Protein AF-W4PFX6-F1 (afdb_monomer)

Foldseek 3Di:
DAAKDKDWDADPPPRHTPDIDIDHDPDCLLVVLLLCCLQAVLQAVQCLVPSPPPVQSVLVVCLRVVLNVLVNLVHAAQQCQQQLAALVCLQDPVNCLVANRGQASSHQASASSSYNDHHGSDDHHVLSVVVSCLSPPDFDDPDPVRSVVSSVVVLVPDDVSNVVSDRDPVLQGDRHAHYSQRLVSLLSSLVSSQVSLQCLCCSQCVPVPDDVLPSSLVSLLVSLVSNLVSLLSLLSVQLGPDFQVSNLVSLVSCLDPPQPPPDDPHRPVCVVSVSDDSCVRNLVSLLVSLLVLLALSSQLSQCVQVVPPRGRHPVNSLCSCCCRLVVVLDLEDDHDPSSLVSNVSSLVSLLVNLVVLVVVVPDPSSVVSSVVSLVVLVVLLVSLCVSLPRRPDVVSVVSSVVSNVVSVVSD

Radius of gyration: 24.91 Å; Cα contacts (8 Å, |Δi|>4): 578; chains: 1; bounding box: 60×62×70 Å

Structure (mmCIF, N/CA/C/O backbone):
data_AF-W4PFX6-F1
#
_entry.id   AF-W4PFX6-F1
#
loop_
_atom_site.group_PDB
_atom_site.id
_atom_site.type_symbol
_atom_site.label_atom_id
_atom_site.label_alt_id
_atom_site.label_comp_id
_atom_site.label_asym_id
_atom_site.label_entity_id
_atom_site.label_seq_id
_atom_site.pdbx_PDB_ins_code
_atom_site.Cartn_x
_atom_site.Cartn_y
_atom_site.Cartn_z
_atom_site.occupancy
_atom_site.B_iso_or_equiv
_atom_site.auth_seq_id
_atom_site.auth_comp_id
_atom_site.auth_asym_id
_atom_site.auth_atom_id
_atom_site.pdbx_PDB_model_num
ATOM 1 N N . MET A 1 1 ? 27.000 -10.711 -1.758 1.00 45.72 1 MET A N 1
ATOM 2 C CA . MET A 1 1 ? 25.842 -9.794 -1.826 1.00 45.72 1 MET A CA 1
ATOM 3 C C . MET A 1 1 ? 24.656 -10.593 -2.337 1.00 45.72 1 MET A C 1
ATOM 5 O O . MET A 1 1 ? 24.822 -11.214 -3.381 1.00 45.72 1 MET A O 1
ATOM 9 N N . PRO A 1 2 ? 23.527 -10.640 -1.614 1.00 65.88 2 PRO A N 1
ATOM 10 C CA . PRO A 1 2 ? 22.292 -11.189 -2.166 1.00 65.88 2 PRO A CA 1
ATOM 11 C C . PRO A 1 2 ? 21.759 -10.268 -3.280 1.00 65.88 2 PRO A C 1
ATOM 13 O O . PRO A 1 2 ? 22.003 -9.059 -3.246 1.00 65.88 2 PRO A O 1
ATOM 16 N N . GLY A 1 3 ? 21.065 -10.846 -4.262 1.00 82.56 3 GLY A N 1
ATOM 17 C CA . GLY A 1 3 ? 20.421 -10.125 -5.367 1.00 82.56 3 GLY A CA 1
ATOM 18 C C . GLY A 1 3 ? 21.218 -10.089 -6.672 1.00 82.56 3 GLY A C 1
ATOM 19 O O . GLY A 1 3 ? 22.282 -10.703 -6.797 1.00 82.56 3 GLY A O 1
ATOM 20 N N . ILE A 1 4 ? 20.682 -9.356 -7.648 1.00 89.44 4 ILE A N 1
ATOM 21 C CA . ILE A 1 4 ? 21.298 -9.113 -8.956 1.00 89.44 4 ILE A CA 1
ATOM 22 C C . ILE A 1 4 ? 21.920 -7.717 -8.949 1.00 89.44 4 ILE A C 1
ATOM 24 O O . ILE A 1 4 ? 21.308 -6.773 -8.455 1.00 89.44 4 ILE A O 1
ATOM 28 N N . LYS A 1 5 ? 23.159 -7.591 -9.438 1.00 89.81 5 LYS A N 1
ATOM 29 C CA . LYS A 1 5 ? 23.862 -6.303 -9.523 1.00 89.81 5 LYS A CA 1
ATOM 30 C C . LYS A 1 5 ? 24.641 -6.160 -10.816 1.00 89.81 5 LYS A C 1
ATOM 32 O O . LYS A 1 5 ? 25.541 -6.959 -11.096 1.00 89.81 5 LYS A O 1
ATOM 37 N N . GLY A 1 6 ? 24.348 -5.097 -11.543 1.00 91.31 6 GLY A N 1
ATOM 38 C CA . GLY A 1 6 ? 25.072 -4.633 -12.706 1.00 91.31 6 GLY A CA 1
ATOM 39 C C . GLY A 1 6 ? 26.152 -3.620 -12.337 1.00 91.31 6 GLY A C 1
ATOM 40 O O . GLY A 1 6 ? 26.020 -2.830 -11.404 1.00 91.31 6 GLY A O 1
ATOM 41 N N . THR A 1 7 ? 27.248 -3.638 -13.085 1.00 92.69 7 THR A N 1
ATOM 42 C CA . THR A 1 7 ? 28.226 -2.548 -13.112 1.00 92.69 7 THR A CA 1
ATOM 43 C C . THR A 1 7 ? 28.489 -2.154 -14.554 1.00 92.69 7 THR A C 1
ATOM 45 O O . THR A 1 7 ? 28.820 -3.012 -15.379 1.00 92.69 7 THR A O 1
ATOM 48 N N . LEU A 1 8 ? 28.373 -0.857 -14.820 1.00 93.44 8 LEU A N 1
ATOM 49 C CA . LEU A 1 8 ? 28.577 -0.230 -16.118 1.00 93.44 8 LEU A CA 1
ATOM 50 C C . LEU A 1 8 ? 29.836 0.641 -16.067 1.00 93.44 8 LEU A C 1
ATOM 52 O O . LEU A 1 8 ? 30.023 1.406 -15.124 1.00 93.44 8 LEU A O 1
ATOM 56 N N . THR A 1 9 ? 30.700 0.535 -17.073 1.00 93.62 9 THR A N 1
ATOM 57 C CA . THR A 1 9 ? 31.806 1.477 -17.297 1.00 93.62 9 THR A CA 1
ATOM 58 C C . THR A 1 9 ? 31.612 2.142 -18.645 1.00 93.62 9 THR A C 1
ATOM 60 O O . THR A 1 9 ? 31.575 1.462 -19.671 1.00 93.62 9 THR A O 1
ATOM 63 N N . ASN A 1 10 ? 31.499 3.466 -18.642 1.00 93.31 10 ASN A N 1
ATOM 64 C CA . ASN A 1 10 ? 31.287 4.269 -19.835 1.00 93.31 10 ASN A CA 1
ATOM 65 C C . ASN A 1 10 ? 32.397 5.309 -20.025 1.00 93.31 10 ASN A C 1
ATOM 67 O O . ASN A 1 10 ? 32.989 5.811 -19.069 1.00 93.31 10 ASN A O 1
ATOM 71 N N . HIS A 1 11 ? 32.673 5.653 -21.279 1.00 93.81 11 HIS A N 1
ATOM 72 C CA . HIS A 1 11 ? 33.606 6.714 -21.617 1.00 93.81 11 HIS A CA 1
ATOM 73 C C . HIS A 1 11 ? 32.998 8.077 -21.221 1.00 93.81 11 HIS A C 1
ATOM 75 O O . HIS A 1 11 ? 31.943 8.447 -21.742 1.00 93.81 11 HIS A O 1
ATOM 81 N N . PRO A 1 12 ? 33.666 8.898 -20.386 1.00 90.94 12 PRO A N 1
ATOM 82 C CA . PRO A 1 12 ? 33.057 10.090 -19.781 1.00 90.94 12 PRO A CA 1
ATOM 83 C C . PRO A 1 12 ? 32.674 11.176 -20.798 1.00 90.94 12 PRO A C 1
ATOM 85 O O . PRO A 1 12 ? 31.752 11.948 -20.566 1.00 90.94 12 PRO A O 1
ATOM 88 N N . ARG A 1 13 ? 33.381 11.242 -21.936 1.00 86.06 13 ARG A N 1
ATOM 89 C CA . ARG A 1 13 ? 33.110 12.219 -23.007 1.00 86.06 13 ARG A CA 1
ATOM 90 C C . ARG A 1 13 ? 32.019 11.801 -23.996 1.00 86.06 13 ARG A C 1
ATOM 92 O O . ARG A 1 13 ? 31.267 12.653 -24.447 1.00 86.06 13 ARG A O 1
ATOM 99 N N . THR A 1 14 ? 32.002 10.536 -24.417 1.00 84.62 14 THR A N 1
ATOM 100 C CA . THR A 1 14 ? 31.144 10.057 -25.513 1.00 84.62 14 THR A CA 1
ATOM 101 C C . THR A 1 14 ? 29.898 9.345 -25.001 1.00 84.62 14 THR A C 1
ATOM 103 O O . THR A 1 14 ? 28.949 9.194 -25.758 1.00 84.62 14 THR A O 1
ATOM 106 N N . GLY A 1 15 ? 29.896 8.904 -23.739 1.00 85.88 15 GLY A N 1
ATOM 107 C CA . GLY A 1 15 ? 28.849 8.048 -23.184 1.00 85.88 15 GLY A CA 1
ATOM 108 C C . GLY A 1 15 ? 28.930 6.594 -23.656 1.00 85.88 15 GLY A C 1
ATOM 109 O O . GLY A 1 15 ? 28.097 5.794 -23.246 1.00 85.88 15 GLY A O 1
ATOM 110 N N . GLU A 1 16 ? 29.925 6.239 -24.477 1.00 89.12 16 GLU A N 1
ATOM 111 C CA . GLU A 1 16 ? 30.100 4.884 -25.000 1.00 89.12 16 GLU A CA 1
ATOM 112 C C . GLU A 1 16 ? 30.281 3.878 -23.865 1.00 89.12 16 GLU A C 1
ATOM 114 O O . GLU A 1 16 ? 31.095 4.082 -22.964 1.00 89.12 16 GLU A O 1
ATOM 119 N N . ILE A 1 17 ? 29.534 2.783 -23.929 1.00 93.50 17 ILE A N 1
ATOM 120 C CA . ILE A 1 17 ? 29.623 1.688 -22.973 1.00 93.50 17 ILE A CA 1
ATOM 121 C C . ILE A 1 17 ? 30.853 0.843 -23.310 1.00 93.50 17 ILE A C 1
ATOM 123 O O . ILE A 1 17 ? 30.889 0.170 -24.335 1.00 93.50 17 ILE A O 1
ATOM 127 N N . LEU A 1 18 ? 31.857 0.868 -22.433 1.00 95.12 18 LEU A N 1
ATOM 128 C CA . LEU A 1 18 ? 33.121 0.150 -22.620 1.00 95.12 18 LEU A CA 1
ATOM 129 C C . LEU A 1 18 ? 33.066 -1.272 -22.055 1.00 95.12 18 LEU A C 1
ATOM 131 O O . LEU A 1 18 ? 33.722 -2.177 -22.563 1.00 95.12 18 LEU A O 1
ATOM 135 N N . SER A 1 19 ? 32.318 -1.469 -20.967 1.00 94.88 19 SER A N 1
ATOM 136 C CA . SER A 1 19 ? 32.172 -2.769 -20.315 1.00 94.88 19 SER A CA 1
ATOM 137 C C . SER A 1 19 ? 30.912 -2.815 -19.456 1.00 94.88 19 SER A C 1
ATOM 139 O O . SER A 1 19 ? 30.633 -1.884 -18.698 1.00 94.88 19 SER A O 1
ATOM 141 N N . CYS A 1 20 ? 30.227 -3.958 -19.496 1.00 95.12 20 CYS A N 1
ATOM 142 C CA . CYS A 1 20 ? 29.119 -4.304 -18.611 1.00 95.12 20 CYS A CA 1
ATOM 143 C C . CYS A 1 20 ? 29.429 -5.608 -17.878 1.00 95.12 20 CYS A C 1
ATOM 145 O O . CYS A 1 20 ? 29.972 -6.548 -18.458 1.00 95.12 20 CYS A O 1
ATOM 147 N N . ARG A 1 21 ? 29.048 -5.694 -16.603 1.00 94.94 21 ARG A N 1
ATOM 148 C CA . ARG A 1 21 ? 29.093 -6.940 -15.830 1.00 94.94 21 ARG A CA 1
ATOM 149 C C . ARG A 1 21 ? 27.793 -7.100 -15.066 1.00 94.94 21 ARG A C 1
ATOM 151 O O . ARG A 1 21 ? 27.399 -6.185 -14.355 1.00 94.94 21 ARG A O 1
ATOM 158 N N . LEU A 1 22 ? 27.186 -8.276 -15.177 1.00 94.62 22 LEU A N 1
ATOM 159 C CA . LEU A 1 22 ? 26.023 -8.688 -14.402 1.00 94.62 22 LEU A CA 1
ATOM 160 C C . LEU A 1 22 ? 26.455 -9.753 -13.393 1.00 94.62 22 LEU A C 1
ATOM 162 O O . LEU A 1 22 ? 27.007 -10.782 -13.778 1.00 94.62 22 LEU A O 1
ATOM 166 N N . ASN A 1 23 ? 26.210 -9.513 -12.108 1.00 92.75 23 ASN A N 1
ATOM 167 C CA . ASN A 1 23 ? 26.475 -10.474 -11.043 1.00 92.75 23 ASN A CA 1
ATOM 168 C C . ASN A 1 23 ? 25.144 -10.977 -10.489 1.00 92.75 23 ASN A C 1
ATOM 170 O O . ASN A 1 23 ? 24.326 -10.176 -10.038 1.00 92.75 23 ASN A O 1
ATOM 174 N N . VAL A 1 24 ? 24.949 -12.295 -10.484 1.00 91.81 24 VAL A N 1
ATOM 175 C CA . VAL A 1 24 ? 23.754 -12.939 -9.925 1.00 91.81 24 VAL A CA 1
ATOM 176 C C . VAL A 1 24 ? 24.149 -13.637 -8.626 1.00 91.81 24 VAL A C 1
ATOM 178 O O . VAL A 1 24 ? 24.872 -14.633 -8.640 1.00 91.81 24 VAL A O 1
ATOM 181 N N . GLY A 1 25 ? 23.730 -13.079 -7.491 1.00 88.38 25 GLY A N 1
ATOM 182 C CA . GLY A 1 25 ? 23.947 -13.667 -6.170 1.00 88.38 25 GLY A CA 1
ATOM 183 C C . GLY A 1 25 ? 22.993 -14.829 -5.885 1.00 88.38 25 GLY A C 1
ATOM 184 O O . GLY A 1 25 ? 21.913 -14.919 -6.459 1.00 88.38 25 GLY A O 1
ATOM 185 N N . HIS A 1 26 ? 23.365 -15.714 -4.959 1.00 85.19 26 HIS A N 1
ATOM 186 C CA . HIS A 1 26 ? 22.482 -16.782 -4.477 1.00 85.19 26 HIS A CA 1
ATOM 187 C C . HIS A 1 26 ? 21.610 -16.304 -3.298 1.00 85.19 26 HIS A C 1
ATOM 189 O O . HIS A 1 26 ? 21.895 -15.282 -2.673 1.00 85.19 26 HIS A O 1
ATOM 195 N N . GLY A 1 27 ? 20.547 -17.053 -2.986 1.00 84.44 27 GLY A N 1
ATOM 196 C CA . GLY A 1 27 ? 19.773 -16.924 -1.740 1.00 84.44 27 GLY A CA 1
ATOM 197 C C . GLY A 1 27 ? 18.676 -15.852 -1.702 1.00 84.44 27 GLY A C 1
ATOM 198 O O . GLY A 1 27 ? 17.820 -15.916 -0.830 1.00 84.44 27 GLY A O 1
ATOM 199 N N . PHE A 1 28 ? 18.636 -14.905 -2.645 1.00 88.12 28 PHE A N 1
ATOM 200 C CA . PHE A 1 28 ? 17.621 -13.835 -2.641 1.00 88.12 28 PHE A CA 1
ATOM 201 C C . PHE A 1 28 ? 16.244 -14.283 -3.161 1.00 88.12 28 PHE A C 1
ATOM 203 O O . PHE A 1 28 ? 15.226 -13.688 -2.819 1.00 88.12 28 PHE A O 1
ATOM 210 N N . LEU A 1 29 ? 16.197 -15.343 -3.977 1.00 89.12 29 LEU A N 1
ATOM 211 C CA . LEU A 1 29 ? 14.957 -15.805 -4.607 1.00 89.12 29 LEU A CA 1
ATOM 212 C C . LEU A 1 29 ? 13.932 -16.314 -3.592 1.00 89.12 29 LEU A C 1
ATOM 214 O O . LEU A 1 29 ? 12.742 -16.168 -3.829 1.00 89.12 29 LEU A O 1
ATOM 218 N N . GLN A 1 30 ? 14.363 -16.843 -2.444 1.00 88.12 30 GLN A N 1
ATOM 219 C CA . GLN A 1 30 ? 13.438 -17.278 -1.395 1.00 88.12 30 GLN A CA 1
ATOM 220 C C . GLN A 1 30 ? 12.589 -16.113 -0.866 1.00 88.12 30 GLN A C 1
ATOM 222 O O . GLN A 1 30 ? 11.388 -16.267 -0.668 1.00 88.12 30 GLN A O 1
ATOM 227 N N . GLU A 1 31 ? 13.196 -14.940 -0.676 1.00 89.88 31 GLU A N 1
ATOM 228 C CA . GLU A 1 31 ? 12.470 -13.741 -0.257 1.00 89.88 31 GLU A CA 1
ATOM 229 C C . GLU A 1 31 ? 11.477 -13.293 -1.333 1.00 89.88 31 GLU A 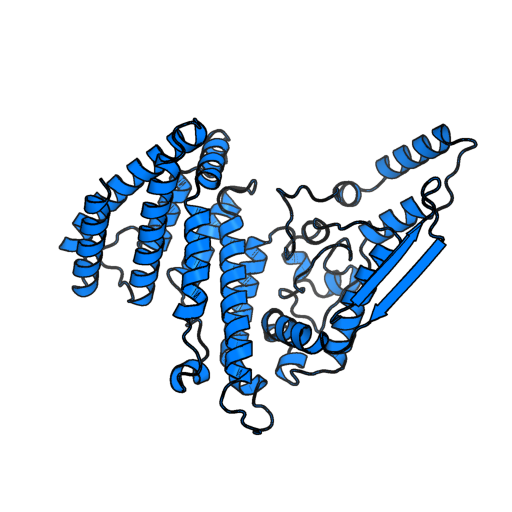C 1
ATOM 231 O O . GLU A 1 31 ? 10.318 -13.048 -1.015 1.00 89.88 31 GLU A O 1
ATOM 236 N N . ARG A 1 32 ? 11.890 -13.311 -2.608 1.00 91.00 32 ARG A N 1
ATOM 237 C CA . ARG A 1 32 ? 11.011 -12.985 -3.743 1.00 91.00 32 ARG A CA 1
ATOM 238 C C . ARG A 1 32 ? 9.841 -13.950 -3.899 1.00 91.00 32 ARG A C 1
ATOM 240 O O . ARG A 1 32 ? 8.740 -13.510 -4.207 1.00 91.00 32 ARG A O 1
ATOM 247 N N . MET A 1 33 ? 10.063 -15.242 -3.664 1.00 92.69 33 MET A N 1
ATOM 248 C CA . MET A 1 33 ? 9.004 -16.252 -3.685 1.00 92.69 33 MET A CA 1
ATOM 249 C C . MET A 1 33 ? 7.972 -16.007 -2.580 1.00 92.69 33 MET A C 1
ATOM 251 O O . MET A 1 33 ? 6.780 -16.160 -2.832 1.00 92.69 33 MET A O 1
ATOM 255 N N . ASP A 1 34 ? 8.402 -15.589 -1.385 1.00 93.69 34 ASP A N 1
ATOM 256 C CA . ASP A 1 34 ? 7.476 -15.204 -0.313 1.00 93.69 34 ASP A CA 1
ATOM 257 C C . ASP A 1 34 ? 6.664 -13.965 -0.689 1.00 93.69 34 ASP A C 1
ATOM 259 O O . ASP A 1 34 ? 5.445 -13.966 -0.532 1.00 93.69 34 ASP A O 1
ATOM 263 N N . ASP A 1 35 ? 7.322 -12.927 -1.208 1.00 93.69 35 ASP A N 1
ATOM 264 C CA . ASP A 1 35 ? 6.653 -11.687 -1.611 1.00 93.69 35 ASP A CA 1
ATOM 265 C C . ASP A 1 35 ? 5.639 -11.957 -2.737 1.00 93.69 35 ASP A C 1
ATOM 267 O O . ASP A 1 35 ? 4.527 -11.423 -2.722 1.00 93.69 35 ASP A O 1
ATOM 271 N N . TYR A 1 36 ? 5.991 -12.830 -3.688 1.00 94.31 36 TYR A N 1
ATOM 272 C CA . TYR A 1 36 ? 5.105 -13.247 -4.774 1.00 94.31 36 TYR A CA 1
ATOM 273 C C . TYR A 1 36 ? 3.939 -14.101 -4.272 1.00 94.31 36 TYR A C 1
ATOM 275 O O . TYR A 1 36 ? 2.811 -13.889 -4.704 1.00 94.31 36 TYR A O 1
ATOM 283 N N . LEU A 1 37 ? 4.172 -15.029 -3.339 1.00 94.69 37 LEU A N 1
ATOM 284 C CA . LEU A 1 37 ? 3.103 -15.804 -2.703 1.00 94.69 37 LEU A CA 1
ATOM 285 C C . LEU A 1 37 ? 2.102 -14.888 -1.992 1.00 94.69 37 LEU A C 1
ATOM 287 O O . LEU A 1 37 ? 0.899 -15.077 -2.136 1.00 94.69 37 LEU A O 1
ATOM 291 N N . LEU A 1 38 ? 2.584 -13.902 -1.238 1.00 95.69 38 LEU A N 1
ATOM 292 C CA . LEU A 1 38 ? 1.712 -12.987 -0.505 1.00 95.69 38 LEU A CA 1
ATOM 293 C C . LEU A 1 38 ? 0.946 -12.043 -1.434 1.00 95.69 38 LEU A C 1
ATOM 295 O O . LEU A 1 38 ? -0.228 -11.789 -1.193 1.00 95.69 38 LEU A O 1
ATOM 299 N N . SER A 1 39 ? 1.582 -11.564 -2.504 1.00 93.81 39 SER A N 1
ATOM 300 C CA . SER A 1 39 ? 0.949 -10.620 -3.432 1.00 93.81 39 SER A CA 1
ATOM 301 C C . SER A 1 39 ? 0.028 -11.320 -4.438 1.00 93.81 39 SER A C 1
ATOM 303 O O . SER A 1 39 ? -1.077 -10.868 -4.689 1.00 93.81 39 SER A O 1
ATOM 305 N N . CYS A 1 40 ? 0.479 -12.425 -5.035 1.00 93.75 40 CYS A N 1
ATOM 306 C CA . CYS A 1 40 ? -0.185 -13.089 -6.163 1.00 93.75 40 CYS A CA 1
ATOM 307 C C . CYS A 1 40 ? -0.744 -14.472 -5.807 1.00 93.75 40 CYS A C 1
ATOM 309 O O . CYS A 1 40 ? -1.195 -15.184 -6.695 1.00 93.75 40 CYS A O 1
ATOM 311 N N . GLY A 1 41 ? -0.712 -14.903 -4.543 1.00 93.06 41 GLY A N 1
ATOM 312 C CA . GLY A 1 41 ? -1.172 -16.243 -4.166 1.00 93.06 41 GLY A CA 1
ATOM 313 C C . GLY A 1 41 ? -2.647 -16.492 -4.486 1.00 93.06 41 GLY A C 1
ATOM 314 O O . GLY A 1 41 ? -2.992 -17.599 -4.890 1.00 93.06 41 GLY A O 1
ATOM 315 N N . ALA A 1 42 ? -3.500 -15.469 -4.374 1.00 92.69 42 ALA A N 1
ATOM 316 C CA . ALA A 1 42 ? -4.915 -15.562 -4.739 1.00 92.69 42 ALA A CA 1
ATOM 317 C C . ALA A 1 42 ? -5.113 -15.832 -6.242 1.00 92.69 42 ALA A C 1
ATOM 319 O O . ALA A 1 42 ? -5.948 -16.652 -6.630 1.00 92.69 42 ALA A O 1
ATOM 320 N N . THR A 1 43 ? -4.295 -15.205 -7.092 1.00 91.19 43 THR A N 1
ATOM 321 C CA . THR A 1 43 ? -4.437 -15.270 -8.550 1.00 91.19 43 THR A CA 1
ATOM 322 C C . THR A 1 43 ? -3.604 -16.381 -9.201 1.00 91.19 43 THR A C 1
ATOM 324 O O . THR A 1 43 ? -4.048 -17.010 -10.163 1.00 91.19 43 THR A O 1
ATOM 327 N N . ASP A 1 44 ? -2.432 -16.718 -8.653 1.00 91.69 44 ASP A N 1
ATOM 328 C CA . ASP A 1 44 ? -1.559 -17.785 -9.145 1.00 91.69 44 ASP A CA 1
ATOM 329 C C . ASP A 1 44 ? -1.523 -18.996 -8.200 1.00 91.69 44 ASP A C 1
ATOM 331 O O . ASP A 1 44 ? -0.680 -19.147 -7.312 1.00 91.69 44 ASP A O 1
ATOM 335 N N . ARG A 1 45 ? -2.390 -19.973 -8.484 1.00 89.44 45 ARG A N 1
ATOM 336 C CA . ARG A 1 45 ? -2.452 -21.235 -7.729 1.00 89.44 45 ARG A CA 1
ATOM 337 C C . ARG A 1 45 ? -1.155 -22.052 -7.751 1.00 89.44 45 ARG A C 1
ATOM 339 O O . ARG A 1 45 ? -1.029 -22.971 -6.942 1.00 89.44 45 ARG A O 1
ATOM 346 N N . ARG A 1 46 ? -0.196 -21.779 -8.649 1.00 91.44 46 ARG A N 1
ATOM 347 C CA . ARG A 1 46 ? 1.079 -22.520 -8.695 1.00 91.44 46 ARG A CA 1
ATOM 348 C C . ARG A 1 46 ? 1.876 -22.326 -7.409 1.00 91.44 46 ARG A C 1
ATOM 350 O O . ARG A 1 46 ? 2.467 -23.299 -6.952 1.00 91.44 46 ARG A O 1
ATOM 357 N N . VAL A 1 47 ? 1.850 -21.132 -6.810 1.00 91.06 47 VAL A N 1
ATOM 358 C CA . VAL A 1 47 ? 2.564 -20.858 -5.549 1.00 91.06 47 VAL A CA 1
ATOM 359 C C . VAL A 1 47 ? 1.810 -21.308 -4.304 1.00 91.06 47 VAL A C 1
ATOM 361 O O . VAL A 1 47 ? 2.440 -21.645 -3.306 1.00 91.06 47 VAL A O 1
ATOM 364 N N . LEU A 1 48 ? 0.479 -21.410 -4.372 1.00 90.44 48 LEU A N 1
ATOM 365 C CA . LEU A 1 48 ? -0.304 -22.081 -3.328 1.00 90.44 48 LEU A CA 1
ATOM 366 C C . LEU A 1 48 ? -0.059 -23.593 -3.332 1.00 90.44 48 LEU A C 1
ATOM 368 O O . LEU A 1 48 ? 0.034 -24.226 -2.281 1.00 90.44 48 LEU A O 1
ATOM 372 N N . ALA A 1 49 ? 0.047 -24.181 -4.527 1.00 89.38 49 ALA A N 1
ATOM 373 C CA . ALA A 1 49 ? 0.357 -25.591 -4.681 1.00 89.38 49 ALA A CA 1
ATOM 374 C C . ALA A 1 49 ? 1.807 -25.881 -4.284 1.00 89.38 49 ALA A C 1
ATOM 376 O O . ALA A 1 49 ? 2.053 -26.847 -3.572 1.00 89.38 49 ALA A O 1
ATOM 377 N N . ASP A 1 50 ? 2.768 -25.081 -4.727 1.00 89.88 50 ASP A N 1
ATOM 378 C CA . ASP A 1 50 ? 4.178 -25.234 -4.390 1.00 89.88 50 ASP A CA 1
ATOM 379 C C . ASP A 1 50 ? 4.817 -23.860 -4.175 1.00 89.88 50 ASP A C 1
ATOM 381 O O . ASP A 1 50 ? 5.156 -23.158 -5.133 1.00 89.88 50 ASP A O 1
ATOM 385 N N . ARG A 1 51 ? 5.022 -23.504 -2.899 1.00 88.12 51 ARG A N 1
ATOM 386 C CA . ARG A 1 51 ? 5.668 -22.249 -2.480 1.00 88.12 51 ARG A CA 1
ATOM 387 C C . ARG A 1 51 ? 7.038 -22.046 -3.131 1.00 88.12 51 ARG A C 1
ATOM 389 O O . ARG A 1 51 ? 7.469 -20.908 -3.262 1.00 88.12 51 ARG A O 1
ATOM 396 N N . PHE A 1 52 ? 7.711 -23.117 -3.556 1.00 89.31 52 PHE A N 1
ATOM 397 C CA . PHE A 1 52 ? 9.030 -23.072 -4.190 1.00 89.31 52 PHE A CA 1
ATOM 398 C C . PHE A 1 52 ? 9.002 -23.551 -5.648 1.00 89.31 52 PHE A C 1
ATOM 400 O O . PHE A 1 52 ? 9.994 -24.082 -6.155 1.00 89.31 52 PHE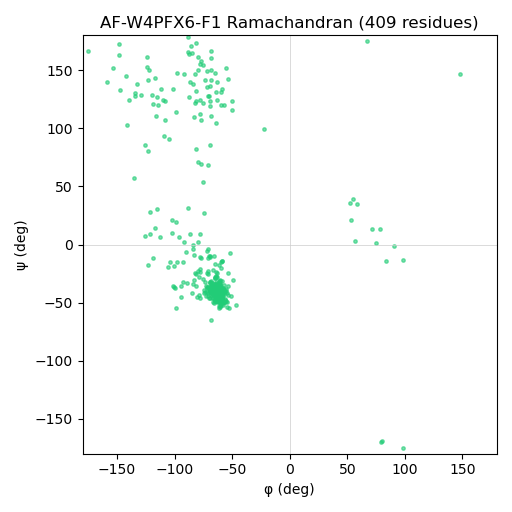 A O 1
ATOM 407 N N . SER A 1 53 ? 7.873 -23.333 -6.334 1.00 92.00 53 SER A N 1
ATOM 408 C CA . SER A 1 53 ? 7.702 -23.659 -7.750 1.00 92.00 53 SER A CA 1
ATOM 409 C C . SER A 1 53 ? 8.845 -23.104 -8.602 1.00 92.00 53 SER A C 1
ATOM 411 O O . SER A 1 53 ? 8.996 -21.892 -8.772 1.00 92.00 53 SER A O 1
ATOM 413 N N . LYS A 1 54 ? 9.618 -24.006 -9.220 1.00 92.00 54 LYS A N 1
ATOM 414 C CA . LYS A 1 54 ? 10.758 -23.649 -10.085 1.00 92.00 54 LYS A CA 1
ATOM 415 C C . LYS A 1 54 ? 10.365 -22.864 -11.331 1.00 92.00 54 LYS A C 1
ATOM 417 O O . LYS A 1 54 ? 11.185 -22.128 -11.874 1.00 92.00 54 LYS A O 1
ATOM 422 N N . VAL A 1 55 ? 9.119 -23.006 -11.784 1.00 92.12 55 VAL A N 1
ATOM 423 C CA . VAL A 1 55 ? 8.596 -22.228 -12.914 1.00 92.12 55 VAL A CA 1
ATOM 424 C C . VAL A 1 55 ? 8.435 -20.764 -12.511 1.00 92.12 55 VAL A C 1
ATOM 426 O O . VAL A 1 55 ? 8.897 -19.886 -13.231 1.00 92.12 55 VAL A O 1
ATOM 429 N N . VAL A 1 56 ? 7.854 -20.511 -11.336 1.00 92.00 56 VAL A N 1
ATOM 430 C CA . VAL A 1 56 ? 7.665 -19.154 -10.803 1.00 92.00 56 VAL A CA 1
ATOM 431 C C . VAL A 1 56 ? 9.014 -18.537 -10.439 1.00 92.00 56 VAL A C 1
ATOM 433 O O . VAL A 1 56 ? 9.292 -17.409 -10.826 1.00 92.00 56 VAL A O 1
ATOM 436 N N . GLU A 1 57 ? 9.902 -19.296 -9.793 1.00 92.00 57 GLU A N 1
ATOM 437 C CA . GLU A 1 57 ? 11.258 -18.838 -9.462 1.00 92.00 57 GLU A CA 1
ATOM 438 C C . GLU A 1 57 ? 12.027 -18.379 -10.714 1.00 92.00 57 GLU A C 1
ATOM 440 O O . GLU A 1 57 ? 12.690 -17.340 -10.697 1.00 92.00 57 GLU A O 1
ATOM 445 N N . LYS A 1 58 ? 11.893 -19.113 -11.829 1.00 91.69 58 LYS A N 1
ATOM 446 C CA . LYS A 1 58 ? 12.461 -18.722 -13.125 1.00 91.69 58 LYS A CA 1
ATOM 447 C C . LYS A 1 58 ? 11.849 -17.421 -13.647 1.00 91.69 58 LYS A C 1
ATOM 449 O O . LYS A 1 58 ? 12.600 -16.572 -14.119 1.00 91.69 58 LYS A O 1
ATOM 454 N N . GLU A 1 59 ? 10.526 -17.272 -13.596 1.00 91.12 59 GLU A N 1
ATOM 455 C CA . GLU A 1 59 ? 9.833 -16.051 -14.037 1.00 91.12 59 GLU A CA 1
ATOM 456 C C . GLU A 1 59 ? 10.313 -14.834 -13.224 1.00 91.12 59 GLU A C 1
ATOM 458 O O . GLU A 1 59 ? 10.727 -13.833 -13.807 1.00 91.12 59 GLU A O 1
ATOM 463 N N . LEU A 1 60 ? 10.380 -14.946 -11.893 1.00 90.31 60 LEU A N 1
ATOM 464 C CA . LEU A 1 60 ? 10.884 -13.887 -11.009 1.00 90.31 60 LEU A CA 1
ATOM 465 C C . LEU A 1 60 ? 12.342 -13.522 -11.307 1.00 90.31 60 LEU A C 1
ATOM 467 O O . LEU A 1 60 ? 12.681 -12.342 -11.409 1.00 90.31 60 LEU A O 1
ATOM 471 N N . LEU A 1 61 ? 13.201 -14.525 -11.509 1.00 91.19 61 LEU A N 1
ATOM 472 C CA . LEU A 1 61 ? 14.595 -14.300 -11.884 1.00 91.19 61 LEU A CA 1
ATOM 473 C C . LEU A 1 61 ? 14.707 -13.571 -13.231 1.00 91.19 61 LEU A C 1
ATOM 475 O O . LEU A 1 61 ? 15.538 -12.677 -13.378 1.00 91.19 61 LEU A O 1
ATOM 479 N N . GLN A 1 62 ? 13.866 -13.923 -14.208 1.00 90.75 62 GLN A N 1
ATOM 480 C CA . GLN A 1 62 ? 13.815 -13.228 -15.495 1.00 90.75 62 GLN A CA 1
ATOM 481 C C . GLN A 1 62 ? 13.422 -11.754 -15.327 1.00 90.75 62 GLN A C 1
ATOM 483 O O . GLN A 1 62 ? 14.044 -10.911 -15.968 1.00 90.75 62 GLN A O 1
ATOM 488 N N . SER A 1 63 ? 12.468 -11.438 -14.441 1.00 88.38 63 SER A N 1
ATOM 489 C CA . SER A 1 63 ? 12.081 -10.055 -14.102 1.00 88.38 63 SER A CA 1
ATOM 490 C C . SER A 1 63 ? 13.273 -9.197 -13.692 1.00 88.38 63 SER A C 1
ATOM 492 O O . SER A 1 63 ? 13.554 -8.149 -14.275 1.00 88.38 63 SER A O 1
ATOM 494 N N . GLU A 1 64 ? 14.007 -9.693 -12.697 1.00 88.81 64 GLU A N 1
ATOM 495 C CA . GLU A 1 64 ? 15.116 -8.989 -12.062 1.00 88.81 64 GLU A CA 1
ATOM 496 C C . GLU A 1 64 ? 16.281 -8.821 -13.048 1.00 88.81 64 GLU A C 1
ATOM 498 O O . GLU A 1 64 ? 16.882 -7.750 -13.138 1.00 88.81 64 GLU A O 1
ATOM 503 N N . ILE A 1 65 ? 16.566 -9.855 -13.853 1.00 92.12 65 ILE A N 1
ATOM 504 C CA . ILE A 1 65 ? 17.605 -9.790 -14.889 1.00 92.12 65 ILE A CA 1
ATOM 505 C C . ILE A 1 65 ? 17.233 -8.780 -15.975 1.00 92.12 65 ILE A C 1
ATOM 507 O O . ILE A 1 65 ? 18.096 -8.009 -16.383 1.00 92.12 65 ILE A O 1
ATOM 511 N N . ILE A 1 66 ? 15.986 -8.771 -16.457 1.00 92.06 66 ILE A N 1
ATOM 512 C CA . ILE A 1 66 ? 15.555 -7.866 -17.535 1.00 92.06 66 ILE A CA 1
ATOM 513 C C . ILE A 1 66 ? 15.737 -6.405 -17.116 1.00 92.06 66 ILE A C 1
ATOM 515 O O . ILE A 1 66 ? 16.318 -5.624 -17.873 1.00 92.06 66 ILE A O 1
ATOM 519 N N . ARG A 1 67 ? 15.306 -6.051 -15.901 1.00 91.06 67 ARG A N 1
ATOM 520 C CA . ARG A 1 67 ? 15.491 -4.704 -15.348 1.00 91.06 67 ARG A CA 1
ATOM 521 C C . ARG A 1 67 ? 16.972 -4.333 -15.257 1.00 91.06 67 ARG A C 1
ATOM 523 O O . ARG A 1 67 ? 17.366 -3.252 -15.692 1.00 91.06 67 ARG A O 1
ATOM 530 N N . GLU A 1 68 ? 17.804 -5.233 -14.733 1.00 93.06 68 GLU A N 1
ATOM 531 C CA . GLU A 1 68 ? 19.234 -4.957 -14.572 1.00 93.06 68 GLU A CA 1
ATOM 532 C C . GLU A 1 68 ? 19.964 -4.838 -15.915 1.00 93.06 68 GLU A C 1
ATOM 534 O O . GLU A 1 68 ? 20.832 -3.983 -16.089 1.00 93.06 68 GLU A O 1
ATOM 539 N N . VAL A 1 69 ? 19.579 -5.647 -16.904 1.00 94.44 69 VAL A N 1
ATOM 540 C CA . VAL A 1 69 ? 20.069 -5.510 -18.280 1.00 94.44 69 VAL A CA 1
ATOM 541 C C . VAL A 1 69 ? 19.674 -4.151 -18.859 1.00 94.44 69 VAL A C 1
ATOM 543 O O . VAL A 1 69 ? 20.500 -3.528 -19.519 1.00 94.44 69 VAL A O 1
ATOM 546 N N . GLY A 1 70 ? 18.474 -3.644 -18.565 1.00 93.62 70 GLY A N 1
ATOM 547 C CA . GLY A 1 70 ? 18.075 -2.284 -18.928 1.00 93.62 70 GLY A CA 1
ATOM 548 C C . GLY A 1 70 ? 19.029 -1.215 -18.378 1.00 93.62 70 GLY A C 1
ATOM 549 O O . GLY A 1 70 ? 19.509 -0.377 -19.144 1.00 93.62 70 GLY A O 1
ATOM 550 N N . PHE A 1 71 ? 19.409 -1.291 -17.095 1.00 92.75 71 PHE A N 1
ATOM 551 C CA . PHE A 1 71 ? 20.425 -0.392 -16.518 1.00 92.75 71 PHE A CA 1
ATOM 552 C C . PHE A 1 71 ? 21.793 -0.539 -17.194 1.00 92.75 71 PHE A C 1
ATOM 554 O O . PHE A 1 71 ? 22.463 0.457 -17.469 1.00 92.75 71 PHE A O 1
ATOM 561 N N . LEU A 1 72 ? 22.210 -1.770 -17.503 1.00 94.56 72 LEU A N 1
ATOM 562 C CA . LEU A 1 72 ? 23.462 -2.037 -18.220 1.00 94.56 72 LEU A CA 1
ATOM 563 C C . LEU A 1 72 ? 23.444 -1.533 -19.669 1.00 94.56 72 LEU A C 1
ATOM 565 O O . LEU A 1 72 ? 24.508 -1.301 -20.235 1.00 94.56 72 LEU A O 1
ATOM 569 N N . LEU A 1 73 ? 22.264 -1.337 -20.256 1.00 93.69 73 LEU A N 1
ATOM 570 C CA . LEU A 1 73 ? 22.069 -0.663 -21.540 1.00 93.69 73 LEU A CA 1
ATOM 571 C C . LEU A 1 73 ? 21.937 0.865 -21.386 1.00 93.69 73 LEU A C 1
ATOM 573 O O . LEU A 1 73 ? 21.626 1.556 -22.355 1.00 93.69 73 LEU A O 1
ATOM 577 N N . GLY A 1 74 ? 22.182 1.417 -20.198 1.00 89.94 74 GLY A N 1
ATOM 578 C CA . GLY A 1 74 ? 22.141 2.857 -19.946 1.00 89.94 74 GLY A CA 1
ATOM 579 C C . GLY A 1 74 ? 20.733 3.438 -19.799 1.00 89.94 74 GLY A C 1
ATOM 580 O O . GLY A 1 74 ? 20.584 4.660 -19.827 1.00 89.94 74 GLY A O 1
ATOM 581 N N . LEU A 1 75 ? 19.701 2.600 -19.640 1.00 90.81 75 LEU A N 1
ATOM 582 C CA . LEU A 1 75 ? 18.350 3.072 -19.337 1.00 90.81 75 LEU A CA 1
ATOM 583 C C . LEU A 1 75 ? 18.264 3.553 -17.880 1.00 90.81 75 LEU A C 1
ATOM 585 O O . LEU A 1 75 ? 18.854 2.958 -16.979 1.00 90.81 75 LEU A O 1
ATOM 589 N N . GLY A 1 76 ? 17.524 4.638 -17.645 1.00 87.25 76 GLY A N 1
ATOM 590 C CA . GLY A 1 76 ? 17.232 5.148 -16.301 1.00 87.25 76 GLY A CA 1
ATOM 591 C C . GLY A 1 76 ? 15.977 4.515 -15.695 1.00 87.25 76 GLY A C 1
ATOM 592 O O . GLY A 1 76 ? 15.183 3.913 -16.411 1.00 87.25 76 GLY A O 1
ATOM 593 N N . GLU A 1 77 ? 15.775 4.679 -14.380 1.00 87.19 77 GLU A N 1
ATOM 594 C CA . GLU A 1 77 ? 14.509 4.294 -13.732 1.00 87.19 77 GLU A CA 1
ATOM 595 C C . GLU A 1 77 ? 13.327 5.053 -14.360 1.00 87.19 77 GLU A C 1
ATOM 597 O O . GLU A 1 77 ? 13.382 6.276 -14.511 1.00 87.19 77 GLU A O 1
ATOM 602 N N . ASN A 1 78 ? 12.242 4.336 -14.665 1.00 85.69 78 ASN A N 1
ATOM 603 C CA . ASN A 1 78 ? 10.983 4.924 -15.117 1.00 85.69 78 ASN A CA 1
ATOM 604 C C . ASN A 1 78 ? 9.829 4.445 -14.229 1.00 85.69 78 ASN A C 1
ATOM 606 O O . ASN A 1 78 ? 9.144 3.481 -14.554 1.00 85.69 78 ASN A O 1
ATOM 610 N N . LEU A 1 79 ? 9.612 5.137 -13.105 1.00 83.38 79 LEU A N 1
ATOM 611 C CA . LEU A 1 79 ? 8.562 4.782 -12.138 1.00 83.38 79 LEU A CA 1
ATOM 612 C C . LEU A 1 79 ? 7.133 5.025 -12.650 1.00 83.38 79 LEU A C 1
ATOM 614 O O . LEU A 1 79 ? 6.172 4.646 -12.000 1.00 83.38 79 LEU A O 1
ATOM 618 N N . SER A 1 80 ? 6.977 5.699 -13.789 1.00 82.50 80 SER A N 1
ATOM 619 C CA . SER A 1 80 ? 5.666 6.000 -14.368 1.00 82.50 80 SER A CA 1
ATOM 620 C C . SER A 1 80 ? 5.202 4.930 -15.363 1.00 82.50 80 SER A C 1
ATOM 622 O O . SER A 1 80 ? 4.116 5.049 -15.932 1.00 82.50 80 SER A O 1
ATOM 624 N N . GLY A 1 81 ? 5.984 3.864 -15.564 1.00 84.50 81 GLY A N 1
ATOM 625 C CA . GLY A 1 81 ? 5.635 2.767 -16.469 1.00 84.50 81 GLY A CA 1
ATOM 626 C C . GLY A 1 81 ? 4.309 2.079 -16.119 1.00 84.50 81 GLY A C 1
ATOM 627 O O . GLY A 1 81 ? 3.515 1.785 -17.011 1.00 84.50 81 GLY A O 1
ATOM 628 N N . SER A 1 82 ? 4.030 1.889 -14.833 1.00 84.81 82 SER A N 1
ATOM 629 C CA . SER A 1 82 ? 2.787 1.335 -14.284 1.00 84.81 82 SER A CA 1
ATOM 630 C C . SER A 1 82 ? 1.586 2.251 -14.504 1.00 84.81 82 SER A C 1
ATOM 632 O O . SER A 1 82 ? 0.495 1.772 -14.808 1.00 84.81 82 SER A O 1
ATOM 634 N N . SER A 1 83 ? 1.784 3.571 -14.442 1.00 84.19 83 SER A N 1
ATOM 635 C CA . SER A 1 83 ? 0.715 4.560 -14.642 1.00 84.19 83 SER A CA 1
ATOM 636 C C . SER A 1 83 ? 0.201 4.651 -16.083 1.00 84.19 83 SER A C 1
ATOM 638 O O . SER A 1 83 ? -0.817 5.289 -16.339 1.00 84.19 83 SER A O 1
ATOM 640 N N . ALA A 1 84 ? 0.886 3.991 -17.021 1.00 82.06 84 ALA A N 1
ATOM 641 C CA . ALA A 1 84 ? 0.499 3.895 -18.422 1.00 82.06 84 ALA A CA 1
ATOM 642 C C . ALA A 1 84 ? -0.854 3.213 -18.641 1.00 82.06 84 ALA A C 1
ATOM 644 O O . ALA A 1 84 ? -1.542 3.494 -19.624 1.00 82.06 84 ALA A O 1
ATOM 645 N N . TYR A 1 85 ? -1.195 2.267 -17.764 1.00 85.56 85 TYR A N 1
ATOM 646 C CA . TYR A 1 85 ? -2.300 1.347 -17.979 1.00 85.56 85 TYR A CA 1
ATOM 647 C C . TYR A 1 85 ? -3.348 1.483 -16.873 1.00 85.56 85 TYR A C 1
ATOM 649 O O . TYR A 1 85 ? -2.999 1.419 -15.692 1.00 85.56 85 TYR A O 1
ATOM 657 N N . PRO A 1 86 ? -4.638 1.654 -17.218 1.00 89.25 86 PRO A N 1
ATOM 658 C CA . PRO A 1 86 ? -5.710 1.672 -16.230 1.00 89.25 86 PRO A CA 1
ATOM 659 C C . PRO A 1 86 ? -5.896 0.286 -15.612 1.00 89.25 86 PRO A C 1
ATOM 661 O O . PRO A 1 86 ? -5.515 -0.725 -16.199 1.00 89.25 86 PRO A O 1
ATOM 664 N N . LEU A 1 87 ? -6.539 0.223 -14.450 1.00 89.56 87 LEU A N 1
ATOM 665 C CA . LEU A 1 87 ? -6.727 -1.021 -13.703 1.00 89.56 87 LEU A CA 1
ATOM 666 C C . LEU A 1 87 ? -7.410 -2.134 -14.524 1.00 89.56 87 LEU A C 1
ATOM 668 O O . LEU A 1 87 ? -6.995 -3.289 -14.462 1.00 89.56 87 LEU A O 1
ATOM 672 N N . ASP A 1 88 ? -8.389 -1.790 -15.365 1.00 90.62 88 ASP A N 1
ATOM 673 C CA . ASP A 1 88 ? -9.089 -2.753 -16.230 1.00 90.62 88 ASP A CA 1
ATOM 674 C C . ASP A 1 88 ? -8.176 -3.399 -17.278 1.00 90.62 88 ASP A C 1
ATOM 676 O O . ASP A 1 88 ? -8.397 -4.537 -17.691 1.00 90.62 88 ASP A O 1
ATOM 680 N N . TRP A 1 89 ? -7.114 -2.702 -17.695 1.00 90.25 89 TRP A N 1
ATOM 681 C CA . TRP A 1 89 ? -6.104 -3.278 -18.580 1.00 90.25 89 TRP A CA 1
ATOM 682 C C . TRP A 1 89 ? -5.374 -4.430 -17.899 1.00 90.25 89 TRP A C 1
ATOM 684 O O . TRP A 1 89 ? -5.117 -5.447 -18.533 1.00 90.25 89 TRP A O 1
ATOM 694 N N . LEU A 1 90 ? -5.058 -4.285 -16.610 1.00 89.81 90 LEU A N 1
ATOM 695 C CA . LEU A 1 90 ? -4.298 -5.274 -15.845 1.00 89.81 90 LEU A CA 1
ATOM 696 C C . LEU A 1 90 ? -5.104 -6.549 -15.568 1.00 89.81 90 LEU A C 1
ATOM 698 O O . LEU A 1 90 ? -4.503 -7.603 -15.357 1.00 89.81 90 LEU A O 1
ATOM 702 N N . LYS A 1 91 ? -6.438 -6.458 -15.599 1.00 89.31 91 LYS A N 1
ATOM 703 C CA . LYS A 1 91 ? -7.361 -7.596 -15.473 1.00 89.31 91 LYS A CA 1
ATOM 704 C C . LYS A 1 91 ? -7.557 -8.351 -16.792 1.00 89.31 91 LYS A C 1
ATOM 706 O O . LYS A 1 91 ? -7.886 -9.533 -16.789 1.00 89.31 91 LYS A O 1
ATOM 711 N N . ASP A 1 92 ? -7.352 -7.688 -17.929 1.00 90.12 92 ASP A N 1
ATOM 712 C CA . ASP A 1 92 ? -7.581 -8.270 -19.250 1.00 90.12 92 ASP A CA 1
ATOM 713 C C . ASP A 1 92 ? -6.447 -9.228 -19.649 1.00 90.12 92 ASP A C 1
ATOM 715 O O . ASP A 1 92 ? -5.337 -8.824 -20.009 1.00 90.12 92 ASP A O 1
ATOM 719 N N . LEU A 1 93 ? -6.758 -10.527 -19.623 1.00 88.50 93 LEU A N 1
ATOM 720 C CA . LEU A 1 93 ? -5.822 -11.604 -19.941 1.00 88.50 93 LEU A CA 1
ATOM 721 C C . LEU A 1 93 ? -5.144 -11.429 -21.304 1.00 88.50 93 LEU A C 1
ATOM 723 O O . LEU A 1 93 ? -3.937 -11.643 -21.424 1.00 88.50 93 LEU A O 1
ATOM 727 N N . HIS A 1 94 ? -5.904 -11.040 -22.330 1.00 88.50 94 HIS A N 1
ATOM 728 C CA . HIS A 1 94 ? -5.380 -10.918 -23.686 1.00 88.50 94 HIS A CA 1
ATOM 729 C C . HIS A 1 94 ? -4.443 -9.719 -23.802 1.00 88.50 94 HIS A C 1
ATOM 731 O O . HIS A 1 94 ? -3.344 -9.848 -24.349 1.00 88.50 94 HIS A O 1
ATOM 737 N N . LYS A 1 95 ? -4.835 -8.575 -23.232 1.00 89.00 95 LYS A N 1
ATOM 738 C CA . LYS A 1 95 ? -4.005 -7.365 -23.253 1.00 89.00 95 LYS A CA 1
ATOM 739 C C . LYS A 1 95 ? -2.710 -7.555 -22.481 1.00 89.00 95 LYS A C 1
ATOM 741 O O . LYS A 1 95 ? -1.645 -7.243 -23.009 1.00 89.00 95 LYS A O 1
ATOM 746 N N . VAL A 1 96 ? -2.775 -8.121 -21.277 1.00 89.12 96 VAL A N 1
ATOM 747 C CA . VAL A 1 96 ? -1.580 -8.355 -20.460 1.00 89.12 96 VAL A CA 1
ATOM 748 C C . VAL A 1 96 ? -0.635 -9.360 -21.127 1.00 89.12 96 VAL A C 1
ATOM 750 O O . VAL A 1 96 ? 0.577 -9.159 -21.118 1.00 89.12 96 VAL A O 1
ATOM 753 N N . GLN A 1 97 ? -1.146 -10.415 -21.768 1.00 87.44 97 GLN A N 1
ATOM 754 C CA . GLN A 1 97 ? -0.292 -11.364 -22.497 1.00 87.44 97 GLN A CA 1
ATOM 755 C C . GLN A 1 97 ? 0.377 -10.743 -23.728 1.00 87.44 97 GLN A C 1
ATOM 757 O O . GLN A 1 97 ? 1.531 -11.069 -24.033 1.00 87.44 97 GLN A O 1
ATOM 762 N N . GLN A 1 98 ? -0.340 -9.866 -24.436 1.00 85.88 98 GLN A N 1
ATOM 763 C CA . GLN A 1 98 ? 0.140 -9.235 -25.661 1.00 85.88 98 GLN A CA 1
ATOM 764 C C . GLN A 1 98 ? 1.113 -8.081 -25.388 1.00 85.88 98 GLN A C 1
ATOM 766 O O . GLN A 1 98 ? 2.138 -7.983 -26.061 1.00 85.88 98 GLN A O 1
ATOM 771 N N . TYR A 1 99 ? 0.811 -7.232 -24.406 1.00 83.88 99 TYR A N 1
ATOM 772 C CA . TYR A 1 99 ? 1.493 -5.954 -24.184 1.00 83.88 99 TYR A CA 1
ATOM 773 C C . TYR A 1 99 ? 2.205 -5.848 -22.829 1.00 83.88 99 TYR A C 1
ATOM 775 O O . TYR A 1 99 ? 2.995 -4.932 -22.628 1.00 83.88 99 TYR A O 1
ATOM 783 N N . GLY A 1 100 ? 1.961 -6.776 -21.902 1.00 88.31 100 GLY A N 1
ATOM 784 C CA . GLY A 1 100 ? 2.411 -6.662 -20.517 1.00 88.31 100 GLY A CA 1
ATOM 785 C C . GLY A 1 100 ? 1.516 -5.746 -19.675 1.00 88.31 100 GLY A C 1
ATOM 786 O O . GLY A 1 100 ? 0.423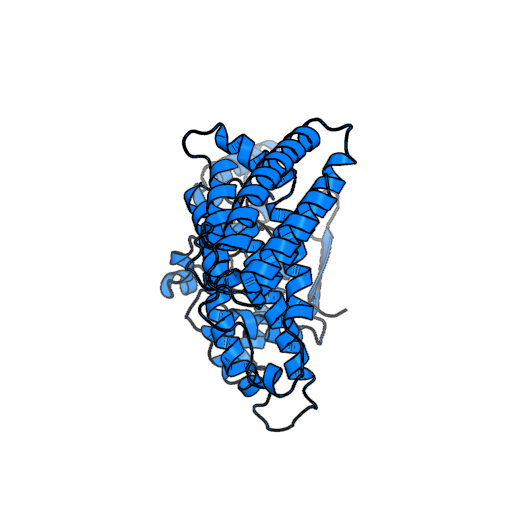 -5.348 -20.082 1.00 88.31 100 GLY A O 1
ATOM 787 N N . PHE A 1 101 ? 1.988 -5.437 -18.466 1.00 88.50 101 PHE A N 1
ATOM 788 C CA . PHE A 1 101 ? 1.273 -4.633 -17.462 1.00 88.50 101 PHE A CA 1
ATOM 789 C C . PHE A 1 101 ? 2.033 -3.366 -17.032 1.00 88.50 101 PHE A C 1
ATOM 791 O O . PHE A 1 101 ? 1.629 -2.684 -16.095 1.00 88.50 101 PHE A O 1
ATOM 798 N N . THR A 1 102 ? 3.126 -3.045 -17.726 1.00 89.00 102 THR A N 1
ATOM 799 C CA . THR A 1 102 ? 3.915 -1.819 -17.559 1.00 89.00 102 THR A CA 1
ATOM 800 C C . THR A 1 102 ? 4.399 -1.337 -18.922 1.00 89.00 102 THR A C 1
ATOM 802 O O . THR A 1 102 ? 4.705 -2.153 -19.793 1.00 89.00 102 THR A O 1
ATOM 805 N N . ALA A 1 103 ? 4.480 -0.024 -19.120 1.00 88.25 103 ALA A N 1
ATOM 806 C CA . ALA A 1 103 ? 5.093 0.542 -20.318 1.00 88.25 103 ALA A CA 1
ATOM 807 C C . ALA A 1 103 ? 6.629 0.513 -20.286 1.00 88.25 103 ALA A C 1
ATOM 809 O O . ALA A 1 103 ? 7.248 0.748 -21.325 1.00 88.25 103 ALA A O 1
ATOM 810 N N . SER A 1 104 ? 7.238 0.221 -19.130 1.00 89.50 104 SER A N 1
ATOM 811 C CA . SER A 1 104 ? 8.688 0.086 -18.983 1.00 89.50 104 SER A CA 1
ATOM 812 C C . SER A 1 104 ? 9.071 -0.951 -17.924 1.00 89.50 104 SER A C 1
ATOM 814 O O . SER A 1 104 ? 8.589 -0.911 -16.789 1.00 89.50 104 SER A O 1
ATOM 816 N N . VAL A 1 105 ? 10.005 -1.842 -18.258 1.00 90.69 105 VAL A N 1
ATOM 817 C CA . VAL A 1 105 ? 10.652 -2.760 -17.299 1.00 90.69 105 VAL A CA 1
ATOM 818 C C . VAL A 1 105 ? 11.577 -2.026 -16.320 1.00 90.69 105 VAL A C 1
ATOM 820 O O . VAL A 1 105 ? 12.013 -2.600 -15.321 1.00 90.69 105 VAL A O 1
ATOM 823 N N . MET A 1 106 ? 11.850 -0.743 -16.575 1.00 90.50 106 MET A N 1
ATOM 824 C CA . MET A 1 106 ? 12.590 0.144 -15.678 1.00 90.50 106 MET A CA 1
ATOM 825 C C . MET A 1 106 ? 11.729 0.698 -14.530 1.00 90.50 106 MET A C 1
ATOM 827 O O . MET A 1 106 ? 12.247 1.421 -13.668 1.00 90.50 106 MET A O 1
ATOM 831 N N . ASP A 1 107 ? 10.458 0.299 -14.428 1.00 87.75 107 ASP A N 1
ATOM 832 C CA . ASP A 1 107 ? 9.576 0.575 -13.286 1.00 87.75 107 ASP A CA 1
ATOM 833 C C . ASP A 1 107 ? 9.752 -0.435 -12.135 1.00 87.75 107 ASP A C 1
ATOM 835 O O . ASP A 1 107 ? 9.938 -1.632 -12.364 1.00 87.75 107 ASP A O 1
ATOM 839 N N . VAL A 1 108 ? 9.762 0.045 -10.889 1.00 84.31 108 VAL A N 1
ATOM 840 C CA . VAL A 1 108 ? 9.872 -0.790 -9.683 1.00 84.31 108 VAL A CA 1
ATOM 841 C C . VAL A 1 108 ? 8.489 -1.343 -9.352 1.00 84.3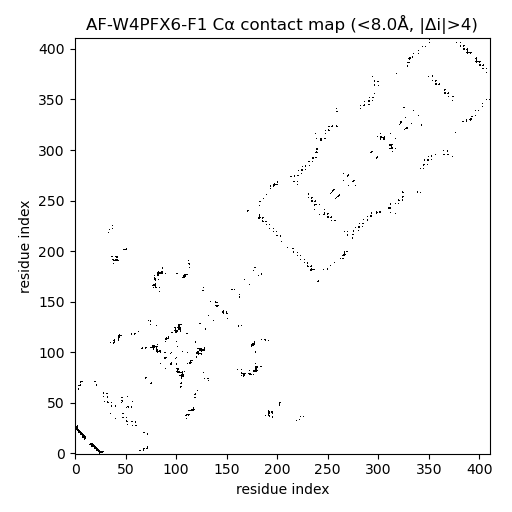1 108 VAL A C 1
ATOM 843 O O . VAL A 1 108 ? 7.776 -0.801 -8.511 1.00 84.31 108 VAL A O 1
ATOM 846 N N . LEU A 1 109 ? 8.120 -2.422 -10.031 1.00 80.19 109 LEU A N 1
ATOM 847 C CA . LEU A 1 109 ? 6.797 -3.029 -9.919 1.00 80.19 109 LEU A CA 1
ATOM 848 C C . LEU A 1 109 ? 6.751 -4.025 -8.752 1.00 80.19 109 LEU A C 1
ATOM 850 O O . LEU A 1 109 ? 7.711 -4.781 -8.585 1.00 80.19 109 LEU A O 1
ATOM 854 N N . PRO A 1 110 ? 5.651 -4.073 -7.979 1.00 71.94 110 PRO A N 1
ATOM 855 C CA . PRO A 1 110 ? 5.490 -5.039 -6.900 1.00 71.94 110 PRO A CA 1
ATOM 856 C C . PRO A 1 110 ? 5.342 -6.449 -7.478 1.00 71.94 110 PRO A C 1
ATOM 858 O O . PRO A 1 110 ? 6.243 -7.242 -7.292 1.00 71.94 110 PRO A O 1
ATOM 861 N N . TYR A 1 111 ? 4.258 -6.709 -8.216 1.00 87.62 111 TYR A N 1
ATOM 862 C CA . TYR A 1 111 ? 3.927 -7.801 -9.150 1.00 87.62 111 TYR A CA 1
ATOM 863 C C . TYR A 1 111 ? 2.561 -7.417 -9.758 1.00 87.62 111 TYR A C 1
ATOM 865 O O . TYR A 1 111 ? 1.890 -6.542 -9.208 1.00 87.62 111 TYR A O 1
ATOM 873 N N . ASN A 1 112 ? 2.085 -8.048 -10.839 1.00 85.31 112 ASN A N 1
ATOM 874 C CA . ASN A 1 112 ? 0.695 -7.826 -11.268 1.00 85.31 112 ASN A CA 1
ATOM 875 C C . ASN A 1 112 ? -0.278 -8.664 -10.423 1.00 85.31 112 ASN A C 1
ATOM 877 O O . ASN A 1 112 ? -0.848 -9.640 -10.902 1.00 85.31 112 ASN A O 1
ATOM 881 N N . TYR A 1 113 ? -0.453 -8.288 -9.158 1.00 87.94 113 TYR A N 1
ATOM 882 C CA . TYR A 1 113 ? -1.325 -8.999 -8.219 1.00 87.94 113 TYR A CA 1
ATOM 883 C C . TYR A 1 113 ? -2.827 -8.840 -8.519 1.00 87.94 113 TYR A C 1
ATOM 885 O O . TYR A 1 113 ? -3.645 -9.463 -7.854 1.00 87.94 113 TYR A O 1
ATOM 893 N N . VAL A 1 114 ? -3.199 -8.031 -9.518 1.00 87.44 114 VAL A N 1
ATOM 894 C CA . VAL A 1 114 ? -4.582 -7.856 -10.006 1.00 87.44 114 VAL A CA 1
ATOM 895 C C . VAL A 1 114 ? -4.895 -8.808 -11.175 1.00 87.44 114 VAL A C 1
ATOM 897 O O . VAL A 1 114 ? -6.052 -9.015 -11.526 1.00 87.44 114 VAL A O 1
ATOM 900 N N . TYR A 1 115 ? -3.873 -9.410 -11.786 1.00 85.44 115 TYR A N 1
ATOM 901 C CA . TYR A 1 115 ? -4.019 -10.310 -12.928 1.00 85.44 115 TYR A CA 1
ATOM 902 C C . TYR A 1 115 ? -4.374 -11.729 -12.499 1.00 85.44 115 TYR A C 1
ATOM 904 O O . TYR A 1 115 ? -3.602 -12.381 -11.804 1.00 85.44 115 TYR A O 1
ATOM 912 N N . GLU A 1 116 ? -5.509 -12.230 -12.987 1.00 79.38 116 GLU A N 1
ATOM 913 C CA . GLU A 1 116 ? -6.038 -13.574 -12.698 1.00 79.38 116 GLU A CA 1
ATOM 914 C C . GLU A 1 116 ? -5.447 -14.688 -13.583 1.00 79.38 116 GLU A C 1
ATOM 916 O O . GLU A 1 116 ? -5.811 -15.863 -13.476 1.00 79.38 116 GLU A O 1
ATOM 921 N N . GLY A 1 117 ? -4.549 -14.345 -14.507 1.00 75.12 117 GLY A N 1
ATOM 922 C CA . GLY A 1 117 ? -3.866 -15.341 -15.321 1.00 75.12 117 GLY A CA 1
ATOM 923 C C . GLY A 1 117 ? -2.687 -15.981 -14.591 1.00 75.12 117 GLY A C 1
ATOM 924 O O . GLY A 1 117 ? -2.278 -15.579 -13.508 1.00 75.12 117 GLY A O 1
ATOM 925 N N . LYS A 1 118 ? -2.087 -16.996 -15.218 1.00 73.38 118 LYS A N 1
ATOM 926 C CA . LYS A 1 118 ? -0.923 -17.678 -14.638 1.00 73.38 118 LYS A CA 1
ATOM 927 C C . LYS A 1 118 ? 0.364 -16.902 -14.903 1.00 73.38 118 LYS A C 1
ATOM 929 O O . LYS A 1 118 ? 0.664 -16.585 -16.056 1.00 73.38 118 LYS A O 1
ATOM 934 N N . GLY A 1 119 ? 1.145 -16.720 -13.843 1.00 69.69 119 GLY A N 1
ATOM 935 C CA . GLY A 1 119 ? 2.516 -16.233 -13.878 1.00 69.69 119 GLY A CA 1
ATOM 936 C C . GLY A 1 119 ? 2.711 -14.753 -14.020 1.00 69.69 119 GLY A C 1
ATOM 937 O O . GLY A 1 119 ? 1.794 -13.962 -13.836 1.00 69.69 119 GLY A O 1
ATOM 938 N N . MET A 1 120 ? 3.965 -14.392 -14.270 1.00 76.25 120 MET A N 1
ATOM 939 C CA . MET A 1 120 ? 4.388 -13.005 -14.370 1.00 76.25 120 MET A CA 1
ATOM 940 C C . MET A 1 120 ? 4.613 -12.640 -15.847 1.00 76.25 120 MET A C 1
ATOM 942 O O . MET A 1 120 ? 5.717 -12.825 -16.366 1.00 76.25 120 MET A O 1
ATOM 946 N N . PRO A 1 121 ? 3.584 -12.135 -16.556 1.00 73.81 121 PRO A N 1
ATOM 947 C CA . PRO A 1 121 ? 3.649 -11.782 -17.974 1.00 73.81 121 PRO A CA 1
ATOM 948 C C . PRO A 1 121 ? 4.409 -10.463 -18.187 1.00 73.81 121 PRO A C 1
ATOM 950 O O . PRO A 1 121 ? 3.898 -9.520 -18.790 1.00 73.81 121 PRO A O 1
ATOM 953 N N . LEU A 1 122 ? 5.636 -10.369 -17.671 1.00 78.69 122 LEU A N 1
ATOM 954 C CA . LEU A 1 122 ? 6.489 -9.218 -17.919 1.00 78.69 122 LEU A CA 1
ATOM 955 C C . LEU A 1 122 ? 6.934 -9.231 -19.387 1.00 78.69 122 LEU A C 1
ATOM 957 O O . LEU A 1 122 ? 7.458 -10.225 -19.899 1.00 78.69 122 LEU A O 1
ATOM 961 N N . LYS A 1 123 ? 6.719 -8.104 -20.059 1.00 86.88 123 LYS A N 1
ATOM 962 C CA . LYS A 1 123 ? 7.145 -7.840 -21.433 1.00 86.88 123 LYS A CA 1
ATOM 963 C C . LYS A 1 123 ? 7.993 -6.576 -21.442 1.00 86.88 123 LYS A C 1
ATOM 965 O O . LYS A 1 123 ? 7.818 -5.716 -20.585 1.00 86.88 123 LYS A O 1
ATOM 970 N N . ILE A 1 124 ? 8.899 -6.483 -22.413 1.00 90.44 124 ILE A N 1
ATOM 971 C CA . ILE A 1 124 ? 9.594 -5.228 -22.713 1.00 90.44 124 ILE A CA 1
ATOM 972 C C . ILE A 1 124 ? 8.526 -4.234 -23.175 1.00 90.44 124 ILE A C 1
ATOM 974 O O . ILE A 1 124 ? 7.756 -4.551 -24.085 1.00 90.44 124 ILE A O 1
ATOM 978 N N . GLY A 1 125 ? 8.441 -3.086 -22.514 1.00 88.31 125 GLY A N 1
ATOM 979 C CA . GLY A 1 125 ? 7.375 -2.122 -22.739 1.00 88.31 125 GLY A CA 1
ATOM 980 C C . GLY A 1 125 ? 7.663 -1.172 -23.903 1.00 88.31 125 GLY A C 1
ATOM 981 O O . GLY A 1 125 ? 8.794 -1.064 -24.386 1.00 88.31 125 GLY A O 1
ATOM 982 N N . GLU A 1 126 ? 6.628 -0.468 -24.377 1.00 86.19 126 GLU A N 1
ATOM 983 C CA . GLU A 1 126 ? 6.751 0.489 -25.490 1.00 86.19 126 GLU A CA 1
ATOM 984 C C . GLU A 1 126 ? 7.803 1.580 -25.205 1.00 86.19 126 GLU A C 1
ATOM 986 O O . GLU A 1 126 ? 8.520 1.998 -26.120 1.00 86.19 126 GLU A O 1
ATOM 991 N N . ASP A 1 127 ? 7.933 2.014 -23.946 1.00 86.00 127 ASP A N 1
ATOM 992 C CA . ASP A 1 127 ? 8.916 3.023 -23.550 1.00 86.00 127 ASP A CA 1
ATOM 993 C C . ASP A 1 127 ? 10.350 2.487 -23.592 1.00 86.00 127 ASP A C 1
ATOM 995 O O . ASP A 1 127 ? 11.256 3.199 -24.021 1.00 86.00 127 ASP A O 1
ATOM 999 N N . ASP A 1 128 ? 10.555 1.217 -23.236 1.00 90.31 128 ASP A N 1
ATOM 1000 C CA . ASP A 1 128 ? 11.874 0.585 -23.309 1.00 90.31 128 ASP A CA 1
ATOM 1001 C C . ASP A 1 128 ? 12.346 0.498 -24.764 1.00 90.31 128 ASP A C 1
ATOM 1003 O O . ASP A 1 128 ? 13.476 0.873 -25.082 1.00 90.31 128 ASP A O 1
ATOM 1007 N N . TYR A 1 129 ? 11.463 0.072 -25.678 1.00 89.88 129 TYR A N 1
ATOM 1008 C CA . TYR A 1 129 ? 11.763 0.052 -27.113 1.00 89.88 129 TYR A CA 1
ATOM 1009 C C . TYR A 1 129 ? 12.080 1.451 -27.642 1.00 89.88 129 TYR A C 1
ATOM 1011 O O . TYR A 1 129 ? 13.050 1.623 -28.386 1.00 89.88 129 TYR A O 1
ATOM 1019 N N . ARG A 1 130 ? 11.298 2.461 -27.239 1.00 87.75 130 ARG A N 1
ATOM 1020 C CA . ARG A 1 130 ? 11.563 3.865 -27.579 1.00 87.75 130 ARG A CA 1
ATOM 1021 C C . ARG A 1 130 ? 12.928 4.310 -27.062 1.00 87.75 130 ARG A C 1
ATOM 1023 O O . ARG A 1 130 ? 13.671 4.937 -27.814 1.00 87.75 130 ARG A O 1
ATOM 1030 N N . ALA A 1 131 ? 13.250 4.024 -25.804 1.00 89.06 131 ALA A N 1
ATOM 1031 C CA . ALA A 1 131 ? 14.482 4.465 -25.164 1.00 89.06 131 ALA A CA 1
ATOM 1032 C C . ALA A 1 131 ? 15.714 3.796 -25.788 1.00 89.06 131 ALA A C 1
ATOM 1034 O O . ALA A 1 131 ? 16.693 4.479 -26.088 1.00 89.06 131 ALA A O 1
ATOM 1035 N N . ILE A 1 132 ? 15.637 2.494 -26.081 1.00 92.00 132 ILE A N 1
ATOM 1036 C CA . ILE A 1 132 ? 16.688 1.774 -26.808 1.00 92.00 132 ILE A CA 1
ATOM 1037 C C . ILE A 1 132 ? 16.846 2.328 -28.222 1.00 92.00 132 ILE A C 1
ATOM 1039 O O . ILE A 1 132 ? 17.963 2.623 -28.639 1.00 92.00 132 ILE A O 1
ATOM 1043 N N . TYR A 1 133 ? 15.753 2.540 -28.959 1.00 88.81 133 TYR A N 1
ATOM 1044 C CA . TYR A 1 133 ? 15.845 3.135 -30.291 1.00 88.81 133 TYR A CA 1
ATOM 1045 C C . TYR A 1 133 ? 16.484 4.528 -30.235 1.00 88.81 133 TYR A C 1
ATOM 1047 O O . TYR A 1 133 ? 17.388 4.823 -31.008 1.00 88.81 133 TYR A O 1
ATOM 1055 N N . PHE A 1 134 ? 16.074 5.367 -29.285 1.00 87.06 134 PHE A N 1
ATOM 1056 C CA . PHE A 1 134 ? 16.635 6.703 -29.110 1.00 87.06 134 PHE A CA 1
ATOM 1057 C C . PHE A 1 134 ? 18.134 6.680 -28.775 1.00 87.06 134 PHE A C 1
ATOM 1059 O O . PHE A 1 134 ? 18.888 7.490 -29.308 1.00 87.06 134 PHE A O 1
ATOM 1066 N N . GLY A 1 135 ? 18.562 5.769 -27.897 1.00 86.94 135 GLY A N 1
ATOM 1067 C CA . GLY A 1 135 ? 19.948 5.685 -27.435 1.00 86.94 135 GLY A CA 1
ATOM 1068 C C . GLY A 1 135 ? 20.908 5.003 -28.412 1.00 86.94 135 GLY A C 1
ATOM 1069 O O . GLY A 1 135 ? 22.095 5.317 -28.401 1.00 86.94 135 GLY A O 1
ATOM 1070 N N . TYR A 1 136 ? 20.415 4.087 -29.253 1.00 89.44 136 TYR A N 1
ATOM 1071 C CA . TYR A 1 136 ? 21.265 3.183 -30.039 1.00 89.44 136 TYR A CA 1
ATOM 1072 C C . TYR A 1 136 ? 21.051 3.250 -31.552 1.00 89.44 136 TYR A C 1
ATOM 1074 O O . TYR A 1 136 ? 21.910 2.781 -32.303 1.00 89.44 136 TYR A O 1
ATOM 1082 N N . ALA A 1 137 ? 19.933 3.800 -32.040 1.00 87.25 137 ALA A N 1
ATOM 1083 C CA . ALA A 1 137 ? 19.717 3.887 -33.479 1.00 87.25 137 ALA A CA 1
ATOM 1084 C C . ALA A 1 137 ? 20.693 4.896 -34.114 1.00 87.25 137 ALA A C 1
ATOM 1086 O O . ALA A 1 137 ? 20.862 6.004 -33.597 1.00 87.25 137 ALA A O 1
ATOM 1087 N N . PRO A 1 138 ? 21.301 4.573 -35.272 1.00 84.44 138 PRO A N 1
ATOM 1088 C CA . PRO A 1 138 ? 22.128 5.526 -36.002 1.00 84.44 138 PRO A CA 1
ATOM 1089 C C . PRO A 1 138 ? 21.349 6.804 -36.344 1.00 84.44 138 PRO A C 1
ATOM 1091 O O . PRO A 1 138 ? 20.335 6.768 -37.048 1.00 84.44 138 PRO A O 1
ATOM 1094 N N . VAL A 1 139 ? 21.831 7.951 -35.862 1.00 84.12 139 VAL A N 1
ATOM 1095 C CA . VAL A 1 139 ? 21.157 9.242 -36.048 1.00 84.12 139 VAL A CA 1
ATOM 1096 C C . VAL A 1 139 ? 21.585 9.883 -37.365 1.00 84.12 139 VAL A C 1
ATOM 1098 O O . VAL A 1 139 ? 22.772 10.082 -37.630 1.00 84.12 139 VAL A O 1
ATOM 1101 N N . LYS A 1 140 ? 20.605 10.252 -38.194 1.00 81.56 140 LYS A N 1
ATOM 1102 C CA . LYS A 1 140 ? 20.844 10.984 -39.442 1.00 81.56 140 LYS A CA 1
ATOM 1103 C C . LYS A 1 140 ? 21.243 12.432 -39.143 1.00 81.56 140 LYS A C 1
ATOM 1105 O O . LYS A 1 140 ? 20.605 13.099 -38.336 1.00 81.56 140 LYS A O 1
ATOM 1110 N N . GLY A 1 141 ? 22.260 12.927 -39.838 1.00 83.06 141 GLY A N 1
ATOM 1111 C CA . GLY A 1 141 ? 22.707 14.319 -39.759 1.00 83.06 141 GLY A CA 1
ATOM 1112 C C . GLY A 1 141 ? 24.211 14.425 -39.970 1.00 83.06 141 GLY A C 1
ATOM 1113 O O . GLY A 1 141 ? 24.959 13.524 -39.595 1.00 83.06 141 GLY A O 1
ATOM 1114 N N . LYS A 1 142 ? 24.659 15.516 -40.590 1.00 87.25 142 LYS A N 1
ATOM 1115 C CA . LYS A 1 142 ? 26.083 15.751 -40.886 1.00 87.25 142 LYS A CA 1
ATOM 1116 C C . LYS A 1 142 ? 26.871 16.222 -39.663 1.00 87.25 142 LYS A C 1
ATOM 1118 O O . LYS A 1 142 ? 28.093 16.125 -39.642 1.00 87.25 142 LYS A O 1
ATOM 1123 N N . ASN A 1 143 ? 26.179 16.772 -38.668 1.00 89.06 143 ASN A N 1
ATOM 1124 C CA . ASN A 1 143 ? 26.751 17.314 -37.441 1.00 89.06 143 ASN A CA 1
ATOM 1125 C C . ASN A 1 143 ? 25.773 17.146 -36.263 1.00 89.06 143 ASN A C 1
ATOM 1127 O O . ASN A 1 143 ? 24.613 16.766 -36.442 1.00 89.06 143 ASN A O 1
ATOM 1131 N N . CYS A 1 144 ? 26.239 17.470 -35.055 1.00 85.69 144 CYS A N 1
ATOM 1132 C CA . CYS A 1 144 ? 25.471 17.302 -33.822 1.00 85.69 144 CYS A CA 1
ATOM 1133 C C . CYS A 1 144 ? 24.187 18.151 -33.760 1.00 85.69 144 CYS A C 1
ATOM 1135 O O . CYS A 1 144 ? 23.222 17.744 -33.114 1.00 85.69 144 CYS A O 1
ATOM 1137 N N . TYR A 1 145 ? 24.132 19.305 -34.433 1.00 89.75 145 TYR A N 1
ATOM 1138 C CA . TYR A 1 145 ? 22.941 20.157 -34.444 1.00 89.75 145 TYR A CA 1
ATOM 1139 C C . TYR A 1 145 ? 21.827 19.548 -35.299 1.00 89.75 145 TYR A C 1
ATOM 1141 O O . TYR A 1 145 ? 20.680 19.500 -34.854 1.00 89.75 145 TYR A O 1
ATOM 1149 N N . GLU A 1 146 ? 22.169 19.032 -36.483 1.00 91.62 146 GLU A N 1
ATOM 1150 C CA . GLU A 1 146 ? 21.227 18.321 -37.356 1.00 91.62 146 GLU A CA 1
ATOM 1151 C C . GLU A 1 146 ? 20.711 17.037 -36.698 1.00 91.62 146 GLU A C 1
ATOM 1153 O O . GLU A 1 146 ? 19.506 16.787 -36.697 1.00 91.62 146 GLU A O 1
ATOM 1158 N N . GLN A 1 147 ? 21.606 16.260 -36.078 1.00 88.06 147 GLN A N 1
ATOM 1159 C CA . GLN A 1 147 ? 21.240 15.049 -35.338 1.00 88.06 147 GLN A CA 1
ATOM 1160 C C . GLN A 1 147 ? 20.278 15.360 -34.182 1.00 88.06 147 GLN A C 1
ATOM 1162 O O . GLN A 1 147 ? 19.269 14.677 -34.008 1.00 88.06 147 GLN A O 1
ATOM 1167 N N . ARG A 1 148 ? 20.542 16.430 -33.418 1.00 87.44 148 ARG A N 1
ATOM 1168 C CA . ARG A 1 148 ? 19.668 16.873 -32.322 1.00 87.44 148 ARG A CA 1
ATOM 1169 C C . ARG A 1 148 ? 18.282 17.281 -32.815 1.00 87.44 148 ARG A C 1
ATOM 1171 O O . ARG A 1 148 ? 17.289 16.952 -32.173 1.00 87.44 148 ARG A O 1
ATOM 1178 N N . GLU A 1 149 ? 18.206 17.997 -33.932 1.00 89.62 149 GLU A N 1
ATOM 1179 C CA . GLU A 1 149 ? 16.931 18.426 -34.509 1.00 89.62 149 GLU A CA 1
ATOM 1180 C C . GLU A 1 149 ? 16.130 17.245 -35.075 1.00 89.62 149 GLU A C 1
ATOM 1182 O O . GLU A 1 149 ? 14.921 17.165 -34.863 1.00 89.62 149 GLU A O 1
ATOM 1187 N N . TYR A 1 150 ? 16.799 16.280 -35.715 1.00 89.75 150 TYR A N 1
ATOM 1188 C CA . TYR A 1 150 ? 16.172 15.029 -36.148 1.00 89.75 150 TYR A CA 1
ATOM 1189 C C . TYR A 1 150 ? 15.556 14.270 -34.967 1.00 89.75 150 TYR A C 1
ATOM 1191 O O . TYR A 1 150 ? 14.387 13.888 -35.021 1.00 89.75 150 TYR A O 1
ATOM 1199 N N . LEU A 1 151 ? 16.318 14.097 -33.883 1.00 87.50 151 LEU A N 1
ATOM 1200 C CA . LEU A 1 151 ? 15.839 13.429 -32.673 1.00 87.50 151 LEU A CA 1
ATOM 1201 C C . LEU A 1 151 ? 14.666 14.174 -32.027 1.00 87.50 151 LEU A C 1
ATOM 1203 O O . LEU A 1 151 ? 13.711 13.534 -31.592 1.00 87.50 151 LEU A O 1
ATOM 1207 N N . ARG A 1 152 ? 14.697 15.514 -32.002 1.00 86.44 152 ARG A N 1
ATOM 1208 C CA . ARG A 1 152 ? 13.578 16.325 -31.499 1.00 86.44 152 ARG A CA 1
ATOM 1209 C C . ARG A 1 152 ? 12.302 16.067 -32.298 1.00 86.44 152 ARG A C 1
ATOM 1211 O O . ARG A 1 152 ? 11.281 15.742 -31.702 1.00 86.44 152 ARG A O 1
ATOM 1218 N N . ARG A 1 153 ? 12.372 16.137 -33.630 1.00 88.44 153 ARG A N 1
ATOM 1219 C CA . ARG A 1 153 ? 11.218 15.873 -34.509 1.00 88.44 153 ARG A CA 1
ATOM 1220 C C . ARG A 1 153 ? 10.718 14.440 -34.396 1.00 88.44 153 ARG A C 1
ATOM 1222 O O . ARG A 1 153 ? 9.518 14.204 -34.452 1.00 88.44 153 ARG A O 1
ATOM 1229 N N . TRP A 1 154 ? 11.628 13.483 -34.222 1.00 86.69 154 TRP A N 1
ATOM 1230 C CA . TRP A 1 154 ? 11.255 12.094 -33.982 1.00 86.69 154 TRP A CA 1
ATOM 1231 C C . TRP A 1 154 ? 10.461 11.948 -32.680 1.00 86.69 154 TRP A C 1
ATOM 1233 O O . TRP A 1 154 ? 9.389 11.353 -32.709 1.00 86.69 154 TRP A O 1
ATOM 1243 N N . ILE A 1 155 ? 10.920 12.556 -31.576 1.00 83.19 155 ILE A N 1
ATOM 1244 C CA . ILE A 1 155 ? 10.165 12.596 -30.309 1.00 83.19 155 ILE A CA 1
ATOM 1245 C C . ILE A 1 155 ? 8.804 13.273 -30.511 1.00 83.19 155 ILE A C 1
ATOM 1247 O O . ILE A 1 155 ? 7.802 12.808 -29.973 1.00 83.19 155 ILE A O 1
ATOM 1251 N N . GLU A 1 156 ? 8.755 14.366 -31.275 1.00 83.50 156 GLU A N 1
ATOM 1252 C CA . GLU A 1 156 ? 7.514 15.086 -31.570 1.00 83.50 156 GLU A CA 1
ATOM 1253 C C . GLU A 1 156 ? 6.514 14.277 -32.401 1.00 83.50 156 GLU A C 1
ATOM 1255 O O . GLU A 1 156 ? 5.311 14.473 -32.254 1.00 83.50 156 GLU A O 1
ATOM 1260 N N . GLY A 1 157 ? 6.995 13.353 -33.232 1.00 83.44 157 GLY A N 1
ATOM 1261 C CA . GLY A 1 157 ? 6.163 12.453 -34.030 1.00 83.44 157 GLY A CA 1
ATOM 1262 C C . GLY A 1 157 ? 5.691 11.194 -33.297 1.00 83.44 157 GLY A C 1
ATOM 1263 O O . GLY A 1 157 ? 4.948 10.407 -33.884 1.00 83.44 157 GLY A O 1
ATOM 1264 N N . LEU A 1 158 ? 6.119 10.960 -32.051 1.00 79.38 158 LEU A N 1
ATOM 1265 C CA . LEU A 1 158 ? 5.660 9.807 -31.275 1.00 79.38 158 LEU A CA 1
ATOM 1266 C C . LEU A 1 158 ? 4.196 9.981 -30.833 1.00 79.38 158 LEU A C 1
ATOM 1268 O O . LEU A 1 158 ? 3.770 11.104 -30.559 1.00 79.38 158 LEU A O 1
ATOM 1272 N N . PRO A 1 159 ? 3.431 8.883 -30.689 1.00 75.00 159 PRO A N 1
ATOM 1273 C CA . PRO A 1 159 ? 2.104 8.927 -30.084 1.00 75.00 159 PRO A CA 1
ATOM 1274 C C . PRO A 1 159 ? 2.133 9.579 -28.698 1.00 75.00 159 PRO A C 1
ATOM 1276 O O . PRO A 1 159 ? 3.047 9.316 -27.914 1.00 75.00 159 PRO A O 1
ATOM 1279 N N . ASP A 1 160 ? 1.101 10.353 -28.355 1.00 68.88 160 ASP A N 1
ATOM 1280 C CA . ASP A 1 160 ? 1.044 11.071 -27.075 1.00 68.88 160 ASP A CA 1
ATOM 1281 C C . ASP A 1 160 ? 1.203 10.140 -25.872 1.00 68.88 160 ASP A C 1
ATOM 1283 O O . ASP A 1 160 ? 1.978 10.448 -24.972 1.00 68.88 160 ASP A O 1
ATOM 1287 N N . ARG A 1 161 ? 0.597 8.943 -25.901 1.00 65.88 161 ARG A N 1
ATOM 1288 C CA . ARG A 1 161 ? 0.767 7.931 -24.839 1.00 65.88 161 ARG A CA 1
ATOM 1289 C C . ARG A 1 161 ? 2.240 7.609 -24.550 1.00 65.88 161 ARG A C 1
ATOM 1291 O O . ARG A 1 161 ? 2.607 7.416 -23.403 1.00 65.88 161 ARG A O 1
ATOM 1298 N N . ILE A 1 162 ? 3.078 7.606 -25.589 1.00 65.38 162 ILE A N 1
ATOM 1299 C CA . ILE A 1 162 ? 4.510 7.313 -25.509 1.00 65.38 162 ILE A CA 1
ATOM 1300 C C . ILE A 1 162 ? 5.294 8.557 -25.057 1.00 65.38 162 ILE A C 1
ATOM 1302 O O . ILE A 1 162 ? 6.260 8.455 -24.305 1.00 65.38 162 ILE A O 1
ATOM 1306 N N . ARG A 1 163 ? 4.873 9.755 -25.483 1.00 57.78 163 ARG A N 1
ATOM 1307 C CA . ARG A 1 163 ? 5.477 11.041 -25.074 1.00 57.78 163 ARG A CA 1
ATOM 1308 C C . ARG A 1 163 ? 5.174 11.406 -23.619 1.00 57.78 163 ARG A C 1
ATOM 1310 O O . ARG A 1 163 ? 5.926 12.174 -23.016 1.00 57.78 163 ARG A O 1
ATOM 1317 N N . LEU A 1 164 ? 4.074 10.884 -23.081 1.00 58.78 164 LEU A N 1
ATOM 1318 C CA . LEU A 1 164 ? 3.626 11.086 -21.705 1.00 58.78 164 LEU A CA 1
ATOM 1319 C C . LEU A 1 164 ? 4.394 10.227 -20.689 1.00 58.78 164 LEU A C 1
ATOM 1321 O O . LEU A 1 164 ? 4.327 10.534 -19.500 1.00 58.78 164 LEU A O 1
ATOM 1325 N N . PHE A 1 165 ? 5.200 9.250 -21.132 1.00 61.97 165 PHE A N 1
ATOM 1326 C CA . PHE A 1 165 ? 6.207 8.570 -20.303 1.00 61.97 165 PHE A CA 1
ATOM 1327 C C . PHE A 1 165 ? 7.369 9.521 -19.993 1.00 61.97 165 PHE A C 1
ATOM 1329 O O . PHE A 1 165 ? 8.481 9.409 -20.510 1.00 61.97 165 PHE A O 1
ATOM 1336 N N . ARG A 1 166 ? 7.087 10.545 -19.189 1.00 54.44 166 ARG A N 1
ATOM 1337 C CA . ARG A 1 166 ? 8.100 11.478 -18.703 1.00 54.44 166 ARG A CA 1
ATOM 1338 C C . ARG A 1 166 ? 8.856 10.851 -17.530 1.00 54.44 166 ARG A C 1
ATOM 1340 O O . ARG A 1 166 ? 8.261 10.084 -16.777 1.00 54.44 166 ARG A O 1
ATOM 1347 N N . PRO A 1 167 ? 10.140 11.207 -17.335 1.00 50.75 167 PRO A N 1
ATOM 1348 C CA . PRO A 1 167 ? 10.873 10.847 -16.130 1.00 50.75 167 PRO A CA 1
ATOM 1349 C C . PRO A 1 167 ? 10.047 11.223 -14.902 1.00 50.75 167 PRO A C 1
ATOM 1351 O O . PRO A 1 167 ? 9.636 12.377 -14.777 1.00 50.75 167 PRO A O 1
ATOM 1354 N N . SER A 1 168 ? 9.802 10.219 -14.061 1.00 54.56 168 SER A N 1
ATOM 1355 C CA . SER A 1 168 ? 8.996 10.226 -12.839 1.00 54.56 168 SER A CA 1
ATOM 1356 C C . SER A 1 168 ? 8.826 11.616 -12.223 1.00 54.56 168 SER A C 1
ATOM 1358 O O . SER A 1 168 ? 9.705 12.086 -11.488 1.00 54.56 168 SER A O 1
ATOM 1360 N N . ASP A 1 169 ? 7.680 12.258 -12.470 1.00 58.50 169 ASP A N 1
ATOM 1361 C CA . ASP A 1 169 ? 7.210 13.255 -11.519 1.00 58.50 169 ASP A CA 1
ATOM 1362 C C . ASP A 1 169 ? 6.925 12.475 -10.237 1.00 58.50 169 ASP A C 1
ATOM 1364 O O . ASP A 1 169 ? 5.959 11.717 -10.159 1.00 58.50 169 ASP A O 1
ATOM 1368 N N . LYS A 1 170 ? 7.817 12.597 -9.250 1.00 56.91 170 LYS A N 1
ATOM 1369 C CA . LYS A 1 170 ? 7.716 11.878 -7.970 1.00 56.91 170 LYS A CA 1
ATOM 1370 C C . LYS A 1 170 ? 6.422 12.196 -7.222 1.00 56.91 170 LYS A C 1
ATOM 1372 O O . LYS A 1 170 ? 6.091 11.504 -6.265 1.00 56.91 170 LYS A O 1
ATOM 1377 N N . ARG A 1 171 ? 5.711 13.251 -7.632 1.00 58.06 171 ARG A N 1
ATOM 1378 C CA . ARG A 1 171 ? 4.371 13.556 -7.136 1.00 58.06 171 ARG A CA 1
ATOM 1379 C C . ARG A 1 171 ? 3.351 12.535 -7.630 1.00 58.06 171 ARG A C 1
ATOM 1381 O O . ARG A 1 171 ? 2.427 12.262 -6.884 1.00 58.06 171 ARG A O 1
ATOM 1388 N N . ILE A 1 172 ? 3.541 11.973 -8.829 1.00 64.25 172 ILE A N 1
ATOM 1389 C CA . ILE A 1 172 ? 2.565 11.170 -9.580 1.00 64.25 172 ILE A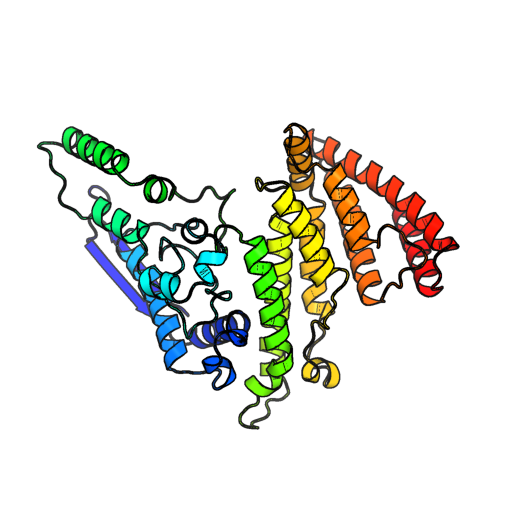 CA 1
ATOM 1390 C C . ILE A 1 172 ? 2.800 9.665 -9.472 1.00 64.25 172 ILE A C 1
ATOM 1392 O O . ILE A 1 172 ? 1.827 8.914 -9.396 1.00 64.25 172 ILE A O 1
ATOM 1396 N N . SER A 1 173 ? 4.062 9.235 -9.441 1.00 74.44 173 SER A N 1
ATOM 1397 C CA . SER A 1 173 ? 4.434 7.818 -9.403 1.00 74.44 173 SER A CA 1
ATOM 1398 C C . SER A 1 173 ? 5.488 7.517 -8.341 1.00 74.44 173 SER A C 1
ATOM 1400 O O . SER A 1 173 ? 6.466 8.259 -8.185 1.00 74.44 173 SER A O 1
ATOM 1402 N N . LYS A 1 174 ? 5.304 6.406 -7.629 1.00 81.81 174 LYS A N 1
ATOM 1403 C CA . LYS A 1 174 ? 6.160 5.913 -6.548 1.00 81.81 174 LYS A CA 1
ATOM 1404 C C . LYS A 1 174 ? 6.642 4.491 -6.841 1.00 81.81 174 LYS A C 1
ATOM 1406 O O . LYS A 1 174 ? 6.096 3.769 -7.667 1.00 81.81 174 LYS A O 1
ATOM 1411 N N . LYS A 1 175 ? 7.714 4.086 -6.153 1.00 84.69 175 LYS A N 1
ATOM 1412 C CA . LYS A 1 175 ? 8.195 2.698 -6.207 1.00 84.69 175 LYS A CA 1
ATOM 1413 C C . LYS A 1 175 ? 7.123 1.790 -5.605 1.00 84.69 175 LYS A C 1
ATOM 1415 O O . LYS A 1 175 ? 6.686 2.068 -4.495 1.00 84.69 175 LYS A O 1
ATOM 1420 N N . GLY A 1 176 ? 6.772 0.710 -6.295 1.00 83.94 176 GLY A N 1
ATOM 1421 C CA . GLY A 1 176 ? 5.723 -0.208 -5.856 1.00 83.94 176 GLY A CA 1
ATOM 1422 C C . GLY A 1 176 ? 4.323 0.132 -6.373 1.00 83.94 176 GLY A C 1
ATOM 1423 O O . GLY A 1 176 ? 3.409 -0.643 -6.105 1.00 83.94 176 GLY A O 1
ATOM 1424 N N . ASP A 1 177 ? 4.144 1.218 -7.135 1.00 87.25 177 ASP A N 1
ATOM 1425 C CA . ASP A 1 177 ? 2.852 1.523 -7.753 1.00 87.25 177 ASP A CA 1
ATOM 1426 C C . ASP A 1 177 ? 2.465 0.456 -8.790 1.00 87.25 177 ASP A C 1
ATOM 1428 O O . ASP A 1 177 ? 3.301 -0.140 -9.479 1.00 87.25 177 ASP A O 1
ATOM 1432 N N . LEU A 1 178 ? 1.158 0.230 -8.913 1.00 88.81 178 LEU A N 1
ATOM 1433 C CA . LEU A 1 178 ? 0.576 -0.637 -9.925 1.00 88.81 178 LEU A CA 1
ATOM 1434 C C . LEU A 1 178 ? -0.626 0.066 -10.561 1.00 88.81 178 LEU A C 1
ATOM 1436 O O . LEU A 1 178 ? -1.553 0.473 -9.864 1.00 88.81 178 LEU A O 1
ATOM 1440 N N . SER A 1 179 ? -0.635 0.134 -11.895 1.00 89.44 179 SER A N 1
ATOM 1441 C CA . SER A 1 179 ? -1.640 0.825 -12.718 1.00 89.44 179 SER A CA 1
ATOM 1442 C C . SER A 1 179 ? -1.663 2.358 -12.591 1.00 89.44 179 SER A C 1
ATOM 1444 O O . SER A 1 179 ? -0.980 2.970 -11.770 1.00 89.44 179 SER A O 1
ATOM 1446 N N . ALA A 1 180 ? -2.499 2.994 -13.415 1.00 86.94 180 ALA A N 1
ATOM 1447 C CA . ALA A 1 180 ? -2.856 4.406 -13.313 1.00 86.94 180 ALA A CA 1
ATOM 1448 C C . ALA A 1 180 ? -3.623 4.745 -12.024 1.00 86.94 180 ALA A C 1
ATOM 1450 O O . ALA A 1 180 ? -3.681 5.917 -11.657 1.00 86.94 180 ALA A O 1
ATOM 1451 N N . ASP A 1 181 ? -4.172 3.747 -11.327 1.00 89.00 181 ASP A N 1
ATOM 1452 C CA . ASP A 1 181 ? -4.889 3.877 -10.060 1.00 89.00 181 ASP A CA 1
ATOM 1453 C C . ASP A 1 181 ? -4.256 2.995 -8.961 1.00 89.00 181 ASP A C 1
ATOM 1455 O O . ASP A 1 181 ? -4.753 1.903 -8.669 1.00 89.00 181 ASP A O 1
ATOM 1459 N N . PRO A 1 182 ? -3.156 3.456 -8.331 1.00 90.88 182 PRO A N 1
ATOM 1460 C CA . PRO A 1 182 ? -2.455 2.682 -7.309 1.00 90.88 182 PRO A CA 1
ATOM 1461 C C . PRO A 1 182 ? -3.321 2.365 -6.088 1.00 90.88 182 PRO A C 1
ATOM 1463 O O . PRO A 1 182 ? -3.242 1.261 -5.558 1.00 90.88 182 PRO A O 1
ATOM 1466 N N . SER A 1 183 ? -4.180 3.302 -5.664 1.00 92.88 183 SER A N 1
ATOM 1467 C CA . SER A 1 183 ? -5.080 3.103 -4.520 1.00 92.88 183 SER A CA 1
ATOM 1468 C C . SER A 1 183 ? -6.096 1.988 -4.782 1.00 92.88 183 SER A C 1
ATOM 1470 O O . SER A 1 183 ? -6.236 1.081 -3.963 1.00 92.88 183 SER A O 1
ATOM 1472 N N . GLY A 1 184 ? -6.726 1.990 -5.964 1.00 94.00 184 GLY A N 1
ATOM 1473 C CA . GLY A 1 184 ? -7.661 0.944 -6.370 1.00 94.00 184 GLY A CA 1
ATOM 1474 C C . GLY A 1 184 ? -6.975 -0.408 -6.570 1.00 94.00 184 GLY A C 1
ATOM 1475 O O . GLY A 1 184 ? -7.539 -1.442 -6.215 1.00 94.00 184 GLY A O 1
ATOM 1476 N N . ALA A 1 185 ? -5.735 -0.424 -7.074 1.00 94.56 185 ALA A N 1
ATOM 1477 C CA . ALA A 1 185 ? -4.937 -1.646 -7.114 1.00 94.56 185 ALA A CA 1
ATOM 1478 C C . ALA A 1 185 ? -4.678 -2.179 -5.693 1.00 94.56 185 ALA A C 1
ATOM 1480 O O . ALA A 1 185 ? -4.968 -3.342 -5.425 1.00 94.56 185 ALA A O 1
ATOM 1481 N N . CYS A 1 186 ? -4.225 -1.337 -4.760 1.00 95.56 186 CYS A N 1
ATOM 1482 C CA . CYS A 1 186 ? -3.967 -1.740 -3.374 1.00 95.56 186 CYS A CA 1
ATOM 1483 C C . CYS A 1 186 ? -5.215 -2.294 -2.673 1.00 95.56 186 CYS A C 1
ATOM 1485 O O . CYS A 1 186 ? -5.093 -3.273 -1.942 1.00 95.56 186 CYS A O 1
ATOM 1487 N N . ALA A 1 187 ? -6.405 -1.741 -2.933 1.00 95.50 187 ALA A N 1
ATOM 1488 C CA . ALA A 1 187 ? -7.665 -2.283 -2.420 1.00 95.50 187 ALA A CA 1
ATOM 1489 C C . ALA A 1 187 ? -7.895 -3.742 -2.864 1.00 95.50 187 ALA A C 1
ATOM 1491 O O . ALA A 1 187 ? -8.219 -4.591 -2.036 1.00 95.50 187 ALA A O 1
ATOM 1492 N N . ILE A 1 188 ? -7.639 -4.065 -4.138 1.00 95.06 188 ILE A N 1
ATOM 1493 C CA . ILE A 1 188 ? -7.680 -5.453 -4.642 1.00 95.06 188 ILE A CA 1
ATOM 1494 C C . ILE A 1 188 ? -6.570 -6.299 -4.003 1.00 95.06 188 ILE A C 1
ATOM 1496 O O . ILE A 1 188 ? -6.791 -7.447 -3.621 1.00 95.06 188 ILE A O 1
ATOM 1500 N N . GLY A 1 189 ? -5.367 -5.733 -3.861 1.00 95.25 189 GLY A N 1
ATOM 1501 C CA . GLY A 1 189 ? -4.237 -6.393 -3.205 1.00 95.25 189 GLY A CA 1
ATOM 1502 C C . GLY A 1 189 ? -4.546 -6.797 -1.762 1.00 95.25 189 GLY A C 1
ATOM 1503 O O . GLY A 1 189 ? -4.169 -7.890 -1.342 1.00 95.25 189 GLY A O 1
ATOM 1504 N N . VAL A 1 190 ? -5.284 -5.961 -1.022 1.00 96.38 190 VAL A N 1
ATOM 1505 C CA . VAL A 1 190 ? -5.798 -6.295 0.311 1.00 96.38 190 VAL A CA 1
ATOM 1506 C C . VAL A 1 190 ? -6.714 -7.512 0.240 1.00 96.38 190 VAL A C 1
ATOM 1508 O O . VAL A 1 190 ? -6.453 -8.483 0.944 1.00 96.38 190 VAL A O 1
ATOM 1511 N N . GLU A 1 191 ? -7.739 -7.498 -0.615 1.00 95.00 191 GLU A N 1
ATOM 1512 C CA . GLU A 1 191 ? -8.692 -8.612 -0.744 1.00 95.00 191 GLU A CA 1
ATOM 1513 C C . GLU A 1 191 ? -7.975 -9.937 -1.054 1.00 95.00 191 GLU A C 1
ATOM 1515 O O . GLU A 1 191 ? -8.155 -10.932 -0.350 1.00 95.00 191 GLU A O 1
ATOM 1520 N N . HIS A 1 192 ? -7.069 -9.929 -2.032 1.00 95.06 192 HIS A N 1
ATOM 1521 C CA . HIS A 1 192 ? -6.266 -11.097 -2.397 1.00 95.06 192 HIS A CA 1
ATOM 1522 C C . HIS A 1 192 ? -5.358 -11.575 -1.255 1.00 95.06 192 HIS A C 1
ATOM 1524 O O . HIS A 1 192 ? -5.231 -12.778 -1.011 1.00 95.06 192 HIS A O 1
ATOM 1530 N N . LEU A 1 193 ? -4.734 -10.656 -0.519 1.00 96.25 193 LEU A N 1
ATOM 1531 C CA . LEU A 1 193 ? -3.891 -11.007 0.620 1.00 96.25 193 LEU A CA 1
ATOM 1532 C C . LEU A 1 193 ? -4.702 -11.665 1.747 1.00 96.25 193 LEU A C 1
ATOM 1534 O O . LEU A 1 193 ? -4.217 -12.622 2.358 1.00 96.25 193 LEU A O 1
ATOM 1538 N N . LEU A 1 194 ? -5.932 -11.207 2.004 1.00 95.31 194 LEU A N 1
ATOM 1539 C CA . LEU A 1 194 ? -6.830 -11.829 2.984 1.00 95.31 194 LEU A CA 1
ATOM 1540 C C . LEU A 1 194 ? -7.171 -13.277 2.595 1.00 95.31 194 LEU A C 1
ATOM 1542 O O . LEU A 1 194 ? -7.185 -14.161 3.454 1.00 95.31 194 LEU A O 1
ATOM 1546 N N . GLU A 1 195 ? -7.355 -13.567 1.304 1.00 94.25 195 GLU A N 1
ATOM 1547 C CA . GLU A 1 195 ? -7.535 -14.944 0.824 1.00 94.25 195 GLU A CA 1
ATOM 1548 C C . GLU A 1 195 ? -6.293 -15.819 1.039 1.00 94.25 195 GLU A C 1
ATOM 1550 O O . GLU A 1 195 ? -6.408 -16.992 1.411 1.00 94.25 195 GLU A O 1
ATOM 1555 N N . VAL A 1 196 ? -5.093 -15.269 0.831 1.00 95.06 196 VAL A N 1
ATOM 1556 C CA . VAL A 1 196 ? -3.830 -15.984 1.079 1.00 95.06 196 VAL A CA 1
ATOM 1557 C C . VAL A 1 196 ? -3.631 -16.240 2.575 1.00 95.06 196 VAL A C 1
ATOM 1559 O O . VAL A 1 196 ? -3.234 -17.344 2.957 1.00 95.06 196 VAL A O 1
ATOM 1562 N N . LEU A 1 197 ? -3.958 -15.271 3.436 1.00 95.06 197 LEU A N 1
ATOM 1563 C CA . LEU A 1 197 ? -3.857 -15.401 4.894 1.00 95.06 197 LEU A CA 1
ATOM 1564 C C . LEU A 1 197 ? -4.676 -16.584 5.434 1.00 95.06 197 LEU A C 1
ATOM 1566 O O . LEU A 1 197 ? -4.162 -17.344 6.259 1.00 95.06 197 LEU A O 1
ATOM 1570 N N . LYS A 1 198 ? -5.891 -16.808 4.909 1.00 93.75 198 LYS A N 1
ATOM 1571 C CA . LYS A 1 198 ? -6.791 -17.919 5.299 1.00 93.75 198 LYS A CA 1
ATOM 1572 C C . LYS A 1 198 ? -6.215 -19.321 5.043 1.00 93.75 198 LYS A C 1
ATOM 1574 O O . LYS A 1 198 ? -6.731 -20.306 5.572 1.00 93.75 198 LYS A O 1
ATOM 1579 N N . GLN A 1 199 ? -5.184 -19.439 4.208 1.00 92.44 199 GLN A N 1
ATOM 1580 C CA . GLN A 1 199 ? -4.564 -20.713 3.818 1.00 92.44 199 GLN A CA 1
ATOM 1581 C C . GLN A 1 199 ? -3.050 -20.760 4.067 1.00 92.44 199 GLN A C 1
ATOM 1583 O O . GLN A 1 199 ? -2.385 -21.715 3.657 1.00 92.44 199 GLN A O 1
ATOM 1588 N N . LEU A 1 200 ? -2.494 -19.744 4.730 1.00 92.56 200 LEU A N 1
ATOM 1589 C CA . LEU A 1 200 ? -1.051 -19.553 4.857 1.00 92.56 200 LEU A CA 1
ATOM 1590 C C . LEU A 1 200 ? -0.359 -20.727 5.567 1.00 92.56 200 LEU A C 1
ATOM 1592 O O . LEU A 1 200 ? 0.702 -21.174 5.138 1.00 92.56 200 LEU A O 1
ATOM 1596 N N . ASP A 1 201 ? -0.976 -21.274 6.614 1.00 90.62 201 ASP A N 1
ATOM 1597 C CA . ASP A 1 201 ? -0.484 -22.441 7.354 1.00 90.62 201 ASP A CA 1
ATOM 1598 C C . ASP A 1 201 ? -0.381 -23.690 6.464 1.00 90.62 201 ASP A C 1
ATOM 1600 O O . ASP A 1 201 ? 0.627 -24.400 6.495 1.00 90.62 201 ASP A O 1
ATOM 1604 N N . LYS A 1 202 ? -1.383 -23.919 5.606 1.00 90.44 202 LYS A N 1
ATOM 1605 C CA . LYS A 1 202 ? -1.429 -25.057 4.675 1.00 90.44 202 LYS A CA 1
ATOM 1606 C C . LYS A 1 202 ? -0.333 -24.961 3.619 1.00 90.44 202 LYS A C 1
ATOM 1608 O O . LYS A 1 202 ? 0.276 -25.976 3.278 1.00 90.44 202 LYS A O 1
ATOM 1613 N N . VAL A 1 203 ? -0.071 -23.750 3.123 1.00 90.06 203 VAL A N 1
ATOM 1614 C CA . VAL A 1 203 ? 0.985 -23.493 2.133 1.00 90.06 203 VAL A CA 1
ATOM 1615 C C . VAL A 1 203 ? 2.371 -23.668 2.760 1.00 90.06 203 VAL A C 1
ATOM 1617 O O . VAL A 1 203 ? 3.256 -24.268 2.151 1.00 90.06 203 VAL A O 1
ATOM 1620 N N . VAL A 1 204 ? 2.568 -23.193 3.994 1.00 87.38 204 VAL A N 1
ATOM 1621 C CA . VAL A 1 204 ? 3.866 -23.263 4.685 1.00 87.38 204 VAL A CA 1
ATOM 1622 C C . VAL A 1 204 ? 4.190 -24.681 5.171 1.00 87.38 204 VAL A C 1
ATOM 1624 O O . VAL A 1 204 ? 5.337 -25.108 5.048 1.00 87.38 204 VAL A O 1
ATOM 1627 N N . TYR A 1 205 ? 3.210 -25.436 5.679 1.00 83.31 205 TYR A N 1
ATOM 1628 C CA . TYR A 1 205 ? 3.425 -26.743 6.323 1.00 83.31 205 TYR A CA 1
ATOM 1629 C C . TYR A 1 205 ? 3.097 -27.969 5.468 1.00 83.31 205 TYR A C 1
ATOM 1631 O O . TYR A 1 205 ? 2.916 -29.068 6.003 1.00 83.31 205 TYR A O 1
ATOM 1639 N N . LYS A 1 206 ? 3.073 -27.824 4.140 1.00 72.44 206 LYS A N 1
ATOM 1640 C CA . LYS A 1 206 ? 2.630 -28.867 3.200 1.00 72.44 206 LYS A CA 1
ATOM 1641 C C . LYS A 1 206 ? 3.257 -30.260 3.425 1.00 72.44 206 LYS A C 1
ATOM 1643 O O . LYS A 1 206 ? 2.583 -31.265 3.209 1.00 72.44 206 LYS A O 1
ATOM 1648 N N . ASN A 1 207 ? 4.496 -30.339 3.924 1.00 63.03 207 ASN A N 1
ATOM 1649 C CA . ASN A 1 207 ? 5.236 -31.598 4.102 1.00 63.03 207 ASN A CA 1
ATOM 1650 C C . ASN A 1 207 ? 5.292 -32.139 5.543 1.00 63.03 207 ASN A C 1
ATOM 1652 O O . ASN A 1 207 ? 6.034 -33.081 5.799 1.00 63.03 207 ASN A O 1
ATOM 1656 N N . LYS A 1 208 ? 4.523 -31.586 6.494 1.00 52.19 208 LYS A N 1
ATOM 1657 C CA . LYS A 1 208 ? 4.472 -32.035 7.907 1.00 52.19 208 LYS A CA 1
ATOM 1658 C C . LYS A 1 208 ? 5.813 -32.052 8.668 1.00 52.19 208 LYS A C 1
ATOM 1660 O O . LYS A 1 208 ? 5.812 -32.411 9.845 1.00 52.19 208 LYS A O 1
ATOM 1665 N N . GLU A 1 209 ? 6.923 -31.616 8.072 1.00 57.41 209 GLU A N 1
ATOM 1666 C CA . GLU A 1 209 ? 8.128 -31.215 8.799 1.00 57.41 209 GLU A CA 1
ATOM 1667 C C . GLU A 1 209 ? 7.806 -29.916 9.532 1.00 57.41 209 GLU A C 1
ATOM 1669 O O . GLU A 1 209 ? 7.939 -28.808 9.014 1.00 57.41 209 GLU A O 1
ATOM 1674 N N . ARG A 1 210 ? 7.242 -30.076 10.729 1.00 56.69 210 ARG A N 1
ATOM 1675 C CA . ARG A 1 210 ? 6.901 -28.958 11.594 1.00 56.69 210 ARG A CA 1
ATOM 1676 C C . ARG A 1 210 ? 8.197 -28.328 12.064 1.00 56.69 210 ARG A C 1
ATOM 1678 O O . ARG A 1 210 ? 8.912 -28.895 12.890 1.00 56.69 210 ARG A O 1
ATOM 1685 N N . ASP A 1 211 ? 8.463 -27.126 11.580 1.00 73.06 211 ASP A N 1
ATOM 1686 C CA . ASP A 1 211 ? 9.238 -26.207 12.386 1.00 73.06 211 ASP A CA 1
ATOM 1687 C C . ASP A 1 211 ? 8.401 -25.775 13.602 1.00 73.06 211 ASP A C 1
ATOM 1689 O O . ASP A 1 211 ? 7.196 -26.027 13.683 1.00 73.06 211 ASP A O 1
ATOM 1693 N N . ARG A 1 212 ? 9.029 -25.152 14.599 1.00 76.25 212 ARG A N 1
ATOM 1694 C CA . ARG A 1 212 ? 8.340 -24.748 15.837 1.00 76.25 212 ARG A CA 1
ATOM 1695 C C . ARG A 1 212 ? 7.420 -23.527 15.654 1.00 76.25 212 ARG A C 1
ATOM 1697 O O . ARG A 1 212 ? 7.250 -22.768 16.599 1.00 76.25 212 ARG A O 1
ATOM 1704 N N . GLY A 1 213 ? 6.882 -23.284 14.458 1.00 84.00 213 GLY A N 1
ATOM 1705 C CA . GLY A 1 213 ? 6.105 -22.079 14.153 1.00 84.00 213 GLY A CA 1
ATOM 1706 C C . GLY A 1 213 ? 6.897 -20.982 13.441 1.00 84.00 213 GLY A C 1
ATOM 1707 O O . GLY A 1 213 ? 6.299 -20.037 12.940 1.00 84.00 213 GLY A O 1
ATOM 1708 N N . SER A 1 214 ? 8.230 -21.067 13.390 1.00 88.38 214 SER A N 1
ATOM 1709 C CA . SER A 1 214 ? 9.107 -19.945 13.019 1.00 88.38 214 SER A CA 1
ATOM 1710 C C . SER A 1 214 ? 8.939 -19.447 11.580 1.00 88.38 214 SER A C 1
ATOM 1712 O O . SER A 1 214 ? 8.965 -18.242 11.339 1.00 88.38 214 SER A O 1
ATOM 1714 N N . ALA A 1 215 ? 8.754 -20.348 10.623 1.00 89.00 215 ALA A N 1
ATOM 1715 C CA . ALA A 1 215 ? 8.603 -20.058 9.207 1.00 89.00 215 ALA A CA 1
ATOM 1716 C C . ALA A 1 215 ? 7.226 -19.466 8.933 1.00 89.00 215 ALA A C 1
ATOM 1718 O O . ALA A 1 215 ? 7.130 -18.503 8.172 1.00 89.00 215 ALA A O 1
ATOM 1719 N N . LEU A 1 216 ? 6.183 -20.000 9.585 1.00 91.88 216 LEU A N 1
ATOM 1720 C CA . LEU A 1 216 ? 4.835 -19.445 9.506 1.00 91.88 216 LEU A CA 1
ATOM 1721 C C . LEU A 1 216 ? 4.781 -18.060 10.160 1.00 91.88 216 LEU A C 1
ATOM 1723 O O . LEU A 1 216 ? 4.292 -17.125 9.541 1.00 91.88 216 LEU A O 1
ATOM 1727 N N . ALA A 1 217 ? 5.366 -17.896 11.348 1.00 93.50 217 ALA A N 1
ATOM 1728 C CA . ALA A 1 217 ? 5.500 -16.605 12.021 1.00 93.50 217 ALA A CA 1
ATOM 1729 C C . ALA A 1 217 ? 6.251 -15.578 11.154 1.00 93.50 217 ALA A C 1
ATOM 1731 O O . ALA A 1 217 ? 5.840 -14.424 11.041 1.00 93.50 217 ALA A O 1
ATOM 1732 N N . ALA A 1 218 ? 7.340 -15.988 10.492 1.00 93.31 218 ALA A N 1
ATOM 1733 C CA . ALA A 1 218 ? 8.120 -15.109 9.624 1.00 93.31 218 ALA A CA 1
ATOM 1734 C C . ALA A 1 218 ? 7.331 -14.627 8.396 1.00 93.31 218 ALA A C 1
ATOM 1736 O O . ALA A 1 218 ? 7.333 -13.427 8.113 1.00 93.31 218 ALA A O 1
ATOM 1737 N N . ILE A 1 219 ? 6.646 -15.525 7.679 1.00 94.19 219 ILE A N 1
ATOM 1738 C CA . ILE A 1 219 ? 5.846 -15.126 6.512 1.00 94.19 219 ILE A CA 1
ATOM 1739 C C . ILE A 1 219 ? 4.560 -14.397 6.919 1.00 94.19 219 ILE A C 1
ATOM 1741 O O . ILE A 1 219 ? 4.167 -13.451 6.247 1.00 94.19 219 ILE A O 1
ATOM 1745 N N . TYR A 1 220 ? 3.961 -14.738 8.060 1.00 96.44 220 TYR A N 1
ATOM 1746 C CA . TYR A 1 220 ? 2.840 -13.993 8.627 1.00 96.44 220 TYR A CA 1
ATOM 1747 C C . TYR A 1 220 ? 3.234 -12.545 8.954 1.00 96.44 220 TYR A C 1
ATOM 1749 O O . TYR A 1 220 ? 2.537 -11.613 8.563 1.00 96.44 220 TYR A O 1
ATOM 1757 N N . ARG A 1 221 ? 4.407 -12.319 9.569 1.00 97.19 221 ARG A N 1
ATOM 1758 C CA . ARG A 1 221 ? 4.943 -10.960 9.774 1.00 97.19 221 ARG A CA 1
ATOM 1759 C C . ARG A 1 221 ? 5.098 -10.191 8.463 1.00 97.19 221 ARG A C 1
ATOM 1761 O O . ARG A 1 221 ? 4.812 -8.997 8.434 1.00 97.19 221 ARG A O 1
ATOM 1768 N N . LYS A 1 222 ? 5.542 -10.852 7.387 1.00 96.62 222 LYS A N 1
ATOM 1769 C CA . LYS A 1 222 ? 5.591 -10.242 6.048 1.00 96.62 222 LYS A CA 1
ATOM 1770 C C . LYS A 1 222 ? 4.191 -9.912 5.527 1.00 96.62 222 LYS A C 1
ATOM 1772 O O . LYS A 1 222 ? 4.002 -8.814 5.021 1.00 96.62 222 LYS A O 1
ATOM 1777 N N . ALA A 1 223 ? 3.219 -10.804 5.709 1.00 97.50 223 ALA A N 1
ATOM 1778 C CA . ALA A 1 223 ? 1.837 -10.596 5.285 1.00 97.50 223 ALA A CA 1
ATOM 1779 C C . ALA A 1 223 ? 1.200 -9.385 5.982 1.00 97.50 223 ALA A C 1
ATOM 1781 O O . ALA A 1 223 ? 0.697 -8.493 5.311 1.00 97.50 223 ALA A O 1
ATOM 1782 N N . ILE A 1 224 ? 1.306 -9.282 7.311 1.00 97.88 224 ILE A N 1
ATOM 1783 C CA . ILE A 1 224 ? 0.757 -8.133 8.053 1.00 97.88 224 ILE A CA 1
ATOM 1784 C C . ILE A 1 224 ? 1.460 -6.820 7.675 1.00 97.88 224 ILE A C 1
ATOM 1786 O O . ILE A 1 224 ? 0.822 -5.772 7.608 1.00 97.88 224 ILE A O 1
ATOM 1790 N N . ARG A 1 225 ? 2.763 -6.854 7.366 1.00 97.25 225 ARG A N 1
ATOM 1791 C CA . ARG A 1 225 ? 3.474 -5.676 6.841 1.00 97.25 225 ARG A CA 1
ATOM 1792 C C . ARG A 1 225 ? 3.024 -5.298 5.436 1.00 97.25 225 ARG A C 1
ATOM 1794 O O . ARG A 1 225 ? 2.872 -4.114 5.172 1.00 97.25 225 ARG A O 1
ATOM 1801 N N . LEU A 1 226 ? 2.807 -6.270 4.551 1.00 96.50 226 LEU A N 1
ATOM 1802 C CA . LEU A 1 226 ? 2.285 -6.018 3.207 1.00 96.50 226 LEU A CA 1
ATOM 1803 C C . LEU A 1 226 ? 0.876 -5.420 3.277 1.00 96.50 226 LEU A C 1
ATOM 1805 O O . LEU A 1 226 ? 0.607 -4.424 2.616 1.00 96.50 226 LEU A O 1
ATOM 1809 N N . TYR A 1 227 ? 0.029 -5.956 4.157 1.00 97.69 227 TYR A N 1
ATOM 1810 C CA . TYR A 1 227 ? -1.286 -5.403 4.463 1.00 97.69 227 TYR A CA 1
ATOM 1811 C C . TYR A 1 227 ? -1.198 -3.932 4.895 1.00 97.69 227 TYR A C 1
ATOM 1813 O O . TYR A 1 227 ? -1.861 -3.067 4.327 1.00 97.69 227 TYR A O 1
ATOM 1821 N N . ALA A 1 228 ? -0.311 -3.622 5.844 1.00 97.25 228 ALA A N 1
ATOM 1822 C CA . ALA A 1 228 ? -0.088 -2.250 6.283 1.00 97.25 228 ALA A CA 1
ATOM 1823 C C . ALA A 1 228 ? 0.478 -1.346 5.173 1.00 97.25 228 ALA A C 1
ATOM 1825 O O . ALA A 1 228 ? 0.151 -0.162 5.125 1.00 97.25 228 ALA A O 1
ATOM 1826 N N . THR A 1 229 ? 1.315 -1.877 4.277 1.00 95.81 229 THR A N 1
ATOM 1827 C CA . THR A 1 229 ? 1.800 -1.150 3.094 1.00 95.81 229 THR A CA 1
ATOM 1828 C C . THR A 1 229 ? 0.647 -0.782 2.167 1.00 95.81 229 THR A C 1
ATOM 1830 O O . THR A 1 229 ? 0.518 0.395 1.851 1.00 95.81 229 THR A O 1
ATOM 1833 N N . TYR A 1 230 ? -0.248 -1.719 1.836 1.00 97.06 230 TYR A N 1
ATOM 1834 C CA . TYR A 1 230 ? -1.427 -1.407 1.022 1.00 97.06 230 TYR A CA 1
ATOM 1835 C C . TYR A 1 230 ? -2.311 -0.336 1.665 1.00 97.06 230 TYR A C 1
ATOM 1837 O O . TYR A 1 230 ? -2.713 0.604 0.986 1.00 97.06 230 TYR A O 1
ATOM 1845 N N . LEU A 1 231 ? -2.557 -0.410 2.978 1.00 97.50 231 LEU A N 1
ATOM 1846 C CA . LEU A 1 231 ? -3.313 0.629 3.685 1.00 97.50 231 LEU A CA 1
ATOM 1847 C C . LEU A 1 231 ? -2.626 2.001 3.617 1.00 97.50 231 LEU A C 1
ATOM 1849 O O . LEU A 1 231 ? -3.291 3.014 3.409 1.00 97.50 231 LEU A O 1
ATOM 1853 N N . LYS A 1 232 ? -1.298 2.056 3.772 1.00 95.94 232 LYS A N 1
ATOM 1854 C CA . LYS A 1 232 ? -0.534 3.309 3.657 1.00 95.94 232 LYS A CA 1
ATOM 1855 C C . LYS A 1 232 ? -0.567 3.873 2.240 1.00 95.94 232 LYS A C 1
ATOM 1857 O O . LYS A 1 232 ? -0.648 5.089 2.090 1.00 95.94 232 LYS A O 1
ATOM 1862 N N . ASP A 1 233 ? -0.526 3.021 1.222 1.00 93.62 233 ASP A N 1
ATOM 1863 C CA . ASP A 1 233 ? -0.584 3.451 -0.175 1.00 93.62 233 ASP A CA 1
ATOM 1864 C C . ASP A 1 233 ? -1.988 3.947 -0.555 1.00 93.62 233 ASP A C 1
ATOM 1866 O O . ASP A 1 233 ? -2.104 4.965 -1.240 1.00 93.62 233 ASP A O 1
ATOM 1870 N N . ILE A 1 234 ? -3.048 3.319 -0.023 1.00 96.75 234 ILE A N 1
ATOM 1871 C CA . ILE A 1 234 ? -4.427 3.836 -0.096 1.00 96.75 234 ILE A CA 1
ATOM 1872 C C . ILE A 1 234 ? -4.504 5.210 0.584 1.00 96.75 234 ILE A C 1
ATOM 1874 O O . ILE A 1 234 ? -4.928 6.181 -0.041 1.00 96.75 234 ILE A O 1
ATOM 1878 N N . ALA A 1 235 ? -4.023 5.329 1.826 1.00 96.56 235 ALA A N 1
ATOM 1879 C CA . ALA A 1 235 ? -3.986 6.602 2.552 1.00 96.56 235 ALA A CA 1
ATOM 1880 C C . ALA A 1 235 ? -3.171 7.678 1.815 1.00 96.56 235 ALA A C 1
ATOM 1882 O O . ALA A 1 235 ? -3.515 8.853 1.870 1.00 96.56 235 ALA A O 1
ATOM 1883 N N . GLY A 1 236 ? -2.135 7.277 1.074 1.00 94.00 236 GLY A N 1
ATOM 1884 C CA . GLY A 1 236 ? -1.296 8.157 0.264 1.00 94.00 236 GLY A CA 1
ATOM 1885 C C . GLY A 1 236 ? -2.007 8.831 -0.913 1.00 94.00 236 GLY A C 1
ATOM 1886 O O . GLY A 1 236 ? -1.412 9.713 -1.539 1.00 94.00 236 GLY A O 1
ATOM 1887 N N . ALA A 1 237 ? -3.242 8.431 -1.235 1.00 93.88 237 ALA A N 1
ATOM 1888 C CA . ALA A 1 237 ? -4.096 9.154 -2.172 1.00 93.88 237 ALA A CA 1
ATOM 1889 C C . ALA A 1 237 ? 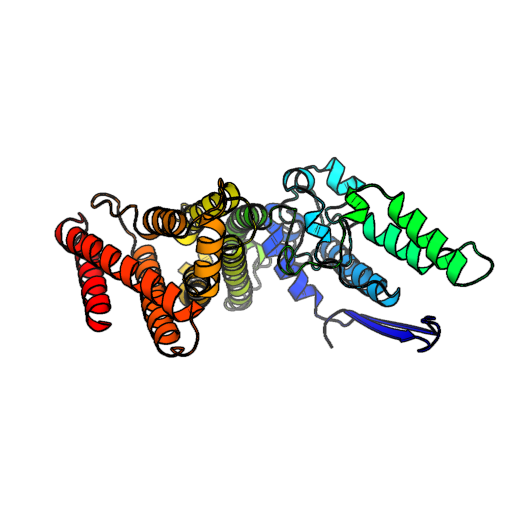-4.694 10.427 -1.546 1.00 93.88 237 ALA A C 1
ATOM 1891 O O . ALA A 1 237 ? -4.917 11.401 -2.267 1.00 93.88 237 ALA A O 1
ATOM 1892 N N . VAL A 1 238 ? -4.911 10.453 -0.229 1.00 95.50 238 VAL A N 1
ATOM 1893 C CA . VAL A 1 238 ? -5.499 11.592 0.490 1.00 95.50 238 VAL A CA 1
ATOM 1894 C C . VAL A 1 238 ? -4.503 12.751 0.547 1.00 95.50 238 VAL A C 1
ATOM 1896 O O . VAL A 1 238 ? -3.347 12.578 0.924 1.00 95.50 238 VAL A O 1
ATOM 1899 N N . GLY A 1 239 ? -4.936 13.945 0.138 1.00 91.25 239 GLY A N 1
ATOM 1900 C CA . GLY A 1 239 ? -4.062 15.116 0.028 1.00 91.25 239 GLY A CA 1
ATOM 1901 C C . GLY A 1 239 ? -3.063 15.032 -1.132 1.00 91.25 239 GLY A C 1
ATOM 1902 O O . GLY A 1 239 ? -2.120 15.820 -1.198 1.00 91.25 239 GLY A O 1
ATOM 1903 N N . SER A 1 240 ? -3.253 14.094 -2.065 1.00 90.00 240 SER A N 1
ATOM 1904 C CA . SER A 1 240 ? -2.478 14.020 -3.308 1.00 90.00 240 SER A CA 1
ATOM 1905 C C . SER A 1 240 ? -3.117 14.857 -4.427 1.00 90.00 240 SER A C 1
ATOM 1907 O O . SER A 1 240 ? -4.181 15.436 -4.262 1.00 90.00 240 SER A O 1
ATOM 1909 N N . PHE A 1 241 ? -2.491 14.905 -5.603 1.00 85.88 241 PHE A N 1
ATOM 1910 C CA . PHE A 1 241 ? -3.004 15.596 -6.800 1.00 85.88 241 PHE A CA 1
ATOM 1911 C C . PHE A 1 241 ? -4.115 14.807 -7.538 1.00 85.88 241 PHE A C 1
ATOM 1913 O O . PHE A 1 241 ? -4.456 15.137 -8.674 1.00 85.88 241 PHE A O 1
ATOM 1920 N N . ARG A 1 242 ? -4.623 13.718 -6.944 1.00 87.38 242 ARG A N 1
ATOM 1921 C CA . ARG A 1 242 ? -5.644 12.845 -7.543 1.00 87.38 242 ARG A CA 1
ATOM 1922 C C . ARG A 1 242 ? -7.036 13.502 -7.498 1.00 87.38 242 ARG A C 1
ATOM 1924 O O . ARG A 1 242 ? -7.283 14.307 -6.603 1.00 87.38 242 ARG A O 1
ATOM 1931 N N . PRO A 1 243 ? -7.959 13.145 -8.414 1.00 91.50 243 PRO A N 1
ATOM 1932 C CA . PRO A 1 243 ? -9.335 13.650 -8.387 1.00 91.50 243 PRO A CA 1
ATOM 1933 C C . PRO A 1 243 ? -10.036 13.386 -7.050 1.00 91.50 243 PRO A C 1
ATOM 1935 O O . PRO A 1 243 ? -9.735 12.388 -6.391 1.00 91.50 243 PRO A O 1
ATOM 1938 N N . ALA A 1 244 ? -11.000 14.234 -6.681 1.00 94.44 244 ALA A N 1
ATOM 1939 C CA . ALA A 1 244 ? -11.717 14.107 -5.413 1.00 94.44 244 ALA A CA 1
ATOM 1940 C C . ALA A 1 244 ? -12.404 12.744 -5.243 1.00 94.44 244 ALA A C 1
ATOM 1942 O O . ALA A 1 244 ? -12.328 12.149 -4.173 1.00 94.44 244 ALA A O 1
ATOM 1943 N N . GLU A 1 245 ? -12.968 12.187 -6.319 1.00 95.06 245 GLU A N 1
ATOM 1944 C CA . GLU A 1 245 ? -13.557 10.841 -6.328 1.00 95.06 245 GLU A CA 1
ATOM 1945 C C . GLU A 1 245 ? -12.572 9.760 -5.844 1.00 95.06 245 GLU A C 1
ATOM 1947 O O . GLU A 1 245 ? -12.930 8.892 -5.049 1.00 95.06 245 GLU A O 1
ATOM 1952 N N . VAL A 1 246 ? -11.303 9.840 -6.263 1.00 94.00 246 VAL A N 1
ATOM 1953 C CA . VAL A 1 246 ? -10.256 8.889 -5.855 1.00 94.00 246 VAL A CA 1
ATOM 1954 C C . VAL A 1 246 ? -9.917 9.050 -4.371 1.00 94.00 246 VAL A C 1
ATOM 1956 O O . VAL A 1 246 ? -9.644 8.057 -3.700 1.00 94.00 246 VAL A O 1
ATOM 1959 N N . GLN A 1 247 ? -9.949 10.278 -3.848 1.00 96.25 247 GLN A N 1
ATOM 1960 C CA . GLN A 1 247 ? -9.643 10.566 -2.443 1.00 96.25 247 GLN A CA 1
ATOM 1961 C C . GLN A 1 247 ? -10.780 10.146 -1.503 1.00 96.25 247 GLN A C 1
ATOM 1963 O O . GLN A 1 247 ? -10.507 9.501 -0.491 1.00 96.25 247 GLN A O 1
ATOM 1968 N N . HIS A 1 248 ? -12.037 10.403 -1.880 1.00 97.06 248 HIS A N 1
ATOM 1969 C CA . HIS A 1 248 ? -13.212 9.867 -1.184 1.00 97.06 248 HIS A CA 1
ATOM 1970 C C . HIS A 1 248 ? -13.178 8.339 -1.142 1.00 97.06 248 HIS A C 1
ATOM 1972 O O . HIS A 1 248 ? -13.293 7.733 -0.077 1.00 97.06 248 HIS A O 1
ATOM 1978 N N . ARG A 1 249 ? -12.949 7.701 -2.298 1.00 97.38 249 ARG A N 1
ATOM 1979 C CA . ARG A 1 249 ? -12.855 6.241 -2.375 1.00 97.38 249 ARG A CA 1
ATOM 1980 C C . ARG A 1 249 ? -11.725 5.704 -1.500 1.00 97.38 249 ARG A C 1
ATOM 1982 O O . ARG A 1 249 ? -11.933 4.708 -0.824 1.00 97.38 249 ARG A O 1
ATOM 1989 N N . ALA A 1 250 ? -10.571 6.372 -1.451 1.00 97.44 250 ALA A N 1
ATOM 1990 C CA . ALA A 1 250 ? -9.478 5.972 -0.569 1.00 97.44 250 ALA A CA 1
ATOM 1991 C C . ALA A 1 250 ? -9.883 5.993 0.915 1.00 97.44 250 ALA A C 1
ATOM 1993 O O . ALA A 1 250 ? -9.554 5.059 1.646 1.00 97.44 250 ALA A O 1
ATOM 1994 N N . MET A 1 251 ? -10.637 7.002 1.363 1.00 97.69 251 MET A N 1
ATOM 1995 C CA . MET A 1 251 ? -11.184 7.017 2.725 1.00 97.69 251 MET A CA 1
ATOM 1996 C C . MET A 1 251 ? -12.198 5.892 2.952 1.00 97.69 251 MET A C 1
ATOM 1998 O O . MET A 1 251 ? -12.126 5.222 3.980 1.00 97.69 251 MET A O 1
ATOM 2002 N N . THR A 1 252 ? -13.083 5.621 1.990 1.00 97.38 252 THR A N 1
ATOM 2003 C CA . THR A 1 252 ? -14.017 4.483 2.055 1.00 97.38 252 THR A CA 1
ATOM 2004 C C . THR A 1 252 ? -13.293 3.133 2.082 1.00 97.38 252 THR A C 1
ATOM 2006 O O . THR A 1 252 ? -13.683 2.250 2.841 1.00 97.38 252 THR A O 1
ATOM 2009 N N . ASP A 1 253 ? -12.213 2.963 1.318 1.00 97.56 253 ASP A N 1
ATOM 2010 C CA . ASP A 1 253 ? -11.387 1.753 1.334 1.00 97.56 253 ASP A CA 1
ATOM 2011 C C . ASP A 1 253 ? -10.680 1.586 2.691 1.00 97.56 253 ASP A C 1
ATOM 2013 O O . ASP A 1 253 ? -10.656 0.485 3.244 1.00 97.56 253 ASP A O 1
ATOM 2017 N N . LEU A 1 254 ? -10.169 2.668 3.295 1.00 97.50 254 LEU A N 1
ATOM 2018 C CA . LEU A 1 254 ? -9.671 2.634 4.679 1.00 97.50 254 LEU A CA 1
ATOM 2019 C C . LEU A 1 254 ? -10.788 2.285 5.673 1.00 97.50 254 LEU A C 1
ATOM 2021 O O . LEU A 1 254 ? -10.563 1.495 6.585 1.00 97.50 254 LEU A O 1
ATOM 2025 N N . GLY A 1 255 ? -11.999 2.805 5.479 1.00 95.69 255 GLY A N 1
ATOM 2026 C CA . GLY A 1 255 ? -13.189 2.393 6.220 1.00 95.69 255 GLY A CA 1
ATOM 2027 C C . GLY A 1 255 ? -13.417 0.889 6.142 1.00 95.69 255 GLY A C 1
ATOM 2028 O O . GLY A 1 255 ? -13.470 0.213 7.166 1.00 95.69 255 GLY A O 1
ATOM 2029 N N . LYS A 1 256 ? -13.466 0.345 4.926 1.00 95.62 256 LYS A N 1
ATOM 2030 C CA . LYS A 1 256 ? -13.734 -1.071 4.654 1.00 95.62 256 LYS A CA 1
ATOM 2031 C C . LYS A 1 256 ? -12.648 -2.007 5.178 1.00 95.62 256 LYS A C 1
ATOM 2033 O O . LYS A 1 256 ? -12.979 -3.087 5.654 1.00 95.62 256 LYS A O 1
ATOM 2038 N N . TYR A 1 257 ? -11.372 -1.650 5.048 1.00 96.06 257 TYR A N 1
ATOM 2039 C CA . TYR A 1 257 ? -10.273 -2.565 5.372 1.00 96.06 257 TYR A CA 1
ATOM 2040 C C . TYR A 1 257 ? -9.672 -2.301 6.755 1.00 96.06 257 TYR A C 1
ATOM 2042 O O . TYR A 1 257 ? -9.330 -3.239 7.465 1.00 96.06 257 TYR A O 1
ATOM 2050 N N . LEU A 1 258 ? -9.561 -1.048 7.190 1.00 95.12 258 LEU A N 1
ATOM 2051 C CA . LEU A 1 258 ? -8.915 -0.709 8.457 1.00 95.12 258 LEU A CA 1
ATOM 2052 C C . LEU A 1 258 ? -9.912 -0.488 9.598 1.00 95.12 258 LEU A C 1
ATOM 2054 O O . LEU A 1 258 ? -9.759 -1.097 10.655 1.00 95.12 258 LEU A O 1
ATOM 2058 N N . PHE A 1 259 ? -10.890 0.398 9.419 1.00 92.44 259 PHE A N 1
ATOM 2059 C CA . PHE A 1 259 ? -11.732 0.844 10.536 1.00 92.44 259 PHE A CA 1
ATOM 2060 C C . PHE A 1 259 ? -12.906 -0.100 10.818 1.00 92.44 259 PHE A C 1
ATOM 2062 O O . PHE A 1 259 ? -13.254 -0.321 11.979 1.00 92.44 259 PHE A O 1
ATOM 2069 N N . HIS A 1 260 ? -13.458 -0.706 9.767 1.00 89.62 260 HIS A N 1
ATOM 2070 C CA . HIS A 1 260 ? -14.608 -1.610 9.797 1.00 89.62 260 HIS A CA 1
ATOM 2071 C C . HIS A 1 260 ? -14.375 -2.866 8.936 1.00 89.62 260 HIS A C 1
ATOM 2073 O O . HIS A 1 260 ? -15.165 -3.143 8.028 1.00 89.62 260 HIS A O 1
ATOM 2079 N N . PRO A 1 261 ? -13.305 -3.645 9.193 1.00 87.19 261 PRO A N 1
ATOM 2080 C CA . PRO A 1 261 ? -13.020 -4.844 8.416 1.00 87.19 261 PRO A CA 1
ATOM 2081 C C . PRO A 1 261 ? -14.170 -5.850 8.504 1.00 87.19 261 PRO A C 1
ATOM 2083 O O . PRO A 1 261 ? -14.496 -6.354 9.579 1.00 87.19 261 PRO A O 1
ATOM 2086 N N . SER A 1 262 ? -14.765 -6.179 7.354 1.00 83.62 262 SER A N 1
ATOM 2087 C CA . SER A 1 262 ? -15.794 -7.225 7.254 1.00 83.62 262 SER A CA 1
ATOM 2088 C C . SER A 1 262 ? -15.220 -8.634 7.418 1.00 83.62 262 SER A C 1
ATOM 2090 O O . SER A 1 262 ? -15.941 -9.562 7.778 1.00 83.62 262 SER A O 1
ATOM 2092 N N . GLU A 1 263 ? -13.930 -8.803 7.128 1.00 84.88 263 GLU A N 1
ATOM 2093 C CA . GLU A 1 263 ? -13.204 -10.059 7.271 1.00 84.88 263 GLU A CA 1
ATOM 2094 C C . GLU A 1 263 ? -12.082 -9.923 8.300 1.00 84.88 263 GLU A C 1
ATOM 2096 O O . GLU A 1 263 ? -11.407 -8.898 8.375 1.00 84.88 263 GLU A O 1
ATOM 2101 N N . GLU A 1 264 ? -11.843 -10.978 9.079 1.00 85.12 264 GLU A N 1
ATOM 2102 C CA . GLU A 1 264 ? -10.752 -10.974 10.047 1.00 85.12 264 GLU A CA 1
ATOM 2103 C C . GLU A 1 264 ? -9.395 -11.005 9.324 1.00 85.12 264 GLU A C 1
ATOM 2105 O O . GLU A 1 264 ? -9.073 -11.954 8.606 1.00 85.12 264 GLU A O 1
ATOM 2110 N N . VAL A 1 265 ? -8.578 -9.972 9.540 1.00 90.00 265 VAL A N 1
ATOM 2111 C CA . VAL A 1 265 ? -7.200 -9.886 9.030 1.00 90.00 265 VAL A CA 1
ATOM 2112 C C . VAL A 1 265 ? -6.288 -10.770 9.881 1.00 90.00 265 VAL A C 1
ATOM 2114 O O . VAL A 1 265 ? -5.498 -10.277 10.682 1.00 90.00 265 VAL A O 1
ATOM 2117 N N . GLU A 1 266 ? -6.448 -12.087 9.792 1.00 91.94 266 GLU A N 1
ATOM 2118 C CA . GLU A 1 266 ? -5.754 -13.031 10.667 1.00 91.94 266 GLU A CA 1
ATOM 2119 C C . GLU A 1 266 ? -5.568 -14.409 10.017 1.00 91.94 266 GLU A C 1
ATOM 2121 O O . GLU A 1 266 ? -6.369 -14.856 9.198 1.00 91.94 266 GLU A O 1
ATOM 2126 N N . CYS A 1 267 ? -4.512 -15.117 10.421 1.00 93.69 267 CYS A N 1
ATOM 2127 C CA . CYS A 1 267 ? -4.370 -16.546 10.175 1.00 93.69 267 CYS A CA 1
ATOM 2128 C C . CYS A 1 267 ? -4.780 -17.303 11.445 1.00 93.69 267 CYS A C 1
ATOM 2130 O O . CYS A 1 267 ? -4.097 -17.220 12.469 1.00 93.69 267 CYS A O 1
ATOM 2132 N N . ALA A 1 268 ? -5.872 -18.073 11.375 1.00 92.56 268 ALA A N 1
ATOM 2133 C CA . ALA A 1 268 ? -6.434 -18.783 12.529 1.00 92.56 268 ALA A CA 1
ATOM 2134 C C . ALA A 1 268 ? -5.380 -19.618 13.276 1.00 92.56 268 ALA A C 1
ATOM 2136 O O . ALA A 1 268 ? -5.255 -19.514 14.493 1.00 92.56 268 ALA A O 1
ATOM 2137 N N . TYR A 1 269 ? -4.533 -20.349 12.542 1.00 92.06 269 TYR A N 1
ATOM 2138 C CA . TYR A 1 269 ? -3.469 -21.158 13.140 1.00 92.06 269 TYR A CA 1
ATOM 2139 C C . TYR A 1 269 ? -2.440 -20.311 13.905 1.00 92.06 269 TYR A C 1
ATOM 2141 O O . TYR A 1 269 ? -1.985 -20.715 14.974 1.00 92.06 269 TYR A O 1
ATOM 2149 N N . VAL A 1 270 ? -2.062 -19.138 13.381 1.00 92.50 270 VAL A N 1
ATOM 2150 C CA . VAL A 1 270 ? -1.112 -18.226 14.043 1.00 92.50 270 VAL A CA 1
ATOM 2151 C C . VAL A 1 270 ? -1.690 -17.717 15.359 1.00 92.50 270 VAL A C 1
ATOM 2153 O O . VAL A 1 270 ? -0.995 -17.761 16.377 1.00 92.50 270 VAL A O 1
ATOM 2156 N N . LYS A 1 271 ? -2.961 -17.297 15.346 1.00 92.50 271 LYS A N 1
ATOM 2157 C CA . LYS A 1 271 ? -3.680 -16.797 16.524 1.00 92.50 271 LYS A CA 1
ATOM 2158 C C . LYS A 1 271 ? -3.887 -17.883 17.580 1.00 92.50 271 LYS A C 1
ATOM 2160 O O . LYS A 1 271 ? -3.528 -17.676 18.735 1.00 92.50 271 LYS A O 1
ATOM 2165 N N . GLU A 1 272 ? -4.401 -19.048 17.192 1.00 92.56 272 GLU A N 1
ATOM 2166 C CA . GLU A 1 272 ? -4.682 -20.170 18.104 1.00 92.56 272 GLU A CA 1
ATOM 2167 C C . GLU A 1 272 ? -3.418 -20.718 18.778 1.00 92.56 272 GLU A C 1
ATOM 2169 O O . GLU A 1 272 ? -3.460 -21.125 19.938 1.00 92.56 272 GLU A O 1
ATOM 2174 N N . ASN A 1 273 ? -2.283 -20.700 18.073 1.00 91.50 273 ASN A N 1
ATOM 2175 C CA . ASN A 1 273 ? -1.003 -21.190 18.591 1.00 91.50 273 ASN A CA 1
ATOM 2176 C C . ASN A 1 273 ? -0.113 -20.075 19.168 1.00 91.50 273 ASN A C 1
ATOM 2178 O O . ASN A 1 273 ? 1.033 -20.348 19.525 1.00 91.50 273 ASN A O 1
ATOM 2182 N N . LEU A 1 274 ? -0.615 -18.836 19.259 1.00 92.50 274 LEU A N 1
ATOM 2183 C CA . LEU A 1 274 ? 0.100 -17.673 19.803 1.00 92.50 274 LEU A CA 1
ATOM 2184 C C . LEU A 1 274 ? 1.483 -17.451 19.161 1.00 92.50 274 LEU A C 1
ATOM 2186 O O . LEU A 1 274 ? 2.434 -17.052 19.836 1.00 92.50 274 LEU A O 1
ATOM 2190 N N . LEU A 1 275 ? 1.609 -17.733 17.860 1.00 92.19 275 LEU A N 1
ATOM 2191 C CA . LEU A 1 275 ? 2.901 -17.679 17.167 1.00 92.19 275 LEU A CA 1
ATOM 2192 C C . LEU A 1 275 ? 3.380 -16.241 16.957 1.00 92.19 275 LEU A C 1
ATOM 2194 O O . LEU A 1 275 ? 4.578 -15.979 17.018 1.00 92.19 275 LEU A O 1
ATOM 2198 N N . GLU A 1 276 ? 2.447 -15.324 16.706 1.00 94.75 276 GLU A N 1
ATOM 2199 C CA . GLU A 1 276 ? 2.691 -13.894 16.530 1.00 94.75 276 GLU A CA 1
ATOM 2200 C C . GLU A 1 276 ? 1.492 -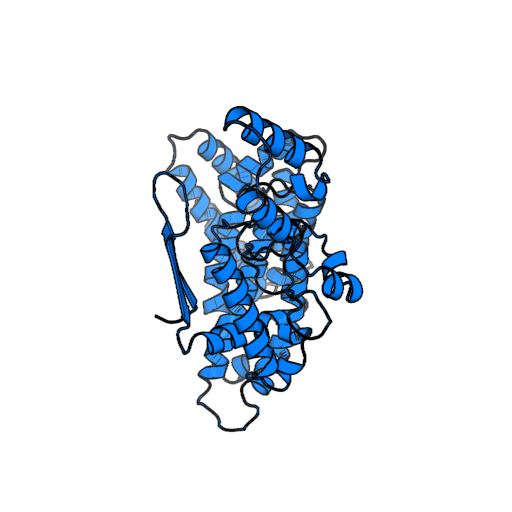13.086 17.033 1.00 94.75 276 GLU A C 1
ATOM 2202 O O . GLU A 1 276 ? 0.393 -13.606 17.216 1.00 94.75 276 GLU A O 1
ATOM 2207 N N . THR A 1 277 ? 1.701 -11.790 17.266 1.00 93.88 277 THR A N 1
ATOM 2208 C CA . THR A 1 277 ? 0.630 -10.865 17.662 1.00 93.88 277 THR A CA 1
ATOM 2209 C C . THR A 1 277 ? 0.444 -9.801 16.584 1.00 93.88 277 THR A C 1
ATOM 2211 O O . THR A 1 277 ? 1.300 -8.926 16.445 1.00 93.88 277 THR A O 1
ATOM 2214 N N . LYS A 1 278 ? -0.688 -9.835 15.865 1.00 94.50 278 LYS A N 1
ATOM 2215 C CA . LYS A 1 278 ? -1.031 -8.881 14.793 1.00 94.50 278 LYS A CA 1
ATOM 2216 C C . LYS A 1 278 ? -0.797 -7.425 15.191 1.00 94.50 278 LYS A C 1
ATOM 2218 O O . LYS A 1 278 ? -0.081 -6.706 14.500 1.00 94.50 278 LYS A O 1
ATOM 2223 N N . SER A 1 279 ? -1.336 -7.003 16.336 1.00 93.12 279 SER A N 1
ATOM 2224 C CA . SER A 1 279 ? -1.263 -5.613 16.806 1.00 93.12 279 SER A CA 1
ATOM 2225 C C . SER A 1 279 ? 0.170 -5.121 17.033 1.00 93.12 279 SER A C 1
ATOM 2227 O O . SER A 1 279 ? 0.467 -3.971 16.726 1.00 93.12 279 SER A O 1
ATOM 2229 N N . LYS A 1 280 ? 1.099 -5.992 17.465 1.00 95.06 280 LYS A N 1
ATOM 2230 C CA . LYS A 1 280 ? 2.524 -5.634 17.625 1.00 95.06 280 LYS A CA 1
ATOM 2231 C C . LYS A 1 280 ? 3.199 -5.271 16.302 1.00 95.06 280 LYS A C 1
ATOM 2233 O O . LYS A 1 280 ? 4.187 -4.544 16.310 1.00 95.06 280 LYS A O 1
ATOM 2238 N N . ILE A 1 281 ? 2.699 -5.808 15.190 1.00 96.38 281 ILE A N 1
ATOM 2239 C CA . ILE A 1 281 ? 3.236 -5.575 13.846 1.00 96.38 281 ILE A CA 1
ATOM 2240 C C . ILE A 1 281 ? 2.473 -4.430 13.176 1.00 96.38 281 ILE A C 1
ATOM 2242 O O . ILE A 1 281 ? 3.089 -3.552 12.585 1.00 96.38 281 ILE A O 1
ATOM 2246 N N . LEU A 1 282 ? 1.143 -4.442 13.285 1.00 96.06 282 LEU A N 1
ATOM 2247 C CA . LEU A 1 282 ? 0.257 -3.536 12.564 1.00 96.06 282 LEU A CA 1
ATOM 2248 C C . LEU A 1 282 ? 0.209 -2.135 13.189 1.00 96.06 282 LEU A C 1
ATOM 2250 O O . LEU A 1 282 ? 0.337 -1.155 12.466 1.00 96.06 282 LEU A O 1
ATOM 2254 N N . TYR A 1 283 ? 0.066 -2.004 14.513 1.00 95.81 283 TYR A N 1
ATOM 2255 C CA . TYR A 1 283 ? -0.169 -0.696 15.148 1.00 95.81 283 TYR A CA 1
ATOM 2256 C C . TYR A 1 283 ? 0.970 0.321 14.940 1.00 95.81 283 TYR A C 1
ATOM 2258 O O . TYR A 1 283 ? 0.662 1.491 14.705 1.00 95.81 283 TYR A O 1
ATOM 2266 N N . PRO A 1 284 ? 2.267 -0.061 14.948 1.00 96.38 284 PRO A N 1
ATOM 2267 C CA . PRO A 1 284 ? 3.336 0.867 14.577 1.00 96.38 284 PRO A CA 1
ATOM 2268 C C . PRO A 1 284 ? 3.173 1.432 13.159 1.00 96.38 284 PRO A C 1
ATOM 2270 O O . PRO A 1 284 ? 3.375 2.625 12.945 1.00 96.38 284 PRO A O 1
ATOM 2273 N N . GLU A 1 285 ? 2.755 0.603 12.200 1.00 96.81 285 GLU A N 1
ATOM 2274 C CA . GLU A 1 285 ? 2.525 1.027 10.814 1.00 96.81 285 GLU A CA 1
ATOM 2275 C C . GLU A 1 285 ? 1.274 1.909 10.689 1.00 96.81 285 GLU A C 1
ATOM 2277 O O . GLU A 1 285 ? 1.283 2.899 9.956 1.00 96.81 285 GLU A O 1
ATOM 2282 N N . LEU A 1 286 ? 0.219 1.605 11.452 1.00 95.94 286 LEU A N 1
ATOM 2283 C CA . LEU A 1 286 ? -0.983 2.440 11.518 1.00 95.94 286 LEU A CA 1
ATOM 2284 C C . LEU A 1 286 ? -0.701 3.812 12.132 1.00 95.94 286 LEU A C 1
ATOM 2286 O O . LEU A 1 286 ? -1.279 4.800 11.695 1.00 95.94 286 LEU A O 1
ATOM 2290 N N . SER A 1 287 ? 0.217 3.907 13.098 1.00 95.75 287 SER A N 1
ATOM 2291 C CA . SER A 1 287 ? 0.632 5.203 13.648 1.00 95.75 287 SER A CA 1
ATOM 2292 C C . SER A 1 287 ? 1.254 6.089 12.564 1.00 95.75 287 SER A C 1
ATOM 2294 O O . SER A 1 287 ? 0.912 7.267 12.468 1.00 95.75 287 SER A O 1
ATOM 2296 N N . VAL A 1 288 ? 2.097 5.510 11.697 1.00 95.88 288 VAL A N 1
ATOM 2297 C CA . VAL A 1 288 ? 2.678 6.208 10.537 1.00 95.88 288 VAL A CA 1
ATOM 2298 C C . VAL A 1 288 ? 1.586 6.638 9.554 1.00 95.88 288 VAL A C 1
ATOM 2300 O O . VAL A 1 288 ? 1.618 7.767 9.066 1.00 95.88 288 VAL A O 1
ATOM 2303 N N . LEU A 1 289 ? 0.598 5.774 9.305 1.00 96.88 289 LEU A N 1
ATOM 2304 C CA . LEU A 1 289 ? -0.556 6.082 8.458 1.00 96.88 289 LEU A CA 1
ATOM 2305 C C . LEU A 1 289 ? -1.377 7.252 9.023 1.00 96.88 289 LEU A C 1
ATOM 2307 O O . LEU A 1 289 ? -1.557 8.250 8.325 1.00 96.88 289 LEU A O 1
ATOM 2311 N N . CYS A 1 290 ? -1.820 7.186 10.288 1.00 96.44 290 CYS A N 1
ATOM 2312 C CA . CYS A 1 290 ? -2.563 8.281 10.928 1.00 96.44 290 CYS A CA 1
ATOM 2313 C C . CYS A 1 290 ? -1.723 9.575 10.921 1.00 96.44 290 CYS A C 1
ATOM 2315 O O . CYS A 1 290 ? -2.263 10.661 10.711 1.00 96.44 290 CYS A O 1
ATOM 2317 N N . LYS A 1 291 ? -0.394 9.474 11.112 1.00 95.31 291 LYS A N 1
ATOM 2318 C CA . LYS A 1 291 ? 0.512 10.632 11.098 1.00 95.31 291 LYS A CA 1
ATOM 2319 C C . LYS A 1 291 ? 0.539 11.299 9.729 1.00 95.31 291 LYS A C 1
ATOM 2321 O O . LYS A 1 291 ? 0.548 12.524 9.681 1.00 95.31 291 LYS A O 1
ATOM 2326 N N . HIS A 1 292 ? 0.543 10.514 8.652 1.00 94.81 292 HIS A N 1
ATOM 2327 C CA . HIS A 1 292 ? 0.470 11.024 7.286 1.00 94.81 292 HIS A CA 1
ATOM 2328 C C . HIS A 1 292 ? -0.865 11.725 7.006 1.00 94.81 292 HIS A C 1
ATOM 2330 O O . HIS A 1 292 ? -0.856 12.857 6.528 1.00 94.81 292 HIS A O 1
ATOM 2336 N N . LEU A 1 293 ? -1.997 11.099 7.347 1.00 96.25 293 LEU A N 1
ATOM 2337 C CA . LEU A 1 293 ? -3.327 11.686 7.122 1.00 96.25 293 LEU A CA 1
ATOM 2338 C C . LEU A 1 293 ? -3.501 13.030 7.848 1.00 96.25 293 LEU A C 1
ATOM 2340 O O . LEU A 1 293 ? -4.063 13.969 7.297 1.00 96.25 293 LEU A O 1
ATOM 2344 N N . LEU A 1 294 ? -2.973 13.136 9.070 1.00 94.94 294 LEU A N 1
ATOM 2345 C CA . LEU A 1 294 ? -3.073 14.327 9.920 1.00 94.94 294 LEU A CA 1
ATOM 2346 C C . LEU A 1 294 ? -1.817 15.214 9.862 1.00 94.94 294 LEU A C 1
ATOM 2348 O O . LEU A 1 294 ? -1.557 15.978 10.796 1.00 94.94 294 LEU A O 1
ATOM 2352 N N . SER A 1 295 ? -0.988 15.080 8.824 1.00 92.88 295 SER A N 1
ATOM 2353 C CA . SER A 1 295 ? 0.251 15.851 8.703 1.00 92.88 295 SER A CA 1
ATOM 2354 C C . SER A 1 295 ? -0.018 17.280 8.226 1.00 92.88 295 SER A C 1
ATOM 2356 O O . SER A 1 295 ? -1.006 17.567 7.544 1.00 92.88 295 SER A O 1
ATOM 2358 N N . GLY A 1 296 ? 0.892 18.201 8.558 1.00 90.56 296 GLY A N 1
ATOM 2359 C CA . GLY A 1 296 ? 0.793 19.587 8.103 1.00 90.56 296 GLY A CA 1
ATOM 2360 C C . GLY A 1 296 ? 0.816 19.708 6.577 1.00 90.56 296 GLY A C 1
ATOM 2361 O O . GLY A 1 296 ? 0.118 20.564 6.031 1.00 90.56 296 GLY A O 1
ATOM 2362 N N . GLU A 1 297 ? 1.573 18.840 5.901 1.00 90.75 297 GLU A N 1
ATOM 2363 C CA . GLU A 1 297 ? 1.673 18.751 4.442 1.00 90.75 297 GLU A CA 1
ATOM 2364 C C . GLU A 1 297 ? 0.354 18.299 3.813 1.00 90.75 297 GLU A C 1
ATOM 2366 O O . GLU A 1 297 ? -0.129 18.965 2.899 1.00 90.75 297 GLU A O 1
ATOM 2371 N N . THR A 1 298 ? -0.248 17.220 4.325 1.00 93.62 298 THR A N 1
ATOM 2372 C CA . THR A 1 298 ? -1.526 16.691 3.827 1.00 93.62 298 THR A CA 1
ATOM 2373 C C . THR A 1 298 ? -2.629 17.734 3.970 1.00 93.62 298 THR A C 1
ATOM 2375 O O . THR A 1 298 ? -3.293 18.066 2.992 1.00 93.62 298 THR A O 1
ATOM 2378 N N . LEU A 1 299 ? -2.760 18.354 5.147 1.00 93.56 299 LEU A N 1
ATOM 2379 C CA . LEU A 1 299 ? -3.754 19.407 5.383 1.00 93.56 299 LEU A CA 1
ATOM 2380 C C . LEU A 1 299 ? -3.536 20.636 4.495 1.00 93.56 299 LEU A C 1
ATOM 2382 O O . LEU A 1 299 ? -4.491 21.222 3.989 1.00 93.56 299 LEU A O 1
ATOM 2386 N N . SER A 1 300 ? -2.279 21.023 4.267 1.00 91.19 300 SER A N 1
ATOM 2387 C CA . SER A 1 300 ? -1.964 22.130 3.358 1.00 91.19 300 SER A CA 1
ATOM 2388 C C . SER A 1 300 ? -2.350 21.801 1.918 1.00 91.19 300 SER A C 1
ATOM 2390 O O . SER A 1 300 ? -2.876 22.661 1.213 1.00 91.19 300 SER A O 1
ATOM 2392 N N . ALA A 1 301 ? -2.117 20.561 1.485 1.00 92.25 301 ALA A N 1
ATOM 2393 C CA . ALA A 1 301 ? -2.488 20.100 0.155 1.00 92.25 301 ALA A CA 1
ATOM 2394 C C . ALA A 1 301 ? -4.012 20.054 -0.031 1.00 92.25 301 ALA A C 1
ATOM 2396 O O . ALA A 1 301 ? -4.503 20.529 -1.052 1.00 92.25 301 ALA A O 1
ATOM 2397 N N . LEU A 1 302 ? -4.761 19.567 0.962 1.00 94.62 302 LEU A N 1
ATOM 2398 C CA . LEU A 1 302 ? -6.230 19.563 0.958 1.00 94.62 302 LEU A CA 1
ATOM 2399 C C . LEU A 1 302 ? -6.805 20.986 0.879 1.00 94.62 302 LEU A C 1
ATOM 2401 O O . LEU A 1 302 ? -7.683 21.277 0.070 1.00 94.62 302 LEU A O 1
ATOM 2405 N N . ARG A 1 303 ? -6.244 21.930 1.640 1.00 91.50 303 ARG A N 1
ATOM 2406 C CA . ARG A 1 303 ? -6.666 23.340 1.585 1.00 91.50 303 ARG A CA 1
ATOM 2407 C C . ARG A 1 303 ? -6.333 24.018 0.264 1.00 91.50 303 ARG A C 1
ATOM 2409 O O . ARG A 1 303 ? -7.079 24.884 -0.182 1.00 91.50 303 ARG A O 1
ATOM 2416 N N . PHE A 1 304 ? -5.226 23.639 -0.373 1.00 90.94 304 PHE A N 1
ATOM 2417 C CA . PHE A 1 304 ? -4.919 24.111 -1.720 1.00 90.94 304 PHE A CA 1
ATOM 2418 C C . PHE A 1 304 ? -5.929 23.577 -2.744 1.00 90.94 304 PHE A C 1
ATOM 2420 O O . PHE A 1 304 ? -6.330 24.304 -3.651 1.00 90.94 304 PHE A O 1
ATOM 2427 N N . GLN A 1 305 ? -6.373 22.330 -2.580 1.00 91.50 305 GLN A N 1
ATOM 2428 C CA . GLN A 1 305 ? -7.405 21.735 -3.427 1.00 91.50 305 GLN A CA 1
ATOM 2429 C C . GLN A 1 305 ? -8.774 22.380 -3.228 1.00 91.50 305 GLN A C 1
ATOM 2431 O O . GLN A 1 305 ? -9.476 22.555 -4.213 1.00 91.50 305 GLN A O 1
ATOM 2436 N N . ALA A 1 306 ? -9.109 22.838 -2.020 1.00 89.81 306 ALA A N 1
ATOM 2437 C CA . ALA A 1 306 ? -10.349 23.574 -1.751 1.00 89.81 306 ALA A CA 1
ATOM 2438 C C . ALA A 1 306 ? -10.506 24.875 -2.575 1.00 89.81 306 ALA A C 1
ATOM 2440 O O . ALA A 1 306 ? -11.588 25.451 -2.625 1.00 89.81 306 ALA A O 1
ATOM 2441 N N . LEU A 1 307 ? -9.432 25.360 -3.214 1.00 89.81 307 LEU A N 1
ATOM 2442 C CA . LEU A 1 307 ? -9.472 26.499 -4.141 1.00 89.81 307 LEU A CA 1
ATOM 2443 C C . LEU A 1 307 ? -9.901 26.111 -5.568 1.00 89.81 307 LEU A C 1
ATOM 2445 O O . LEU A 1 307 ? -10.078 26.994 -6.405 1.00 89.81 307 LEU A O 1
ATOM 2449 N N . GLN A 1 308 ? -10.006 24.816 -5.866 1.00 88.75 308 GLN A N 1
ATOM 2450 C CA . GLN A 1 308 ? -10.434 24.272 -7.155 1.00 88.75 308 GLN A CA 1
ATOM 2451 C C . GLN A 1 308 ? -11.926 23.910 -7.096 1.00 88.75 308 GLN A C 1
ATOM 2453 O O . GLN A 1 308 ? -12.406 23.487 -6.049 1.00 88.75 308 GLN A O 1
ATOM 2458 N N . GLU A 1 309 ? -12.653 24.025 -8.214 1.00 84.31 309 GLU A N 1
ATOM 2459 C CA . GLU A 1 309 ? -14.109 23.768 -8.255 1.00 84.31 309 GLU A CA 1
ATOM 2460 C C . GLU A 1 309 ? -14.499 22.329 -7.865 1.00 84.31 309 GLU A C 1
ATOM 2462 O O . GLU A 1 309 ? -15.549 22.127 -7.265 1.00 84.31 309 GLU A O 1
ATOM 2467 N N . GLU A 1 310 ? -13.646 21.341 -8.156 1.00 88.81 310 GLU A N 1
ATOM 2468 C CA . GLU A 1 310 ? -13.878 19.911 -7.878 1.00 88.81 310 GLU A CA 1
ATOM 2469 C C . GLU A 1 310 ? -12.786 19.309 -6.967 1.00 88.81 310 GLU A C 1
ATOM 2471 O O . GLU A 1 310 ? -12.427 18.134 -7.076 1.00 88.81 310 GLU A O 1
ATOM 2476 N N . GLY A 1 311 ? -12.174 20.134 -6.113 1.00 91.25 311 GLY A N 1
ATOM 2477 C CA . GLY A 1 311 ? -11.106 19.696 -5.215 1.00 91.25 311 GLY A CA 1
ATOM 2478 C C . GLY A 1 311 ? -11.620 19.026 -3.941 1.00 91.25 311 GLY A C 1
ATOM 2479 O O . GLY A 1 311 ? -12.646 19.419 -3.399 1.00 91.25 311 GLY A O 1
ATOM 2480 N N . TYR A 1 312 ? -10.869 18.047 -3.430 1.00 96.38 312 TYR A N 1
ATOM 2481 C CA . TYR A 1 312 ? -11.147 17.411 -2.140 1.00 96.38 312 TYR A CA 1
ATOM 2482 C C . TYR A 1 312 ? -10.559 18.256 -1.007 1.00 96.38 312 TYR A C 1
ATOM 2484 O O . TYR A 1 312 ? -9.335 18.383 -0.883 1.00 96.38 312 TYR A O 1
ATOM 2492 N N . SER A 1 313 ? -11.431 18.884 -0.221 1.00 95.56 313 SER A N 1
ATOM 2493 C CA . SER A 1 313 ? -11.049 19.845 0.814 1.00 95.56 313 SER A CA 1
ATOM 2494 C C . SER A 1 313 ? -10.697 19.179 2.148 1.00 95.56 313 SER A C 1
ATOM 2496 O O . SER A 1 313 ? -10.910 17.987 2.369 1.00 95.56 313 SER A O 1
ATOM 2498 N N . ASP A 1 314 ? -10.163 19.967 3.083 1.00 94.50 314 ASP A N 1
ATOM 2499 C CA . ASP A 1 314 ? -9.989 19.538 4.471 1.00 94.50 314 ASP A CA 1
ATOM 2500 C C . ASP A 1 314 ? -11.336 19.258 5.157 1.00 94.50 314 ASP A C 1
ATOM 2502 O O . ASP A 1 314 ? -11.427 18.327 5.956 1.00 94.50 314 ASP A O 1
ATOM 2506 N N . MET A 1 315 ? -12.398 19.985 4.799 1.00 94.50 315 MET A N 1
ATOM 2507 C CA . MET A 1 315 ? -13.756 19.719 5.290 1.00 94.50 315 MET A CA 1
ATOM 2508 C C . MET A 1 315 ? -14.276 18.350 4.838 1.00 94.50 315 MET A C 1
ATOM 2510 O O . MET A 1 315 ? -14.791 17.599 5.671 1.00 94.50 315 MET A O 1
ATOM 2514 N N . ASP A 1 316 ? -14.099 18.014 3.556 1.00 96.88 316 ASP A N 1
ATOM 2515 C CA . ASP A 1 316 ? -14.474 16.704 3.005 1.00 96.88 316 ASP A CA 1
ATOM 2516 C C . ASP A 1 316 ? -13.681 15.591 3.694 1.00 96.88 316 ASP A C 1
ATOM 2518 O O . ASP A 1 316 ? -14.249 14.597 4.148 1.00 96.88 316 ASP A O 1
ATOM 2522 N N . PHE A 1 317 ? -12.375 15.812 3.876 1.00 97.88 317 PHE A N 1
ATOM 2523 C CA . PHE A 1 317 ? -11.504 14.889 4.591 1.00 97.88 317 PHE A CA 1
ATOM 2524 C C . PHE A 1 317 ? -11.962 14.609 6.021 1.00 97.88 317 PHE A C 1
ATOM 2526 O O . PHE A 1 317 ? -12.064 13.443 6.396 1.00 97.88 317 PHE A O 1
ATOM 2533 N N . PHE A 1 318 ? -12.244 15.632 6.833 1.00 97.69 318 PHE A N 1
ATOM 2534 C CA . PHE A 1 318 ? -12.693 15.399 8.208 1.00 97.69 318 PHE A CA 1
ATOM 2535 C C . PHE A 1 318 ? -14.093 14.788 8.263 1.00 97.69 318 PHE A C 1
ATOM 2537 O O . PHE A 1 318 ? -14.364 13.991 9.159 1.00 97.69 318 PHE A O 1
ATOM 2544 N N . GLN A 1 319 ? -14.975 15.106 7.311 1.00 97.19 319 GLN A N 1
ATOM 2545 C CA . GLN A 1 319 ? -16.274 14.446 7.203 1.00 97.19 319 GLN A CA 1
ATOM 2546 C C . GLN A 1 319 ? -16.116 12.946 6.934 1.00 97.19 319 GLN A C 1
ATOM 2548 O O . GLN A 1 319 ? -16.703 12.138 7.654 1.00 97.19 319 GLN A O 1
ATOM 2553 N N . ASP A 1 320 ? -15.286 12.572 5.962 1.00 98.00 320 ASP A N 1
ATOM 2554 C CA . ASP A 1 320 ? -14.989 11.173 5.669 1.00 98.00 320 ASP A CA 1
ATOM 2555 C C . ASP A 1 320 ? -14.255 10.502 6.835 1.00 98.00 320 ASP A C 1
ATOM 2557 O O . ASP A 1 320 ? -14.624 9.407 7.245 1.00 98.00 320 ASP A O 1
ATOM 2561 N N . LEU A 1 321 ? -13.279 11.165 7.460 1.00 97.56 321 LEU A N 1
ATOM 2562 C CA . LEU A 1 321 ? -12.587 10.633 8.635 1.00 97.56 321 LEU A CA 1
ATOM 2563 C C . LEU A 1 321 ? -13.566 10.350 9.779 1.00 97.56 321 LEU A C 1
ATOM 2565 O O . LEU A 1 321 ? -13.465 9.319 10.434 1.00 97.56 321 LEU A O 1
ATOM 2569 N N . TYR A 1 322 ? -14.524 11.237 10.032 1.00 97.31 322 TYR A N 1
ATOM 2570 C CA . TYR A 1 322 ? -15.535 11.034 11.065 1.00 97.31 322 TYR A CA 1
ATOM 2571 C C . TYR A 1 322 ? -16.517 9.917 10.738 1.00 97.31 322 TYR A C 1
ATOM 2573 O O . TYR A 1 322 ? -16.846 9.126 11.629 1.00 97.31 322 TYR A O 1
ATOM 2581 N N . ARG A 1 323 ? -16.944 9.821 9.480 1.00 96.75 323 ARG A N 1
ATOM 2582 C CA . ARG A 1 323 ? -17.785 8.721 9.015 1.00 96.75 323 ARG A CA 1
ATOM 2583 C C . ARG A 1 323 ? -17.075 7.385 9.197 1.00 96.75 323 ARG A C 1
ATOM 2585 O O . ARG A 1 323 ? -17.605 6.488 9.846 1.00 96.75 323 ARG A O 1
ATOM 2592 N N . GLU A 1 324 ? -15.853 7.289 8.684 1.00 96.56 324 GLU A N 1
ATOM 2593 C CA . GLU A 1 324 ? -15.122 6.030 8.581 1.00 96.56 324 GLU A CA 1
ATOM 2594 C C . GLU A 1 324 ? -14.402 5.633 9.880 1.00 96.56 324 GLU A C 1
ATOM 2596 O O . GLU A 1 324 ? -14.271 4.450 10.141 1.00 96.56 324 GLU A O 1
ATOM 2601 N N . LEU A 1 325 ? -13.942 6.557 10.731 1.00 96.00 325 LEU A N 1
ATOM 2602 C CA . LEU A 1 325 ? -13.259 6.204 11.990 1.00 96.00 325 LEU A CA 1
ATOM 2603 C C . LEU A 1 325 ? -14.215 6.162 13.191 1.00 96.00 325 LEU A C 1
ATOM 2605 O O . LEU A 1 325 ? -14.030 5.341 14.093 1.00 96.00 325 LEU A O 1
ATOM 2609 N N . PHE A 1 326 ? -15.220 7.043 13.227 1.00 95.69 326 PHE A N 1
ATOM 2610 C CA . PHE A 1 326 ? -16.105 7.253 14.382 1.00 95.69 326 PHE A CA 1
ATOM 2611 C C . PHE A 1 326 ? -17.578 6.913 14.113 1.00 95.69 326 PHE A C 1
ATOM 2613 O O . PHE A 1 326 ? -18.432 7.266 14.928 1.00 95.69 326 PHE A O 1
ATOM 2620 N N . ASN A 1 327 ? -17.895 6.216 13.015 1.00 94.81 327 ASN A N 1
ATOM 2621 C CA . ASN A 1 327 ? -19.261 5.797 12.670 1.00 94.81 327 ASN A CA 1
ATOM 2622 C C . ASN A 1 327 ? -20.265 6.962 12.613 1.00 94.81 327 ASN A C 1
ATOM 2624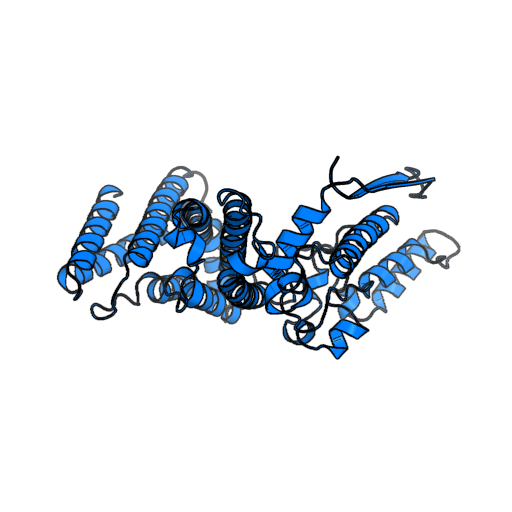 O O . ASN A 1 327 ? -21.380 6.847 13.131 1.00 94.81 327 ASN A O 1
ATOM 2628 N N . ASP A 1 328 ? -19.852 8.120 12.084 1.00 94.81 328 ASP A N 1
ATOM 2629 C CA . ASP A 1 328 ? -20.647 9.363 12.092 1.00 94.81 328 ASP A CA 1
ATOM 2630 C C . ASP A 1 328 ? -21.143 9.780 13.489 1.00 94.81 328 ASP A C 1
ATOM 2632 O O . ASP A 1 328 ? -22.079 10.568 13.638 1.00 94.81 328 ASP A O 1
ATOM 2636 N N . PHE A 1 329 ? -20.483 9.285 14.537 1.00 95.94 329 PHE A N 1
ATOM 2637 C CA . PHE A 1 329 ? -20.872 9.465 15.929 1.00 95.94 329 PHE A CA 1
ATOM 2638 C C . PHE A 1 329 ? -22.276 8.934 16.246 1.00 95.94 329 PHE A C 1
ATOM 2640 O O . PHE A 1 329 ? -23.001 9.497 17.068 1.00 95.94 329 PHE A O 1
ATOM 2647 N N . SER A 1 330 ? -22.674 7.839 15.596 1.00 95.31 330 SER A N 1
ATOM 2648 C CA . SER A 1 330 ? -23.952 7.188 15.862 1.00 95.31 330 SER A CA 1
ATOM 2649 C C . SER A 1 330 ? -23.914 6.400 17.183 1.00 95.31 330 SER A C 1
ATOM 2651 O O . SER A 1 330 ? -23.128 5.460 17.310 1.00 95.31 330 SER A O 1
ATOM 2653 N N . PRO A 1 331 ? -24.786 6.696 18.170 1.00 94.38 331 PRO A N 1
ATOM 2654 C CA . PRO A 1 331 ? -24.779 6.019 19.470 1.00 94.38 331 PRO A CA 1
ATOM 2655 C C . PRO A 1 331 ? -25.272 4.566 19.411 1.00 94.38 331 PRO A C 1
ATOM 2657 O O . PRO A 1 331 ? -25.149 3.842 20.402 1.00 94.38 331 PRO A O 1
ATOM 2660 N N . SER A 1 332 ? -25.867 4.147 18.290 1.00 94.06 332 SER A N 1
ATOM 2661 C CA . SER A 1 332 ? -26.437 2.811 18.084 1.00 94.06 332 SER A CA 1
ATOM 2662 C C . SER A 1 332 ? -25.507 1.848 17.346 1.00 94.06 332 SER A C 1
ATOM 2664 O O . SER A 1 332 ? -25.769 0.646 17.362 1.00 94.06 332 SER A O 1
ATOM 2666 N N . VAL A 1 333 ? -24.442 2.340 16.708 1.00 94.31 333 VAL A N 1
ATOM 2667 C CA . VAL A 1 333 ? -23.510 1.490 15.956 1.00 94.31 333 VAL A CA 1
ATOM 2668 C C . VAL A 1 333 ? -22.516 0.857 16.930 1.00 94.31 333 VAL A C 1
ATOM 2670 O O . VAL A 1 333 ? -21.876 1.586 17.682 1.00 94.31 333 VAL A O 1
ATOM 2673 N N . PRO A 1 334 ? -22.396 -0.482 16.986 1.00 93.38 334 PRO A N 1
ATOM 2674 C CA . PRO A 1 334 ? -21.472 -1.132 17.906 1.00 93.38 334 PRO A CA 1
ATOM 2675 C C . PRO A 1 334 ? -20.019 -0.868 17.511 1.00 93.38 334 PRO A C 1
ATOM 2677 O O . PRO A 1 334 ? -19.672 -0.902 16.334 1.00 93.38 334 PRO A O 1
ATOM 2680 N N . VAL A 1 335 ? -19.165 -0.672 18.514 1.00 94.25 335 VAL A N 1
ATOM 2681 C CA . VAL A 1 335 ? -17.727 -0.438 18.342 1.00 94.25 335 VAL A CA 1
ATOM 2682 C C . VAL A 1 335 ? -16.965 -1.603 18.968 1.00 94.25 335 VAL A C 1
ATOM 2684 O O . VAL A 1 335 ? -17.204 -1.980 20.120 1.00 94.25 335 VAL A O 1
ATOM 2687 N N . SER A 1 336 ? -16.067 -2.216 18.196 1.00 92.94 336 SER A N 1
ATOM 2688 C CA . SER A 1 336 ? -15.236 -3.330 18.667 1.00 92.94 336 SER A CA 1
ATOM 2689 C C . SER A 1 336 ? -14.043 -2.832 19.494 1.00 92.94 336 SER A C 1
ATOM 2691 O O . SER A 1 336 ? -13.641 -1.673 19.386 1.00 92.94 336 SER A O 1
ATOM 2693 N N . TYR A 1 337 ? -13.425 -3.706 20.300 1.00 93.06 337 TYR A N 1
ATOM 2694 C CA . TYR A 1 337 ? -12.189 -3.349 21.014 1.00 93.06 337 TYR A CA 1
ATOM 2695 C C . TYR A 1 337 ? -11.048 -2.983 20.055 1.00 93.06 337 TYR A C 1
ATOM 2697 O O . TYR A 1 337 ? -10.321 -2.032 20.316 1.00 93.06 337 TYR A O 1
ATOM 2705 N N . GLU A 1 338 ? -10.932 -3.677 18.919 1.00 91.12 338 GLU A N 1
ATOM 2706 C CA . GLU A 1 338 ? -9.936 -3.350 17.892 1.00 91.12 338 GLU A CA 1
ATOM 2707 C C . GLU A 1 338 ? -10.193 -1.963 17.282 1.00 91.12 338 GLU A C 1
ATOM 2709 O O . GLU A 1 338 ? -9.261 -1.181 17.105 1.00 91.12 338 GLU A O 1
ATOM 2714 N N . GLN A 1 339 ? -11.456 -1.604 17.042 1.00 93.50 339 GLN A N 1
ATOM 2715 C CA . GLN A 1 339 ? -11.798 -0.267 16.561 1.00 93.50 339 GLN A CA 1
ATOM 2716 C C . GLN A 1 339 ? -11.503 0.813 17.613 1.00 93.50 339 GLN A C 1
ATOM 2718 O O . GLN A 1 339 ? -10.960 1.861 17.266 1.00 93.50 339 GLN A O 1
ATOM 2723 N N . MET A 1 340 ? -11.793 0.563 18.896 1.00 95.38 340 MET A N 1
ATOM 2724 C CA . MET A 1 340 ? -11.430 1.484 19.984 1.00 95.38 340 MET A CA 1
ATOM 2725 C C . MET A 1 340 ? -9.911 1.679 20.096 1.00 95.38 340 MET A C 1
ATOM 2727 O O . MET A 1 340 ? -9.459 2.806 20.304 1.00 95.38 340 MET A O 1
ATOM 2731 N N . ASP A 1 341 ? -9.118 0.620 19.910 1.00 94.81 341 ASP A N 1
ATOM 2732 C CA . ASP A 1 341 ? -7.654 0.707 19.874 1.00 94.81 341 ASP A CA 1
ATOM 2733 C C . ASP A 1 341 ? -7.169 1.588 18.713 1.00 94.81 341 ASP A C 1
ATOM 2735 O O . ASP A 1 341 ? -6.301 2.443 18.906 1.00 94.81 341 ASP A O 1
ATOM 2739 N N . ILE A 1 342 ? -7.741 1.420 17.515 1.00 95.31 342 ILE A N 1
ATOM 2740 C CA . ILE A 1 342 ? -7.392 2.227 16.335 1.00 95.31 342 ILE A CA 1
ATOM 2741 C C . ILE A 1 342 ? -7.811 3.691 16.532 1.00 95.31 342 ILE A C 1
ATOM 2743 O O . ILE A 1 342 ? -7.026 4.597 16.240 1.00 95.31 342 ILE A O 1
ATOM 2747 N N . GLN A 1 343 ? -9.003 3.944 17.082 1.00 96.69 343 GLN A N 1
ATOM 2748 C CA . GLN A 1 343 ? -9.464 5.292 17.435 1.00 96.69 343 GLN A CA 1
ATOM 2749 C C . GLN A 1 343 ? -8.515 5.958 18.439 1.00 96.69 343 GLN A C 1
ATOM 2751 O O . GLN A 1 343 ? -8.107 7.103 18.237 1.00 96.69 343 GLN A O 1
ATOM 2756 N N . LEU A 1 344 ? -8.107 5.234 19.487 1.00 96.69 344 LEU A N 1
ATOM 2757 C CA . LEU A 1 344 ? -7.149 5.727 20.476 1.00 96.69 344 LEU A CA 1
ATOM 2758 C C . LEU A 1 344 ? -5.782 6.016 19.847 1.00 96.69 344 LEU A C 1
ATOM 2760 O O . LEU A 1 344 ? -5.164 7.031 20.172 1.00 96.69 344 LEU A O 1
ATOM 2764 N N . LEU A 1 345 ? -5.311 5.139 18.958 1.00 96.38 345 LEU A N 1
ATOM 2765 C CA . LEU A 1 345 ? -4.046 5.300 18.249 1.00 96.38 345 LEU A CA 1
ATOM 2766 C C . LEU A 1 345 ? -4.058 6.560 17.379 1.00 96.38 345 LEU A C 1
ATOM 2768 O O . LEU A 1 345 ? -3.170 7.399 17.519 1.00 96.38 345 LEU A O 1
ATOM 2772 N N . CYS A 1 346 ? -5.067 6.724 16.520 1.00 96.50 346 CYS A N 1
ATOM 2773 C CA . CYS A 1 346 ? -5.171 7.907 15.669 1.00 96.50 346 CYS A CA 1
ATOM 2774 C C . CYS A 1 346 ? -5.372 9.188 16.501 1.00 96.50 346 CYS A C 1
ATOM 2776 O O . CYS A 1 346 ? -4.762 10.204 16.176 1.00 96.50 346 CYS A O 1
ATOM 2778 N N . LEU A 1 347 ? -6.137 9.151 17.603 1.00 96.75 347 LEU A N 1
ATOM 2779 C CA . LEU A 1 347 ? -6.266 10.294 18.518 1.00 96.75 347 LEU A CA 1
ATOM 2780 C C . LEU A 1 347 ? -4.922 10.661 19.156 1.00 96.75 347 LEU A C 1
ATOM 2782 O O . LEU A 1 347 ? -4.561 11.833 19.209 1.00 96.75 347 LEU A O 1
ATOM 2786 N N . GLN A 1 348 ? -4.158 9.675 19.628 1.00 95.50 348 GLN A N 1
ATOM 2787 C CA . GLN A 1 348 ? -2.832 9.917 20.193 1.00 95.50 348 GLN A CA 1
ATOM 2788 C C . GLN A 1 348 ? -1.899 10.547 19.150 1.00 95.50 348 GLN A C 1
ATOM 2790 O O . GLN A 1 348 ? -1.260 11.557 19.439 1.00 95.50 348 GLN A O 1
ATOM 2795 N N . THR A 1 349 ? -1.885 10.006 17.930 1.00 95.00 349 THR A N 1
ATOM 2796 C CA . THR A 1 349 ? -1.103 10.561 16.823 1.00 95.00 349 THR A CA 1
ATOM 2797 C C . THR A 1 349 ? -1.533 11.988 16.475 1.00 95.00 349 THR A C 1
ATOM 2799 O O . THR A 1 349 ? -0.673 12.829 16.223 1.00 95.00 349 THR A O 1
ATOM 2802 N N . TRP A 1 350 ? -2.833 12.300 16.510 1.00 95.38 350 TRP A N 1
ATOM 2803 C CA . TRP A 1 350 ? -3.338 13.665 16.326 1.00 95.38 350 TRP A CA 1
ATOM 2804 C C . TRP A 1 350 ? -2.744 14.612 17.376 1.00 95.38 350 TRP A C 1
ATOM 2806 O O . TRP A 1 350 ? -2.158 15.637 17.026 1.00 95.38 350 TRP A O 1
ATOM 2816 N N . LEU A 1 351 ? -2.844 14.257 18.660 1.00 94.69 351 LEU A N 1
ATOM 2817 C CA . LEU A 1 351 ? -2.328 15.077 19.761 1.00 94.69 351 LEU A CA 1
ATOM 2818 C C . LEU A 1 351 ? -0.812 15.296 19.654 1.00 94.69 351 LEU A C 1
ATOM 2820 O O . LEU A 1 351 ? -0.326 16.401 19.902 1.00 94.69 351 LEU A O 1
ATOM 2824 N N . ASP A 1 352 ? -0.063 14.263 19.273 1.00 92.88 352 ASP A N 1
ATOM 2825 C CA . ASP A 1 352 ? 1.390 14.349 19.132 1.00 92.88 352 ASP A CA 1
ATOM 2826 C C . ASP A 1 352 ? 1.796 15.192 17.912 1.00 92.88 352 ASP A C 1
ATOM 2828 O O . ASP A 1 352 ? 2.657 16.066 18.040 1.00 92.88 352 ASP A O 1
ATOM 2832 N N . ASN A 1 353 ? 1.109 15.037 16.774 1.00 90.88 353 ASN A N 1
ATOM 2833 C CA . ASN A 1 353 ? 1.292 15.896 15.600 1.00 90.88 353 ASN A CA 1
ATOM 2834 C C . ASN A 1 353 ? 0.995 17.366 15.919 1.00 90.88 353 ASN A C 1
ATOM 2836 O O . ASN A 1 353 ? 1.726 18.257 15.485 1.00 90.88 353 ASN A O 1
ATOM 2840 N N . LEU A 1 354 ? -0.054 17.641 16.698 1.00 91.12 354 LEU A N 1
ATOM 2841 C CA . LEU A 1 354 ? -0.399 19.006 17.079 1.00 91.12 354 LEU A CA 1
ATOM 2842 C C . LEU A 1 354 ? 0.700 19.652 17.939 1.00 91.12 354 LEU A C 1
ATOM 2844 O O . LEU A 1 354 ? 1.058 20.811 17.723 1.00 91.12 354 LEU A O 1
ATOM 2848 N N . LYS A 1 355 ? 1.277 18.904 18.888 1.00 89.56 355 LYS A N 1
ATOM 2849 C CA . LYS A 1 355 ? 2.427 19.369 19.684 1.00 89.56 355 LYS A CA 1
ATOM 2850 C C . LYS A 1 355 ? 3.649 19.642 18.809 1.00 89.56 355 LYS A C 1
ATOM 2852 O O . LYS A 1 355 ? 4.307 20.664 18.999 1.00 89.56 355 LYS A O 1
ATOM 2857 N N . GLU A 1 356 ? 3.933 18.756 17.855 1.00 88.31 356 GLU A N 1
ATOM 2858 C CA . GLU A 1 356 ? 5.035 18.914 16.902 1.00 88.31 356 GLU A CA 1
ATOM 2859 C C . GLU A 1 356 ? 4.857 20.197 16.076 1.00 88.31 356 GLU A C 1
ATOM 2861 O O . GLU A 1 356 ? 5.739 21.056 16.082 1.00 88.31 356 GLU A O 1
ATOM 2866 N N . LEU A 1 357 ? 3.681 20.412 15.480 1.00 85.12 357 LEU A N 1
ATOM 2867 C CA . LEU A 1 357 ? 3.383 21.619 14.698 1.00 85.12 357 LEU A CA 1
ATOM 2868 C C . LEU A 1 357 ? 3.467 22.905 15.536 1.00 85.12 357 LEU A C 1
ATOM 2870 O O . LEU A 1 357 ? 4.036 23.896 15.079 1.00 85.12 357 LEU A O 1
ATOM 2874 N N . ARG A 1 358 ? 2.984 22.889 16.787 1.00 84.31 358 ARG A N 1
ATOM 2875 C CA . ARG A 1 358 ? 3.105 24.023 17.728 1.00 84.31 358 ARG A CA 1
ATOM 2876 C C . ARG A 1 358 ? 4.550 24.351 18.105 1.00 84.31 358 ARG A C 1
ATOM 2878 O O . ARG A 1 358 ? 4.813 25.471 18.543 1.00 84.31 358 ARG A O 1
ATOM 2885 N N . SER A 1 359 ? 5.475 23.398 17.999 1.00 83.19 359 SER A N 1
ATOM 2886 C CA . SER A 1 359 ? 6.897 23.641 18.271 1.00 83.19 359 SER A CA 1
ATOM 2887 C C . SER A 1 359 ? 7.611 24.330 17.101 1.00 83.19 359 SER A C 1
ATOM 2889 O O . SER A 1 359 ? 8.583 25.048 17.312 1.00 83.19 359 SER A O 1
ATOM 2891 N N . LEU A 1 360 ? 7.075 24.206 15.883 1.00 78.38 360 LEU A N 1
ATOM 2892 C CA . LEU A 1 360 ? 7.648 24.725 14.635 1.00 78.38 360 LEU A CA 1
ATOM 2893 C C . LEU A 1 360 ? 7.211 26.174 14.318 1.00 78.38 360 LEU A C 1
ATOM 2895 O O . LEU A 1 360 ? 7.103 26.549 13.150 1.00 78.38 360 LEU A O 1
ATOM 2899 N N . LYS A 1 361 ? 6.964 26.992 15.357 1.00 57.69 361 LYS A N 1
ATOM 2900 C CA . LYS A 1 361 ? 6.322 28.333 15.350 1.00 57.69 361 LYS A CA 1
ATOM 2901 C C . LYS A 1 361 ? 6.877 29.391 14.378 1.00 57.69 361 LYS A C 1
ATOM 2903 O O . LYS A 1 361 ? 6.273 30.451 14.252 1.00 57.69 361 LYS A O 1
ATOM 2908 N N . GLU A 1 362 ? 7.982 29.135 13.685 1.00 58.88 362 GLU A N 1
ATOM 2909 C CA . GLU A 1 362 ? 8.613 30.075 12.746 1.00 58.88 362 GLU A CA 1
ATOM 2910 C C . GLU A 1 362 ? 8.103 29.947 11.291 1.00 58.88 362 GLU A C 1
ATOM 2912 O O . GLU A 1 362 ? 8.413 30.797 10.459 1.00 58.88 362 GLU A O 1
ATOM 2917 N N . ASN A 1 363 ? 7.266 28.946 10.977 1.00 61.19 363 ASN A N 1
ATOM 2918 C CA . ASN A 1 363 ? 6.737 28.687 9.628 1.00 61.19 363 ASN A CA 1
ATOM 2919 C C . ASN A 1 363 ? 5.208 28.889 9.544 1.00 61.19 363 ASN A C 1
ATOM 2921 O O . ASN A 1 363 ? 4.432 28.169 10.174 1.00 6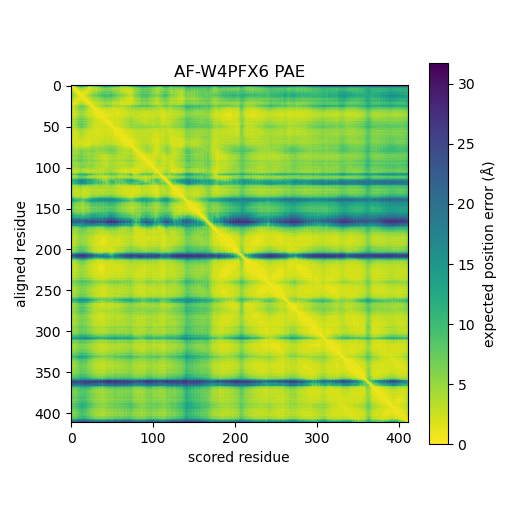1.19 363 ASN A O 1
ATOM 2925 N N . THR A 1 364 ? 4.755 29.810 8.685 1.00 62.53 364 THR A N 1
ATOM 2926 C CA . THR A 1 364 ? 3.332 30.185 8.504 1.00 62.53 364 THR A CA 1
ATOM 2927 C C . THR A 1 364 ? 2.419 29.036 8.058 1.00 62.53 364 THR A C 1
ATOM 2929 O O . THR A 1 364 ? 1.242 29.008 8.417 1.00 62.53 364 THR A O 1
ATOM 2932 N N . ILE A 1 365 ? 2.949 28.065 7.305 1.00 61.72 365 ILE A N 1
ATOM 2933 C CA . ILE A 1 365 ? 2.203 26.876 6.861 1.00 61.72 365 ILE A CA 1
ATOM 2934 C C . ILE A 1 365 ? 1.800 26.016 8.068 1.00 61.72 365 ILE A C 1
ATOM 2936 O O . ILE A 1 365 ? 0.623 25.677 8.213 1.00 61.72 365 ILE A O 1
ATOM 2940 N N . HIS A 1 366 ? 2.750 25.731 8.966 1.00 66.94 366 HIS A N 1
ATOM 2941 C CA . HIS A 1 366 ? 2.521 24.899 10.150 1.00 66.94 366 HIS A CA 1
ATOM 2942 C C . HIS A 1 366 ? 1.551 25.552 11.141 1.00 66.94 366 HIS A C 1
ATOM 2944 O O . HIS A 1 366 ? 0.730 24.844 11.718 1.00 66.94 366 HIS A O 1
ATOM 2950 N N . ASP A 1 367 ? 1.576 26.884 11.276 1.00 74.19 367 ASP A N 1
ATOM 2951 C CA . ASP A 1 367 ? 0.614 27.619 12.113 1.00 74.19 367 ASP A CA 1
ATOM 2952 C C . ASP A 1 367 ? -0.828 27.436 11.613 1.00 74.19 367 ASP A C 1
ATOM 2954 O O . ASP A 1 367 ? -1.753 27.216 12.392 1.00 74.19 367 ASP A O 1
ATOM 2958 N N . SER A 1 368 ? -1.032 27.446 10.294 1.00 82.81 368 SER A N 1
ATOM 2959 C CA . SER A 1 368 ? -2.370 27.289 9.725 1.00 82.81 368 SER A CA 1
ATOM 2960 C C . SER A 1 368 ? -2.915 25.859 9.848 1.00 82.81 368 SER A C 1
ATOM 2962 O O . SER A 1 368 ? -4.075 25.687 10.222 1.00 82.81 368 SER A O 1
ATOM 2964 N N . SER A 1 369 ? -2.086 24.833 9.618 1.00 86.62 369 SER A N 1
ATOM 2965 C CA . SER A 1 369 ? -2.485 23.428 9.795 1.00 86.62 369 SER A CA 1
ATOM 2966 C C . SER A 1 369 ? -2.722 23.075 11.266 1.00 86.62 369 SER A C 1
ATOM 2968 O O . SER A 1 369 ? -3.653 22.332 11.572 1.00 86.62 369 SER A O 1
ATOM 2970 N N . ALA A 1 370 ? -1.935 23.645 12.188 1.00 88.62 370 ALA A N 1
ATOM 2971 C CA . ALA A 1 370 ? -2.144 23.470 13.625 1.00 88.62 370 ALA A CA 1
ATOM 2972 C C . ALA A 1 370 ? -3.519 23.990 14.065 1.00 88.62 370 ALA A C 1
ATOM 2974 O O . ALA A 1 370 ? -4.230 23.293 14.782 1.00 88.62 370 ALA A O 1
ATOM 2975 N N . ARG A 1 371 ? -3.935 25.169 13.583 1.00 89.62 371 ARG A N 1
ATOM 2976 C CA . ARG A 1 371 ? -5.257 25.740 13.900 1.00 89.62 371 ARG A CA 1
ATOM 2977 C C . ARG A 1 371 ? -6.414 24.884 13.390 1.00 89.62 371 ARG A C 1
ATOM 2979 O O . ARG A 1 371 ? -7.412 24.753 14.091 1.00 89.62 371 ARG A O 1
ATOM 2986 N N . VAL A 1 372 ? -6.287 24.299 12.197 1.00 92.06 372 VAL A N 1
ATOM 2987 C CA . VAL A 1 372 ? -7.300 23.378 11.649 1.00 92.06 372 VAL A CA 1
ATOM 2988 C C . VAL A 1 372 ? -7.424 22.144 12.538 1.00 92.06 372 VAL A C 1
ATOM 2990 O O . VAL A 1 372 ? -8.524 21.799 12.963 1.00 92.06 372 VAL A O 1
ATOM 2993 N N . LEU A 1 373 ? -6.292 21.530 12.895 1.00 93.56 373 LEU A N 1
ATOM 2994 C CA . LEU A 1 373 ? -6.277 20.384 13.802 1.00 93.56 373 LEU A CA 1
ATOM 2995 C C . LEU A 1 373 ? -6.833 20.729 15.183 1.00 93.56 373 LEU A C 1
ATOM 2997 O O . LEU A 1 373 ? -7.533 19.907 15.758 1.00 93.56 373 LEU A O 1
ATOM 3001 N N . GLU A 1 374 ? -6.550 21.915 15.723 1.00 93.00 374 GLU A N 1
ATOM 3002 C CA . GLU A 1 374 ? -7.130 22.371 16.991 1.00 93.00 374 GLU A CA 1
ATOM 3003 C C . GLU A 1 374 ? -8.640 22.526 16.897 1.00 93.00 374 GLU A C 1
ATOM 3005 O O . GLU A 1 374 ? -9.356 22.053 17.779 1.00 93.00 374 GLU A O 1
ATOM 3010 N N . TYR A 1 375 ? -9.126 23.181 15.846 1.00 93.88 375 TYR A N 1
ATOM 3011 C CA . TYR A 1 375 ? -10.551 23.400 15.635 1.00 93.88 375 TYR A CA 1
ATOM 3012 C C . TYR A 1 375 ? -11.310 22.072 15.530 1.00 93.88 375 TYR A C 1
ATOM 3014 O O . TYR A 1 375 ? -12.288 21.851 16.248 1.00 93.88 375 TYR A O 1
ATOM 3022 N N . GLU A 1 376 ? -10.817 21.154 14.701 1.00 96.00 376 GLU A N 1
ATOM 3023 C CA . GLU A 1 376 ? -11.436 19.842 14.524 1.00 96.00 376 GLU A CA 1
ATOM 3024 C C . GLU A 1 376 ? -11.303 18.967 15.779 1.00 96.00 376 GLU A C 1
ATOM 3026 O O . GLU A 1 376 ? -12.232 18.236 16.113 1.00 96.00 376 GLU A O 1
ATOM 3031 N N . LEU A 1 377 ? -10.232 19.114 16.566 1.00 95.25 377 LEU A N 1
ATOM 3032 C CA . LEU A 1 377 ? -10.091 18.414 17.845 1.00 95.25 377 LEU A CA 1
ATOM 3033 C C . LEU A 1 377 ? -11.120 18.892 18.884 1.00 95.25 377 LEU A C 1
ATOM 3035 O O . LEU A 1 377 ? -11.681 18.069 19.607 1.00 95.25 377 LEU A O 1
ATOM 3039 N N . HIS A 1 378 ? -11.418 20.196 18.941 1.00 94.19 378 HIS A N 1
ATOM 3040 C CA . HIS A 1 378 ? -12.499 20.717 19.791 1.00 94.19 378 HIS A CA 1
ATOM 3041 C C . HIS A 1 378 ? -13.865 20.181 19.348 1.00 94.19 378 HIS A C 1
ATOM 3043 O O . HIS A 1 378 ? -14.677 19.776 20.183 1.00 94.19 378 HIS A O 1
ATOM 3049 N N . ARG A 1 379 ? -14.113 20.137 18.033 1.00 95.31 379 ARG A N 1
ATOM 3050 C CA . ARG A 1 379 ? -15.352 19.592 17.465 1.00 95.31 379 ARG A CA 1
ATOM 3051 C C . ARG A 1 379 ? -15.504 18.102 17.770 1.00 95.31 379 ARG A C 1
ATOM 3053 O O . ARG A 1 379 ? -16.587 17.674 18.169 1.00 95.31 379 ARG A O 1
ATOM 3060 N N . LEU A 1 380 ? -14.426 17.332 17.630 1.00 96.19 380 LEU A N 1
ATOM 3061 C CA . LEU A 1 380 ? -14.368 15.927 18.019 1.00 96.19 380 LEU A CA 1
ATOM 3062 C C . LEU A 1 380 ? -14.669 15.759 19.513 1.00 96.19 380 LEU A C 1
ATOM 3064 O O . LEU A 1 380 ? -15.486 14.916 19.872 1.00 96.19 380 LEU A O 1
ATOM 3068 N N . CYS A 1 381 ? -14.066 16.584 20.375 1.00 96.19 381 CYS A N 1
ATOM 3069 C CA . CYS A 1 381 ? -14.266 16.526 21.824 1.00 96.19 381 CYS A CA 1
ATOM 3070 C C . CYS A 1 381 ? -15.746 16.648 22.207 1.00 96.19 381 CYS A C 1
ATOM 3072 O O . CYS A 1 381 ? -16.256 15.784 22.914 1.00 96.19 381 CYS A O 1
ATOM 3074 N N . GLY A 1 382 ? -16.454 17.650 21.673 1.00 95.62 382 GLY A N 1
ATOM 3075 C CA . GLY A 1 382 ? -17.885 17.830 21.949 1.00 95.62 382 GLY A CA 1
ATOM 3076 C C . GLY A 1 382 ? -18.731 16.621 21.533 1.00 95.62 382 GLY A C 1
ATOM 3077 O O . GLY A 1 382 ? -19.571 16.153 22.296 1.00 95.62 382 GLY A O 1
ATOM 3078 N N . LYS A 1 383 ? -18.456 16.035 20.360 1.00 96.81 383 LYS A N 1
ATOM 3079 C CA . LYS A 1 383 ? -19.170 14.829 19.905 1.00 96.81 383 LYS A CA 1
ATOM 3080 C C . LYS A 1 383 ? -18.865 13.597 20.764 1.00 96.81 383 LYS A C 1
ATOM 3082 O O . LYS A 1 383 ? -19.757 12.792 21.031 1.00 96.81 383 LYS A O 1
ATOM 3087 N N . LEU A 1 384 ? -17.619 13.441 21.214 1.00 96.75 384 LEU A N 1
ATOM 3088 C CA . LEU A 1 384 ? -17.227 12.345 22.103 1.00 96.75 384 LEU A CA 1
ATOM 3089 C C . LEU A 1 384 ? -17.828 12.496 23.507 1.00 96.75 384 LEU A C 1
ATOM 3091 O O . LEU A 1 384 ? -18.171 11.487 24.118 1.00 96.75 384 LEU A O 1
ATOM 3095 N N . GLU A 1 385 ? -18.005 13.719 24.012 1.00 97.00 385 GLU A N 1
ATOM 3096 C CA . GLU A 1 385 ? -18.710 13.973 25.276 1.00 97.00 385 GLU A CA 1
ATOM 3097 C C . GLU A 1 385 ? -20.171 13.525 25.230 1.00 97.00 385 GLU A C 1
ATOM 3099 O O . GLU A 1 385 ? -20.682 12.965 26.207 1.00 97.00 385 GLU A O 1
ATOM 3104 N N . ASP A 1 386 ? -20.838 13.751 24.099 1.00 96.69 386 ASP A N 1
ATOM 3105 C CA . ASP A 1 386 ? -22.207 13.293 23.884 1.00 96.69 386 ASP A CA 1
ATOM 3106 C C . ASP A 1 386 ? -22.264 11.765 23.805 1.00 96.69 386 ASP A C 1
ATOM 3108 O O . ASP A 1 386 ? -23.077 11.135 24.491 1.00 96.69 386 ASP A O 1
ATOM 3112 N N . LEU A 1 387 ? -21.363 11.132 23.047 1.00 96.44 387 LEU A N 1
ATOM 3113 C CA . LEU A 1 387 ? -21.299 9.671 22.960 1.00 96.44 387 LEU A CA 1
ATOM 3114 C C . LEU A 1 387 ? -20.929 9.004 24.286 1.00 96.44 387 LEU A C 1
ATOM 3116 O O . LEU A 1 387 ? -21.498 7.966 24.617 1.00 96.44 387 LEU A O 1
ATOM 3120 N N . ALA A 1 388 ? -20.057 9.612 25.089 1.00 96.75 388 ALA A N 1
ATOM 3121 C CA . ALA A 1 388 ? -19.714 9.120 26.423 1.00 96.75 388 ALA A CA 1
ATOM 3122 C C . ALA A 1 388 ? -20.937 9.030 27.356 1.00 96.75 388 ALA A C 1
ATOM 3124 O O . ALA A 1 388 ? -20.917 8.293 28.339 1.00 96.75 388 ALA A O 1
ATOM 3125 N N . LYS A 1 389 ? -22.025 9.748 27.050 1.00 96.69 389 LYS A N 1
ATOM 3126 C CA . LYS A 1 389 ? -23.292 9.693 27.794 1.00 96.69 389 LYS A CA 1
ATOM 3127 C C . LYS A 1 389 ? -24.345 8.833 27.095 1.00 96.69 389 LYS A C 1
ATOM 3129 O O . LYS A 1 389 ? -25.134 8.177 27.769 1.00 96.69 389 LYS A O 1
ATOM 3134 N N . THR A 1 390 ? -24.376 8.855 25.764 1.00 96.94 390 THR A N 1
ATOM 3135 C CA . THR A 1 390 ? -25.512 8.361 24.965 1.00 96.94 390 THR A CA 1
ATOM 3136 C C . THR A 1 390 ? -25.269 7.030 24.262 1.00 96.94 390 THR A C 1
ATOM 3138 O O . THR A 1 390 ? -26.238 6.364 23.900 1.00 96.94 390 THR A O 1
ATOM 3141 N N . HIS A 1 391 ? -24.014 6.609 24.078 1.00 97.31 391 HIS A N 1
ATOM 3142 C CA . HIS A 1 391 ? -23.699 5.378 23.355 1.00 97.31 391 HIS A CA 1
ATOM 3143 C C . HIS A 1 391 ? -24.274 4.144 24.067 1.00 97.31 391 HIS A C 1
ATOM 3145 O O . HIS A 1 391 ? -24.224 4.051 25.294 1.00 97.31 391 HIS A O 1
ATOM 3151 N N . HIS A 1 392 ? -24.807 3.173 23.321 1.00 96.38 392 HIS A N 1
ATOM 3152 C CA . HIS A 1 392 ? -25.499 2.017 23.906 1.00 96.38 392 HIS A CA 1
ATOM 3153 C C . HIS A 1 392 ? -24.570 1.077 24.706 1.00 96.38 392 HIS A C 1
ATOM 3155 O O . HIS A 1 392 ? -24.957 0.603 25.777 1.00 96.38 392 HIS A O 1
ATOM 3161 N N . GLN A 1 393 ? -23.334 0.848 24.243 1.00 97.38 393 GLN A N 1
ATOM 3162 C CA . GLN A 1 393 ? -22.331 0.026 24.943 1.00 97.38 393 GLN A CA 1
ATOM 3163 C C . GLN A 1 393 ? -21.661 0.786 26.109 1.00 97.38 393 GLN A C 1
ATOM 3165 O O . GLN A 1 393 ? -21.065 1.836 25.857 1.00 97.38 393 GLN A O 1
ATOM 3170 N N . PRO A 1 394 ? -21.692 0.262 27.355 1.00 96.50 394 PRO A N 1
ATOM 3171 C CA . PRO A 1 394 ? -21.018 0.868 28.509 1.00 96.50 394 PRO A CA 1
ATOM 3172 C C . PRO A 1 394 ? -19.506 1.035 28.330 1.00 96.50 394 PRO A C 1
ATOM 3174 O O . PRO A 1 394 ? -18.993 2.126 28.545 1.00 96.50 394 PRO A O 1
ATOM 3177 N N . ASP A 1 395 ? -18.817 0.000 27.852 1.00 96.81 395 ASP A N 1
ATOM 3178 C CA . ASP A 1 395 ? -17.360 0.028 27.669 1.00 96.81 395 ASP A CA 1
ATOM 3179 C C . ASP A 1 395 ? -16.923 1.123 26.682 1.00 96.81 395 ASP A C 1
ATOM 3181 O O . ASP A 1 395 ? -15.912 1.795 26.880 1.00 96.81 395 ASP A O 1
ATOM 3185 N N . VAL A 1 396 ? -17.726 1.350 25.638 1.00 96.75 396 VAL A N 1
ATOM 3186 C CA . VAL A 1 396 ? -17.491 2.408 24.646 1.00 96.75 396 VAL A CA 1
ATOM 3187 C C . VAL A 1 396 ? -17.704 3.790 25.264 1.00 96.75 396 VAL A C 1
ATOM 3189 O O . VAL A 1 396 ? -16.919 4.703 25.008 1.00 96.75 396 VAL A O 1
ATOM 3192 N N . ARG A 1 397 ? -18.712 3.951 26.134 1.00 97.56 397 ARG A N 1
ATOM 3193 C CA . ARG A 1 397 ? -18.912 5.199 26.890 1.00 97.56 397 ARG A CA 1
ATOM 3194 C C . ARG A 1 397 ? -17.702 5.525 27.761 1.00 97.56 397 ARG A C 1
ATOM 3196 O O . ARG A 1 397 ? -17.228 6.661 27.744 1.00 97.56 397 ARG A O 1
ATOM 3203 N N . ASP A 1 398 ? -17.177 4.531 28.473 1.00 97.06 398 ASP A N 1
ATOM 3204 C CA . ASP A 1 398 ? -15.994 4.693 29.322 1.00 97.06 398 ASP A CA 1
ATOM 3205 C C . ASP A 1 398 ? -14.750 5.049 28.496 1.00 97.06 398 ASP A C 1
ATOM 3207 O O . ASP A 1 398 ? -13.985 5.947 28.875 1.00 97.06 398 ASP A O 1
ATOM 3211 N N . MET A 1 399 ? -14.575 4.405 27.336 1.00 97.31 399 MET A N 1
ATOM 3212 C CA . MET A 1 399 ? -13.487 4.704 26.403 1.00 97.31 399 MET A CA 1
ATOM 3213 C C . MET A 1 399 ? -13.583 6.128 25.841 1.00 97.31 399 MET A C 1
ATOM 3215 O O . MET A 1 399 ? -12.595 6.863 25.843 1.00 97.31 399 MET A O 1
ATOM 3219 N N . TYR A 1 400 ? -14.767 6.579 25.428 1.00 97.62 400 TYR A N 1
ATOM 3220 C CA . TYR A 1 400 ? -14.956 7.951 24.947 1.00 97.62 400 TYR A CA 1
ATOM 3221 C C . TYR A 1 400 ? -14.797 8.989 26.055 1.00 97.62 400 TYR A C 1
ATOM 3223 O O . TYR A 1 400 ? -14.157 10.018 25.836 1.00 97.62 400 TYR A O 1
ATOM 3231 N N . GLY A 1 401 ? -15.230 8.692 27.282 1.00 96.94 401 GLY A N 1
ATOM 3232 C CA . GLY A 1 401 ? -14.901 9.513 28.449 1.00 96.94 401 GLY A CA 1
ATOM 3233 C C . GLY A 1 401 ? -13.390 9.590 28.712 1.00 96.94 401 GLY A C 1
ATOM 3234 O O . GLY A 1 401 ? -12.866 10.628 29.126 1.00 96.94 401 GLY A O 1
ATOM 3235 N N . PHE A 1 402 ? -12.645 8.514 28.443 1.00 96.88 402 PHE A N 1
ATOM 3236 C CA . PHE A 1 402 ? -11.183 8.534 28.468 1.00 96.88 402 PHE A CA 1
ATOM 3237 C C . PHE A 1 402 ? -10.580 9.395 27.347 1.00 96.88 402 PHE A C 1
ATOM 3239 O O . PHE A 1 402 ? -9.677 10.185 27.633 1.00 96.88 402 PHE A O 1
ATOM 3246 N N . PHE A 1 403 ? -11.098 9.321 26.118 1.00 96.94 403 PHE A N 1
ATOM 3247 C CA . PHE A 1 403 ? -10.649 10.168 25.004 1.00 96.94 403 PHE A CA 1
ATOM 3248 C C . PHE A 1 403 ? -10.840 11.654 25.310 1.00 96.94 403 PHE A C 1
ATOM 3250 O O . PHE A 1 403 ? -9.889 12.422 25.178 1.00 96.94 403 PHE A O 1
ATOM 3257 N N . VAL A 1 404 ? -12.012 12.047 25.819 1.00 96.56 404 VAL A N 1
ATOM 3258 C CA . VAL A 1 404 ? -12.302 13.430 26.238 1.00 96.56 404 VAL A CA 1
ATOM 3259 C C . VAL A 1 404 ? -11.284 13.921 27.270 1.00 96.56 404 VAL A C 1
ATOM 3261 O O . VAL A 1 404 ? -10.692 14.986 27.106 1.00 96.56 404 VAL A O 1
ATOM 3264 N N . ARG A 1 405 ? -10.996 13.122 28.309 1.00 95.19 405 ARG A N 1
ATOM 3265 C CA . ARG A 1 405 ? -9.982 13.482 29.321 1.00 95.19 405 ARG A CA 1
ATOM 3266 C C . ARG A 1 405 ? -8.589 13.665 28.720 1.00 95.19 405 ARG A C 1
ATOM 3268 O O . ARG A 1 405 ? -7.867 14.565 29.142 1.00 95.19 405 ARG A O 1
ATOM 3275 N N . LYS A 1 406 ? -8.206 12.838 27.741 1.00 93.88 406 LYS A N 1
ATOM 3276 C CA . LYS A 1 406 ? -6.935 12.999 27.018 1.00 93.88 406 LYS A CA 1
ATOM 3277 C C . LYS A 1 406 ? -6.886 14.293 26.212 1.00 93.88 406 LYS A C 1
ATOM 3279 O O . LYS A 1 406 ? -5.854 14.959 26.233 1.00 93.88 406 LYS A O 1
ATOM 3284 N N . ILE A 1 407 ? -7.976 14.642 25.529 1.00 92.88 407 ILE A N 1
ATOM 3285 C CA . ILE A 1 407 ? -8.070 15.879 24.748 1.00 92.88 407 ILE A CA 1
ATOM 3286 C C . ILE A 1 407 ? -7.953 17.093 25.676 1.00 92.88 407 ILE A C 1
ATOM 3288 O O . ILE A 1 407 ? -7.104 17.952 25.445 1.00 92.88 407 ILE A O 1
ATOM 3292 N N . HIS A 1 408 ? -8.716 17.120 26.772 1.00 90.31 408 HIS A N 1
ATOM 3293 C CA . HIS A 1 408 ? -8.639 18.189 27.772 1.00 90.31 408 HIS A CA 1
ATOM 3294 C C . HIS A 1 408 ? -7.261 18.320 28.421 1.00 90.31 408 HIS A C 1
ATOM 3296 O O . HIS A 1 408 ? -6.856 19.426 28.733 1.00 90.31 408 HIS A O 1
ATOM 3302 N N . GLY A 1 409 ? -6.516 17.226 28.601 1.00 82.56 409 GLY A N 1
ATOM 3303 C CA . GLY A 1 409 ? -5.150 17.287 29.132 1.00 82.56 409 GLY A CA 1
ATOM 3304 C C . GLY A 1 409 ? -4.102 17.868 28.168 1.00 82.56 409 GLY A C 1
ATOM 3305 O O . GLY A 1 409 ? -2.939 17.986 28.552 1.00 82.56 409 GLY A O 1
ATOM 3306 N N . CYS A 1 410 ? -4.466 18.166 26.916 1.00 73.69 410 CYS A N 1
ATOM 3307 C CA . CYS A 1 410 ? -3.569 18.715 25.892 1.00 73.69 410 CYS A CA 1
ATOM 3308 C C . CYS A 1 410 ? -3.767 20.223 25.632 1.00 73.69 410 CYS A C 1
ATOM 3310 O O . CYS A 1 410 ? -2.919 20.851 24.979 1.00 73.69 410 CYS A O 1
ATOM 3312 N N . PHE A 1 411 ? -4.883 20.776 26.102 1.00 69.31 411 PHE A N 1
ATOM 3313 C CA . PHE A 1 411 ? -5.172 22.208 26.140 1.00 69.31 411 PHE A CA 1
ATOM 3314 C C . PHE A 1 411 ? -4.878 22.740 27.542 1.00 69.31 411 PHE A C 1
ATOM 3316 O O . PHE A 1 411 ? -4.398 23.892 27.622 1.00 69.31 411 PHE A O 1
#

InterPro domains:
  IPR032534 EcxA, zinc-binding [PF16313] (52-328)

Mean predicted aligned error: 6.35 Å

Nearest PDB structures (foldseek):
  4cqo-assembly2_A  TM=2.261E-01  e=5.359E-01  Homo sapiens
  4c0d-assembly1_A  TM=2.254E-01  e=7.544E-01  Homo sapiens
  5nw5-assembly1_A  TM=1.600E-01  e=1.851E+00  Saccharomyces cerevisiae S288C

Solvent-accessible surface area (backbone atoms only — not comparable to full-atom values): 22271 Å² total; per-residue (Å²): 115,71,40,78,49,66,47,72,42,57,42,91,89,80,65,48,78,76,47,72,45,79,44,79,38,69,81,40,62,64,59,52,38,50,53,45,36,49,44,27,24,62,37,26,59,62,39,51,75,32,60,79,37,66,68,58,54,49,45,55,50,48,54,58,50,54,33,42,50,39,46,58,71,69,50,69,75,28,38,37,14,18,48,71,36,51,61,70,49,46,52,33,63,68,53,22,70,75,51,20,67,30,35,21,54,44,25,53,61,73,69,76,44,71,27,67,50,83,74,76,58,79,41,86,8,70,50,44,54,50,50,49,48,71,75,67,51,89,71,65,56,97,48,73,68,49,28,50,50,48,53,50,52,52,58,69,69,46,58,64,82,65,62,65,67,50,75,46,55,71,88,80,31,49,82,50,43,42,29,55,43,40,41,64,42,26,55,52,39,46,56,31,29,53,58,33,37,71,45,42,66,61,45,69,45,71,80,71,72,73,66,97,48,62,68,55,36,52,52,48,55,50,47,50,49,50,48,45,46,33,54,40,49,18,51,59,40,51,48,44,96,61,58,30,70,57,30,52,48,28,48,51,48,43,19,46,62,68,50,53,47,89,61,81,92,56,38,68,69,41,59,78,65,64,58,58,60,67,63,81,64,39,49,65,51,47,45,56,40,41,39,52,68,65,25,54,66,27,43,49,39,9,52,59,28,52,76,43,100,73,39,49,24,50,68,56,48,53,53,47,46,37,40,39,67,50,57,66,71,47,42,83,63,87,77,52,73,69,41,52,51,52,47,51,46,41,50,50,38,49,56,52,45,44,54,54,33,64,68,50,76,88,41,74,68,34,56,54,35,34,52,52,53,50,53,52,49,55,54,50,37,58,54,32,56,50,35,34,73,60,29,73,51,68,70,57,14,55,50,29,47,47,50,39,53,55,56,61,73,75,112

Organism: NCBI:txid1121100

pLDDT: mean 89.13, std 9.33, range [45.72, 98.0]

Sequence (411 aa):
MPGIKGTLTNHPRTGEILSCRLNVGHGFLQERMDDYLLSCGATDRRVLADRFSKVVEKELLQSEIIREVGFLLGLGENLSGSSAYPLDWLKDLHKVQQYGFTASVMDVLPYNYVYEGKGMPLKIGEDDYRAIYFGYAPVKGKNCYEQREYLRRWIEGLPDRIRLFRPSDKRISKKGDLSADPSGACAIGVEHLLEVLKQLDKVVYKNKERDRGSALAAIYRKAIRLYATYLKDIAGAVGSFRPAEVQHRAMTDLGKYLFHPSEEVECAYVKENLLETKSKILYPELSVLCKHLLSGETLSALRFQALQEEGYSDMDFFQDLYRELFNDFSPSVPVSYEQMDIQLLCLQTWLDNLKELRSLKENTIHDSSARVLEYELHRLCGKLEDLAKTHHQPDVRDMYGFFVRKIHGCF

Secondary structure (DSSP, 8-state):
--SEEEEEEE-TTT--EEEEEEEE-SS-HHHHHHHHHHHHTTT-HHHHH-TT-HHHHHHHHHHHHHHHHHHHTTPPP-TTSGGGS-HHHHH-HHHHHHH-S-S-TTS-----TT--SSS------HHHHHHHHHHHSPPP-SSHHHHHHHHHHHHHTS-HHHHT--S--TTT--TT--SS-HHHHHHHHHHHHHHHHTTHHHHHTTT----SSHHHHHHHHHHHHHHHHHHHHHHTTTTSSS-HHHHHHHHHHHIIIIIS-SS--S-HHHHHTT---HHHHHHHHHHHHHHHHTSHHHHHHHHHHTTSTT---HHHHHHHHHHHHHGGG-TTS---HHHHHHHHHHHHHHHHHHHHHHH-TT-HHHHHHHHHHHHHHHHHHHHHHHHHHH-SSHHHHHHHHHHHHHHHTT-